Protein AF-0000000070044807 (afdb_homodimer)

Radius of gyration: 23.75 Å; Cα contacts (8 Å, |Δi|>4): 1308; chains: 2; bounding box: 55×73×62 Å

Nearest PDB structures (foldseek):
  7rk0-assembly1_C-2  TM=9.583E-01  e=2.849E-31  Thermovibrio ammonificans
  4y4n-assembly1_B  TM=9.569E-01  e=3.424E-31  Methanotorris igneus Kol 5
  7rk0-assembly1_B  TM=9.595E-01  e=1.902E-30  Thermovibrio ammonificans
  6hk1-assembly1_A  TM=9.369E-01  e=3.029E-31  Methanothermococcus thermolithotrophicus
  3jsk-assembly1_G  TM=9.499E-01  e=2.457E-27  Neurospora crassa

InterPro domains:
  IPR002922 Thiazole biosynthetic enzyme Thi4 family [TIGR00292] (19-268)
  IPR022828 Thiazole biosynthetic enzyme, prokaryotic [MF_00304] (17-268)
  IPR036188 FAD/NAD(P)-binding domain superfamily [G3DSA:3.50.50.60] (13-271)
  IPR036188 FAD/NAD(P)-binding domain superfamily [SSF51905] (13-262)

Solvent-accessible surface area (backbone atoms only — not comparable to full-atom values): 26642 Å² total; per-residue (Å²): 129,82,74,71,54,76,84,71,49,64,95,70,73,60,50,77,69,58,70,66,56,55,53,47,50,34,52,49,51,46,50,50,50,50,62,62,49,37,58,22,50,31,37,31,36,21,41,19,52,15,25,37,36,17,42,23,53,34,16,68,73,68,45,47,36,36,34,34,19,49,44,73,63,76,26,65,67,44,32,38,15,49,95,83,31,39,39,26,31,24,33,29,66,40,57,54,59,32,59,75,56,70,39,76,68,44,79,76,47,82,44,31,34,38,30,54,6,57,41,52,35,18,35,48,50,25,49,17,39,72,40,60,38,42,74,41,54,34,27,24,83,73,47,76,36,72,53,97,83,23,38,40,30,34,26,33,36,54,30,70,52,73,73,41,68,73,88,74,46,81,71,80,63,50,73,34,35,20,66,31,36,34,31,19,46,27,82,65,20,58,63,59,48,54,34,34,76,70,67,70,38,80,70,68,38,71,40,73,73,37,43,67,60,15,32,43,46,27,36,70,61,29,37,73,72,42,60,34,34,28,28,15,23,45,14,24,24,34,40,64,25,33,30,37,40,69,62,46,48,29,31,27,40,48,4,5,46,46,32,24,53,52,51,53,52,51,50,54,56,68,75,101,128,81,76,71,53,77,86,69,49,65,95,69,72,59,48,77,69,59,71,67,56,54,53,49,50,35,51,48,50,46,48,50,51,49,63,62,50,38,59,22,49,31,36,30,37,21,40,20,51,14,25,37,35,18,43,22,53,35,17,66,74,68,46,46,37,36,34,34,19,51,44,74,64,77,27,65,68,43,32,40,17,46,96,83,32,41,38,24,32,25,33,31,66,40,56,53,58,32,59,76,56,71,39,76,67,43,80,79,48,82,46,32,34,36,31,55,7,57,40,51,35,18,36,47,50,25,49,18,39,72,38,61,40,43,74,40,52,33,25,25,84,74,48,74,34,72,53,96,83,22,36,40,30,34,27,32,37,54,31,70,52,72,72,42,67,74,88,75,42,81,68,79,63,49,73,33,34,20,65,31,36,36,30,19,46,26,84,64,21,58,63,60,47,54,34,34,77,70,68,70,40,78,70,66,38,72,41,73,74,38,42,67,59,15,32,44,46,29,36,69,61,28,36,72,71,43,59,34,33,27,26,14,24,45,14,22,24,35,41,64,25,33,31,37,39,70,61,47,48,29,33,26,41,47,3,5,46,46,32,24,52,51,51,53,53,51,52,54,58,68,74,100

Organism: NCBI:txid859350

Secondary structure (DSSP, 8-state):
-----GGGS-S--S----HHHHHHHHHHHHHHHHHHHSEEEEEEE--SHHHHHHHHHHHHTT--EEEE-SSSSS-GGGG--BTTB-EEEEETTTHHHHHHHT---EEEETTEEEEEHHHHHHHHHHHHHHTT-EEE-SEEEEEEEEETTEEEEEEEEEHHHHTS-TTT-----EEEEEEEEEE--GGG-HHHHHHHHTTSS-----BPP-HHHHHHHHHHH-EEEETTEEE-THHHHHHHTPBP--SB-HHHHHHHHHHHHHHHHHHHHHH-/-----GGGS-S--S----HHHHHHHHHHHHHHHHHHHSEEEEEEE--SHHHHHHHHHHHHTT--EEEE-SSSSS-GGGG--BTTB-EEEEETTTHHHHHHHT---EEEETTEEEEEHHHHHHHHHHHHHHTT-EEE-SEEEEEEEEETTEEEEEEEEEHHHHHS-TTT-----EEEEEEEEEE--GGG-HHHHHHHHTTSS-----BPP-HHHHHHHHHHH-EEEETTEEE-THHHHHHHTPBP--SB-HHHHHHHHHHHHHHHHHHHHHH-

Structure (mmCIF, N/CA/C/O backbone):
data_AF-0000000070044807-model_v1
#
loop_
_entity.id
_entity.type
_entity.pdbx_description
1 polymer 'Thiamine thiazole synthase'
#
loop_
_atom_site.group_PDB
_atom_site.id
_atom_site.type_symbol
_atom_site.label_atom_id
_atom_site.label_alt_id
_atom_site.label_comp_id
_atom_site.label_asym_id
_atom_site.label_entity_id
_atom_site.label_seq_id
_atom_site.pdbx_PDB_ins_code
_atom_site.Cartn_x
_atom_site.Cartn_y
_atom_site.Cartn_z
_atom_site.occupancy
_atom_site.B_iso_or_equiv
_atom_site.auth_seq_id
_atom_site.auth_comp_id
_atom_site.auth_asym_id
_atom_site.auth_atom_id
_atom_site.pdbx_PDB_model_num
ATOM 1 N N . MET A 1 1 ? -5.363 -32.562 14.766 1 25.75 1 MET A N 1
ATOM 2 C CA . MET A 1 1 ? -6.152 -32.938 13.594 1 25.75 1 MET A CA 1
ATOM 3 C C . MET A 1 1 ? -5.719 -32.125 12.383 1 25.75 1 MET A C 1
ATOM 5 O O . MET A 1 1 ? -5.629 -30.891 12.453 1 25.75 1 MET A O 1
ATOM 9 N N . GLN A 1 2 ? -4.988 -32.594 11.461 1 33.09 2 GLN A N 1
ATOM 10 C CA . GLN A 1 2 ? -4.379 -32 10.273 1 33.09 2 GLN A CA 1
ATOM 11 C C . GLN A 1 2 ? -5.387 -31.172 9.5 1 33.09 2 GLN A C 1
ATOM 13 O O . GLN A 1 2 ? -6.449 -31.656 9.117 1 33.09 2 GLN A O 1
ATOM 18 N N . GLU A 1 3 ? -5.555 -29.969 9.734 1 41.06 3 GLU A N 1
ATOM 19 C CA . GLU A 1 3 ? -6.551 -29.109 9.094 1 41.06 3 GLU A CA 1
ATOM 20 C C . GLU A 1 3 ? -6.672 -29.438 7.605 1 41.06 3 GLU A C 1
ATOM 22 O O . GLU A 1 3 ? -5.664 -29.562 6.91 1 41.06 3 GLU A O 1
ATOM 27 N N . ALA A 1 4 ? -7.73 -30.016 7.172 1 45.56 4 ALA A N 1
ATOM 28 C CA . ALA A 1 4 ? -8.055 -30.453 5.82 1 45.56 4 ALA A CA 1
ATOM 29 C C . ALA A 1 4 ? -7.648 -29.422 4.785 1 45.56 4 ALA A C 1
ATOM 31 O O . ALA A 1 4 ? -7.855 -28.219 4.988 1 45.56 4 ALA A O 1
ATOM 32 N N . THR A 1 5 ? -6.762 -29.781 3.961 1 55.56 5 THR A N 1
ATOM 33 C CA . THR A 1 5 ? -6.371 -28.922 2.846 1 55.56 5 THR A CA 1
ATOM 34 C C . THR A 1 5 ? -7.602 -28.359 2.137 1 55.56 5 THR A C 1
ATOM 36 O O . THR A 1 5 ? -8.695 -28.922 2.242 1 55.56 5 THR A O 1
ATOM 39 N N . ILE A 1 6 ? -7.707 -27.156 1.681 1 56.69 6 ILE A N 1
ATOM 40 C CA . ILE A 1 6 ? -8.828 -26.562 0.956 1 56.69 6 ILE A CA 1
ATOM 41 C C . ILE A 1 6 ? -9.398 -27.578 -0.027 1 56.69 6 ILE A C 1
ATOM 43 O O . ILE A 1 6 ? -10.609 -27.609 -0.265 1 56.69 6 ILE A O 1
ATOM 47 N N . ALA A 1 7 ? -8.555 -28.562 -0.608 1 53.47 7 ALA A N 1
ATOM 48 C CA . ALA A 1 7 ? -8.953 -29.578 -1.564 1 53.47 7 ALA A CA 1
ATOM 49 C C . ALA A 1 7 ? -9.977 -30.531 -0.948 1 53.47 7 ALA A C 1
ATOM 51 O O . ALA A 1 7 ? -10.867 -31.031 -1.644 1 53.47 7 ALA A O 1
ATOM 52 N N . GLU A 1 8 ? -9.742 -30.75 0.362 1 51.91 8 GLU A N 1
ATOM 53 C CA . GLU A 1 8 ? -10.578 -31.781 0.971 1 51.91 8 GLU A CA 1
ATOM 54 C C . GLU A 1 8 ? -11.922 -31.203 1.421 1 51.91 8 GLU A C 1
ATOM 56 O O . GLU A 1 8 ? -12.781 -31.938 1.909 1 51.91 8 GLU A O 1
ATOM 61 N N . GLN A 1 9 ? -11.891 -29.859 1.39 1 53.78 9 GLN A N 1
ATOM 62 C CA . GLN A 1 9 ? -13.133 -29.297 1.921 1 53.78 9 GLN A CA 1
ATOM 63 C C . GLN A 1 9 ? -14.273 -29.469 0.926 1 53.78 9 GLN A C 1
ATOM 65 O O . GLN A 1 9 ? -14.047 -29.531 -0.283 1 53.78 9 GLN A O 1
ATOM 70 N N . SER A 1 10 ? -15.484 -29.703 1.373 1 57.69 10 SER A N 1
ATOM 71 C CA . SER A 1 10 ? -16.797 -29.828 0.756 1 57.69 10 SER A CA 1
ATOM 72 C C . SER A 1 10 ? -16.984 -28.812 -0.365 1 57.69 10 SER A C 1
ATOM 74 O O . SER A 1 10 ? -16.234 -27.844 -0.463 1 57.69 10 SER A O 1
ATOM 76 N N . SER A 1 11 ? -17.891 -29.094 -1.397 1 69.19 11 SER A N 1
ATOM 77 C CA . SER A 1 11 ? -18.328 -28.359 -2.578 1 69.19 11 SER A CA 1
ATOM 78 C C . SER A 1 11 ? -18.594 -26.891 -2.248 1 69.19 11 SER A C 1
ATOM 80 O O . SER A 1 11 ? -18.328 -26 -3.062 1 69.19 11 SER A O 1
ATOM 82 N N . LYS A 1 12 ? -19 -26.672 -0.938 1 82 12 LYS A N 1
ATOM 83 C CA . LYS A 1 12 ? -19.344 -25.297 -0.574 1 82 12 LYS A CA 1
ATOM 84 C C . LYS A 1 12 ? -18.391 -24.766 0.49 1 82 12 LYS A C 1
ATOM 86 O O . LYS A 1 12 ? -18.297 -25.328 1.58 1 82 12 LYS A O 1
ATOM 91 N N . ILE A 1 13 ? -17.688 -23.75 0.212 1 85.62 13 ILE A N 1
ATOM 92 C CA . ILE A 1 13 ? -16.688 -23.172 1.104 1 85.62 13 ILE A CA 1
ATOM 93 C C . ILE A 1 13 ? -17.281 -21.984 1.855 1 85.62 13 ILE A C 1
ATOM 95 O O . ILE A 1 13 ? -17.172 -21.906 3.082 1 85.62 13 ILE A O 1
ATOM 99 N N . PHE A 1 14 ? -18.062 -21.156 1.152 1 87.75 14 PHE A N 1
ATOM 100 C CA . PHE A 1 14 ? -18.438 -19.875 1.727 1 87.75 14 PHE A CA 1
ATOM 101 C C . PHE A 1 14 ? -19.922 -19.859 2.057 1 87.75 14 PHE A C 1
ATOM 103 O O . PHE A 1 14 ? -20.734 -20.484 1.373 1 87.75 14 PHE A O 1
ATOM 110 N N . THR A 1 15 ? -20.312 -19.078 2.99 1 86.25 15 THR A N 1
ATOM 111 C CA . THR A 1 15 ? -21.719 -18.812 3.291 1 86.25 15 THR A CA 1
ATOM 112 C C . THR A 1 15 ? -22.359 -18.016 2.164 1 86.25 15 THR A C 1
ATOM 114 O O . THR A 1 15 ? -21.75 -17.109 1.592 1 86.25 15 THR A O 1
ATOM 117 N N . ASP A 1 16 ? -23.594 -18.359 1.82 1 85.38 16 ASP A N 1
ATOM 118 C CA . ASP A 1 16 ? -24.328 -17.641 0.783 1 85.38 16 ASP A CA 1
ATOM 119 C C . ASP A 1 16 ? -24.719 -16.234 1.261 1 85.38 16 ASP A C 1
ATOM 121 O O . ASP A 1 16 ? -25.125 -16.062 2.414 1 85.38 16 ASP A O 1
ATOM 125 N N . VAL A 1 17 ? -24.469 -15.297 0.463 1 83.62 17 VAL A N 1
ATOM 126 C CA . VAL A 1 17 ? -24.938 -13.93 0.697 1 83.62 17 VAL A CA 1
ATOM 127 C C . VAL A 1 17 ? -25.531 -13.359 -0.589 1 83.62 17 VAL A C 1
ATOM 129 O O . VAL A 1 17 ? -25.172 -13.781 -1.689 1 83.62 17 VAL A O 1
ATOM 132 N N . ARG A 1 18 ? -26.609 -12.516 -0.456 1 83.19 18 ARG A N 1
ATOM 133 C CA . ARG A 1 18 ? -27.141 -11.82 -1.619 1 83.19 18 ARG A CA 1
ATOM 134 C C . ARG A 1 18 ? -26.25 -10.656 -2.027 1 83.19 18 ARG A C 1
ATOM 136 O O . ARG A 1 18 ? -25.688 -9.969 -1.172 1 83.19 18 ARG A O 1
ATOM 143 N N . GLU A 1 19 ? -26.094 -10.422 -3.283 1 82.12 19 GLU A N 1
ATOM 144 C CA . GLU A 1 19 ? -25.25 -9.344 -3.807 1 82.12 19 GLU A CA 1
ATOM 145 C C . GLU A 1 19 ? -25.641 -8 -3.193 1 82.12 19 GLU A C 1
ATOM 147 O O . GLU A 1 19 ? -24.781 -7.168 -2.914 1 82.12 19 GLU A O 1
ATOM 152 N N . VAL A 1 20 ? -26.953 -7.793 -3.018 1 84.81 20 VAL A N 1
ATOM 153 C CA . VAL A 1 20 ? -27.438 -6.52 -2.504 1 84.81 20 VAL A CA 1
ATOM 154 C C . VAL A 1 20 ? -26.938 -6.301 -1.08 1 84.81 20 VAL A C 1
ATOM 156 O O . VAL A 1 20 ? -26.688 -5.168 -0.665 1 84.81 20 VAL A O 1
ATOM 159 N N . GLU A 1 21 ? -26.703 -7.438 -0.329 1 86.38 21 GLU A N 1
ATOM 160 C CA . GLU A 1 21 ? -26.188 -7.324 1.031 1 86.38 21 GLU A CA 1
ATOM 161 C C . GLU A 1 21 ? -24.75 -6.809 1.034 1 86.38 21 GLU A C 1
ATOM 163 O O . GLU A 1 21 ? -24.375 -6.027 1.907 1 86.38 21 GLU A O 1
ATOM 168 N N . ILE A 1 22 ? -24.047 -7.219 0.135 1 86.19 22 ILE A N 1
ATOM 169 C CA . ILE A 1 22 ? -22.656 -6.773 -0.006 1 86.19 22 ILE A CA 1
ATOM 170 C C . ILE A 1 22 ? -22.625 -5.285 -0.352 1 86.19 22 ILE A C 1
ATOM 172 O O . ILE A 1 22 ? -21.906 -4.512 0.27 1 86.19 22 ILE A O 1
ATOM 176 N N . THR A 1 23 ? -23.484 -4.887 -1.354 1 84.5 23 THR A N 1
ATOM 177 C CA . THR A 1 23 ? -23.562 -3.49 -1.769 1 84.5 23 THR A CA 1
ATOM 178 C C . THR A 1 23 ? -23.969 -2.602 -0.596 1 84.5 23 THR A C 1
ATOM 180 O O . THR A 1 23 ? -23.344 -1.569 -0.348 1 84.5 23 THR A O 1
ATOM 183 N N . ARG A 1 24 ? -24.922 -3.031 0.147 1 88.06 24 ARG A N 1
ATOM 184 C CA . ARG A 1 24 ? -25.406 -2.258 1.288 1 88.06 24 ARG A CA 1
ATOM 185 C C . ARG A 1 24 ? -24.328 -2.131 2.357 1 88.06 24 ARG A C 1
ATOM 187 O O . ARG A 1 24 ? -24.156 -1.065 2.951 1 88.06 24 ARG A O 1
ATOM 194 N N . ALA A 1 25 ? -23.625 -3.229 2.596 1 89.5 25 ALA A N 1
ATOM 195 C CA . ALA A 1 25 ? -22.578 -3.229 3.621 1 89.5 25 ALA A CA 1
ATOM 196 C C . ALA A 1 25 ? -21.484 -2.217 3.293 1 89.5 25 ALA A C 1
ATOM 198 O O . ALA A 1 25 ? -21.094 -1.417 4.148 1 89.5 25 ALA A O 1
ATOM 199 N N . ILE A 1 26 ? -21.047 -2.201 2.109 1 89.38 26 ILE A N 1
ATOM 200 C CA . ILE A 1 26 ? -19.969 -1.316 1.67 1 89.38 26 ILE A CA 1
ATOM 201 C C . ILE A 1 26 ? -20.453 0.132 1.697 1 89.38 26 ILE A C 1
ATOM 203 O O . ILE A 1 26 ? -19.781 1.008 2.244 1 89.38 26 ILE A O 1
ATOM 207 N N . ALA A 1 27 ? -21.625 0.343 1.153 1 88.12 27 ALA A N 1
ATOM 208 C CA . ALA A 1 27 ? -22.172 1.691 1.073 1 88.12 27 ALA A CA 1
ATOM 209 C C . ALA A 1 27 ? -22.422 2.27 2.465 1 88.12 27 ALA A C 1
ATOM 211 O O . ALA A 1 27 ? -22.062 3.418 2.736 1 88.12 27 ALA A O 1
ATOM 212 N N . ASN A 1 28 ? -22.953 1.415 3.307 1 91.19 28 ASN A N 1
ATOM 213 C CA . ASN A 1 28 ? -23.266 1.877 4.656 1 91.19 28 ASN A CA 1
ATOM 214 C C . ASN A 1 28 ? -22 2.207 5.438 1 91.19 28 ASN A C 1
ATOM 216 O O . ASN A 1 28 ? -21.938 3.23 6.121 1 91.19 28 ASN A O 1
ATOM 220 N N . GLU A 1 29 ? -21.062 1.351 5.324 1 91.75 29 GLU A N 1
ATOM 221 C CA . GLU A 1 29 ? -19.828 1.591 6.055 1 91.75 29 GLU A CA 1
ATOM 222 C C . GLU A 1 29 ? -19.125 2.848 5.551 1 91.75 29 GLU A C 1
ATOM 224 O O . GLU A 1 29 ? -18.609 3.639 6.348 1 91.75 29 GLU A O 1
ATOM 229 N N . PHE A 1 30 ? -19.094 2.992 4.258 1 91.5 30 PHE A N 1
ATOM 230 C CA . PHE A 1 30 ? -18.484 4.188 3.682 1 91.5 30 PHE A CA 1
ATOM 231 C C . PHE A 1 30 ? -19.203 5.441 4.168 1 91.5 30 PHE A C 1
ATOM 233 O O . PHE A 1 30 ? -18.562 6.414 4.57 1 91.5 30 PHE A O 1
ATOM 240 N N . HIS A 1 31 ? -20.5 5.375 4.137 1 89.94 31 HIS A N 1
ATOM 241 C CA . HIS A 1 31 ? -21.312 6.48 4.613 1 89.94 31 HIS A CA 1
ATOM 242 C C . HIS A 1 31 ? -21.047 6.773 6.086 1 89.94 31 HIS A C 1
ATOM 244 O O . HIS A 1 31 ? -20.906 7.934 6.477 1 89.94 31 HIS A O 1
ATOM 250 N N . ASP A 1 32 ? -20.938 5.754 6.867 1 92.94 32 ASP A N 1
ATOM 251 C CA . ASP A 1 32 ? -20.719 5.914 8.297 1 92.94 32 ASP A CA 1
ATOM 252 C C . ASP A 1 32 ? -19.391 6.602 8.578 1 92.94 32 ASP A C 1
ATOM 254 O O . ASP A 1 32 ? -19.297 7.473 9.445 1 92.94 32 ASP A O 1
ATOM 258 N N . VAL A 1 33 ? -18.391 6.297 7.844 1 92.25 33 VAL A N 1
ATOM 259 C CA . VAL A 1 33 ? -17.062 6.898 8.016 1 92.25 33 VAL A CA 1
ATOM 260 C C . VAL A 1 33 ? -17.109 8.367 7.609 1 92.25 33 VAL A C 1
ATOM 262 O O . VAL A 1 33 ? -16.578 9.227 8.312 1 92.25 33 VAL A O 1
ATOM 265 N N . LEU A 1 34 ? -17.781 8.578 6.516 1 91 34 LEU A N 1
ATOM 266 C CA . LEU A 1 34 ? -17.891 9.953 6.027 1 91 34 LEU A CA 1
ATOM 267 C C . LEU A 1 34 ? -18.625 10.836 7.027 1 91 34 LEU A C 1
ATOM 269 O O . LEU A 1 34 ? -18.188 11.945 7.324 1 91 34 LEU A O 1
ATOM 273 N N . ILE A 1 35 ? -19.688 10.336 7.59 1 92.38 35 ILE A N 1
ATOM 274 C CA . ILE A 1 35 ? -20.5 11.102 8.539 1 92.38 35 ILE A CA 1
ATOM 275 C C . ILE A 1 35 ? -19.703 11.312 9.828 1 92.38 35 ILE A C 1
ATOM 277 O O . ILE A 1 35 ? -19.672 12.422 10.359 1 92.38 35 ILE A O 1
ATOM 281 N N . ASP A 1 36 ? -19.109 10.273 10.266 1 93.88 36 ASP A N 1
ATOM 282 C CA . ASP A 1 36 ? -18.344 10.336 11.508 1 93.88 36 ASP A CA 1
ATOM 283 C C . ASP A 1 36 ? -17.172 11.312 11.391 1 93.88 36 ASP A C 1
ATOM 285 O O . ASP A 1 36 ? -16.875 12.039 12.344 1 93.88 36 ASP A O 1
ATOM 289 N N . ARG A 1 37 ? -16.578 11.383 10.164 1 93.94 37 ARG A N 1
ATOM 290 C CA . ARG A 1 37 ? -15.344 12.156 10.008 1 93.94 37 ARG A CA 1
ATOM 291 C C . ARG A 1 37 ? -15.602 13.453 9.258 1 93.94 37 ARG A C 1
ATOM 293 O O . ARG A 1 37 ? -14.664 14.172 8.906 1 93.94 37 ARG A O 1
ATOM 300 N N . ALA A 1 38 ? -16.859 13.758 9.039 1 92.81 38 ALA A N 1
ATOM 301 C CA . ALA A 1 38 ? -17.203 15.062 8.477 1 92.81 38 ALA A CA 1
ATOM 302 C C . ALA A 1 38 ? -16.75 16.203 9.391 1 92.81 38 ALA A C 1
ATOM 304 O O . ALA A 1 38 ? -16.562 17.328 8.945 1 92.81 38 ALA A O 1
ATOM 305 N N . ASP A 1 39 ? -16.594 15.859 10.625 1 94.06 39 ASP A N 1
ATOM 306 C CA . ASP A 1 39 ? -16.047 16.719 11.672 1 94.06 39 ASP A CA 1
ATOM 307 C C . ASP A 1 39 ? -14.977 15.984 12.477 1 94.06 39 ASP A C 1
ATOM 309 O O . ASP A 1 39 ? -15.297 15.141 13.32 1 94.06 39 ASP A O 1
ATOM 313 N N . SER A 1 40 ? -13.758 16.266 12.227 1 97.31 40 SER A N 1
ATOM 314 C CA . SER A 1 40 ? -12.617 15.625 12.859 1 97.31 40 SER A CA 1
ATOM 315 C C . SER A 1 40 ? -11.805 16.625 13.688 1 97.31 40 SER A C 1
ATOM 317 O O . SER A 1 40 ? -11.969 17.828 13.547 1 97.31 40 SER A O 1
ATOM 319 N N . ASP A 1 41 ? -11.047 16.078 14.656 1 98 41 ASP A N 1
ATOM 320 C CA . ASP A 1 41 ? -10.078 16.953 15.305 1 98 41 ASP A CA 1
ATOM 321 C C . ASP A 1 41 ? -9.016 17.422 14.312 1 98 41 ASP A C 1
ATOM 323 O O . ASP A 1 41 ? -8.641 18.594 14.305 1 98 41 ASP A O 1
ATOM 327 N N . VAL A 1 42 ? -8.547 16.469 13.516 1 98.69 42 VAL A N 1
ATOM 328 C CA . VAL A 1 42 ? -7.484 16.766 12.57 1 98.69 42 VAL A CA 1
ATOM 329 C C . VAL A 1 42 ? -7.785 16.125 11.227 1 98.69 42 VAL A C 1
ATOM 331 O O . VAL A 1 42 ? -8.172 14.945 11.164 1 98.69 42 VAL A O 1
ATOM 334 N N . ILE A 1 43 ? -7.652 16.828 10.156 1 98.62 43 ILE A N 1
ATOM 335 C CA . ILE A 1 43 ? -7.645 16.281 8.797 1 98.62 43 ILE A CA 1
ATOM 336 C C . ILE A 1 43 ? -6.242 16.391 8.203 1 98.62 43 ILE A C 1
ATOM 338 O O . ILE A 1 43 ? -5.609 17.453 8.289 1 98.62 43 ILE A O 1
ATOM 342 N N . ILE A 1 44 ? -5.754 15.359 7.707 1 98.81 44 ILE A N 1
ATOM 343 C CA . ILE A 1 44 ? -4.441 15.32 7.078 1 98.81 44 ILE A CA 1
ATOM 344 C C . ILE A 1 44 ? -4.598 15.086 5.578 1 98.81 44 ILE A C 1
ATOM 346 O O . ILE A 1 44 ? -5.297 14.156 5.16 1 98.81 44 ILE A O 1
ATOM 350 N N . ILE A 1 45 ? -3.973 15.938 4.785 1 98.38 45 ILE A N 1
ATOM 351 C CA . ILE A 1 45 ? -4 15.82 3.332 1 98.38 45 ILE A CA 1
ATOM 352 C C . ILE A 1 45 ? -2.752 15.078 2.852 1 98.38 45 ILE A C 1
ATOM 354 O O . ILE A 1 45 ? -1.648 15.633 2.877 1 98.38 45 ILE A O 1
ATOM 358 N N . GLY A 1 46 ? -2.939 13.844 2.391 1 97.94 46 GLY A N 1
ATOM 359 C CA . GLY A 1 46 ? -1.826 13.039 1.919 1 97.94 46 GLY A CA 1
ATOM 360 C C . GLY A 1 46 ? -1.444 11.93 2.881 1 97.94 46 GLY A C 1
ATOM 361 O O . GLY A 1 46 ? -1.208 12.18 4.062 1 97.94 46 GLY A O 1
ATOM 362 N N . ALA A 1 47 ? -1.306 10.719 2.318 1 98.06 47 ALA A N 1
ATOM 363 C CA . ALA A 1 47 ? -0.988 9.539 3.119 1 98.06 47 ALA A CA 1
ATOM 364 C C . ALA A 1 47 ? 0.392 9 2.768 1 98.06 47 ALA A C 1
ATOM 366 O O . ALA A 1 47 ? 0.563 7.785 2.596 1 98.06 47 ALA A O 1
ATOM 367 N N . GLY A 1 48 ? 1.363 9.914 2.619 1 97.31 48 GLY A N 1
ATOM 368 C CA . GLY A 1 48 ? 2.762 9.523 2.555 1 97.31 48 GLY A CA 1
ATOM 369 C C . GLY A 1 48 ? 3.371 9.258 3.918 1 97.31 48 GLY A C 1
ATOM 370 O O . GLY A 1 48 ? 2.656 9.195 4.922 1 97.31 48 GLY A O 1
ATOM 371 N N . PRO A 1 49 ? 4.668 9.086 3.971 1 97.5 49 PRO A N 1
ATOM 372 C CA . PRO A 1 49 ? 5.273 8.75 5.258 1 97.5 49 PRO A CA 1
ATOM 373 C C . PRO A 1 49 ? 5.07 9.836 6.312 1 97.5 49 PRO A C 1
ATOM 375 O O . PRO A 1 49 ? 4.828 9.523 7.484 1 97.5 49 PRO A O 1
ATOM 378 N N . ALA A 1 50 ? 5.172 11.062 5.934 1 97.62 50 ALA A N 1
ATOM 379 C CA . ALA A 1 50 ? 4.953 12.141 6.891 1 97.62 50 ALA A CA 1
ATOM 380 C C . ALA A 1 50 ? 3.508 12.156 7.383 1 97.62 50 ALA A C 1
ATOM 382 O O . ALA A 1 50 ? 3.256 12.227 8.594 1 97.62 50 ALA A O 1
AT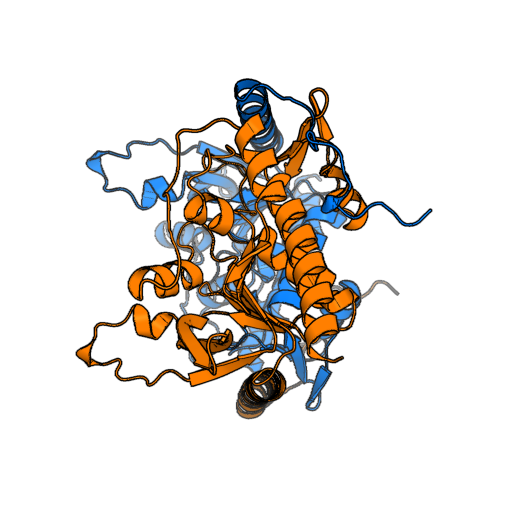OM 383 N N . GLY A 1 51 ? 2.568 12.078 6.441 1 98.62 51 GLY A N 1
ATOM 384 C CA . GLY A 1 51 ? 1.158 12.07 6.793 1 98.62 51 GLY A CA 1
ATOM 385 C C . GLY A 1 51 ? 0.76 10.867 7.633 1 98.62 51 GLY A C 1
ATOM 386 O O . GLY A 1 51 ? 0.009 11 8.602 1 98.62 51 GLY A O 1
ATOM 387 N N . LEU A 1 52 ? 1.264 9.727 7.27 1 98.75 52 LEU A N 1
ATOM 388 C CA . LEU A 1 52 ? 0.958 8.5 8 1 98.75 52 LEU A CA 1
ATOM 389 C C . LEU A 1 52 ? 1.521 8.562 9.422 1 98.75 52 LEU A C 1
ATOM 391 O O . LEU A 1 52 ? 0.856 8.156 10.375 1 98.75 52 LEU A O 1
ATOM 395 N N . THR A 1 53 ? 2.74 9.039 9.539 1 98.69 53 THR A N 1
ATOM 396 C CA . THR A 1 53 ? 3.346 9.164 10.859 1 98.69 53 THR A CA 1
ATOM 397 C C . THR A 1 53 ? 2.564 10.148 11.727 1 98.69 53 THR A C 1
ATOM 399 O O . THR A 1 53 ? 2.242 9.852 12.875 1 98.69 53 THR A O 1
ATOM 402 N N . ALA A 1 54 ? 2.223 11.281 11.164 1 98.75 54 ALA A N 1
ATOM 403 C CA . ALA A 1 54 ? 1.456 12.281 11.898 1 98.75 54 ALA A CA 1
ATOM 404 C C . ALA A 1 54 ? 0.107 11.727 12.344 1 98.75 54 ALA A C 1
ATOM 406 O O . ALA A 1 54 ? -0.312 11.93 13.484 1 98.75 54 ALA A O 1
ATOM 407 N N . SER A 1 55 ? -0.568 11.031 11.438 1 98.81 55 SER A N 1
ATOM 408 C CA . SER A 1 55 ? -1.895 10.5 11.734 1 98.81 55 SER A CA 1
ATOM 409 C C . SER A 1 55 ? -1.837 9.461 12.844 1 98.81 55 SER A C 1
ATOM 411 O O . SER A 1 55 ? -2.68 9.453 13.742 1 98.81 55 SER A O 1
ATOM 413 N N . ARG A 1 56 ? -0.87 8.617 12.789 1 98.69 56 ARG A N 1
ATOM 414 C CA . ARG A 1 56 ? -0.697 7.598 13.812 1 98.69 56 ARG A CA 1
ATOM 415 C C . ARG A 1 56 ? -0.46 8.234 15.18 1 98.69 56 ARG A C 1
ATOM 417 O O . ARG A 1 56 ? -1.106 7.859 16.172 1 98.69 56 ARG A O 1
ATOM 424 N N . GLU A 1 57 ? 0.488 9.195 15.219 1 98.62 57 GLU A N 1
ATOM 425 C CA . GLU A 1 57 ? 0.833 9.852 16.469 1 98.62 57 GLU A CA 1
ATOM 426 C C . GLU A 1 57 ? -0.378 10.562 17.078 1 98.62 57 GLU A C 1
ATOM 428 O O . GLU A 1 57 ? -0.666 10.406 18.266 1 98.62 57 GLU A O 1
ATOM 433 N N . LEU A 1 58 ? -1.091 11.289 16.297 1 98.69 58 LEU A N 1
ATOM 434 C CA . LEU A 1 58 ? -2.246 12.047 16.766 1 98.69 58 LEU A CA 1
ATOM 435 C C . LEU A 1 58 ? -3.354 11.109 17.25 1 98.69 58 LEU A C 1
ATOM 437 O O . LEU A 1 58 ? -3.979 11.359 18.281 1 98.69 58 LEU A O 1
ATOM 441 N N . SER A 1 59 ? -3.588 10.047 16.453 1 98.56 59 SER A N 1
ATOM 442 C CA . SER A 1 59 ? -4.613 9.086 16.859 1 98.56 59 SER A CA 1
ATOM 443 C C . SER A 1 59 ? -4.25 8.406 18.172 1 98.56 59 SER A C 1
ATOM 445 O O . SER A 1 59 ? -5.113 8.195 19.031 1 98.56 59 SER A O 1
ATOM 447 N N . ASN A 1 60 ? -3.006 8.125 18.359 1 98.25 60 ASN A N 1
ATOM 448 C CA . ASN A 1 60 ? -2.541 7.527 19.594 1 98.25 60 ASN A CA 1
ATOM 449 C C . ASN A 1 60 ? -2.738 8.469 20.781 1 98.25 60 ASN A C 1
ATOM 451 O O . ASN A 1 60 ? -2.852 8.023 21.922 1 98.25 60 ASN A O 1
ATOM 455 N N . MET A 1 61 ? -2.736 9.719 20.469 1 97.94 61 MET A N 1
ATOM 456 C CA . MET A 1 61 ? -2.965 10.719 21.516 1 97.94 61 MET A CA 1
ATOM 457 C C . MET A 1 61 ? -4.453 10.867 21.812 1 97.94 61 MET A C 1
ATOM 459 O O . MET A 1 61 ? -4.844 11.617 22.703 1 97.94 61 MET A O 1
ATOM 463 N N . GLY A 1 62 ? -5.32 10.211 20.969 1 97.69 62 GLY A N 1
ATOM 464 C CA . GLY A 1 62 ? -6.75 10.195 21.25 1 97.69 62 GLY A CA 1
ATOM 465 C C . GLY A 1 62 ? -7.543 11.117 20.344 1 97.69 62 GLY A C 1
ATOM 466 O O . GLY A 1 62 ? -8.758 11.258 20.5 1 97.69 62 GLY A O 1
ATOM 467 N N . PHE A 1 63 ? -6.883 11.727 19.375 1 98.25 63 PHE A N 1
ATOM 468 C CA . PHE A 1 63 ? -7.574 12.656 18.5 1 98.25 63 PHE A CA 1
ATOM 469 C C . PHE A 1 63 ? -8.328 11.906 17.406 1 98.25 63 PHE A C 1
ATOM 471 O O . PHE A 1 63 ? -7.879 10.852 16.953 1 98.25 63 PHE A O 1
ATOM 478 N N . LYS A 1 64 ? -9.43 12.414 16.969 1 98.06 64 LYS A N 1
ATOM 479 C CA . LYS A 1 64 ? -10.156 11.953 15.797 1 98.06 64 LYS A CA 1
ATOM 480 C C . LYS A 1 64 ? -9.484 12.414 14.508 1 98.06 64 LYS A C 1
ATOM 482 O O . LYS A 1 64 ? -9.555 13.594 14.156 1 98.06 64 LYS A O 1
ATOM 487 N N . VAL A 1 65 ? -8.906 11.477 13.781 1 98.69 65 VAL A N 1
ATOM 488 C CA . VAL A 1 65 ? -8.062 11.852 12.656 1 98.69 65 VAL A CA 1
ATOM 489 C C . VAL A 1 65 ? -8.633 11.273 11.359 1 98.69 65 VAL A C 1
ATOM 491 O O . VAL A 1 65 ? -8.984 10.094 11.305 1 98.69 65 VAL A O 1
ATOM 494 N N . LEU A 1 66 ? -8.758 12.055 10.32 1 98.5 66 LEU A N 1
ATOM 495 C CA . LEU A 1 66 ? -9.086 11.641 8.961 1 98.5 66 LEU A CA 1
ATOM 496 C C . LEU A 1 66 ? -7.949 11.969 8.008 1 98.5 66 LEU A C 1
ATOM 498 O O . LEU A 1 66 ? -7.43 13.086 8.008 1 98.5 66 LEU A O 1
ATOM 502 N N . VAL A 1 67 ? -7.512 11.016 7.262 1 98.56 67 VAL A N 1
ATOM 503 C CA . VAL A 1 67 ? -6.543 11.242 6.191 1 98.56 67 VAL A CA 1
ATOM 504 C C . VAL A 1 67 ? -7.234 11.141 4.836 1 98.56 67 VAL A C 1
ATOM 506 O O . VAL A 1 67 ? -7.945 10.164 4.566 1 98.56 67 VAL A O 1
ATOM 509 N N . ILE A 1 68 ? -7.098 12.117 4.016 1 97 68 ILE A N 1
ATOM 510 C CA . ILE A 1 68 ? -7.574 12.023 2.639 1 97 68 ILE A CA 1
ATOM 511 C C . ILE A 1 68 ? -6.395 11.766 1.701 1 97 68 ILE A C 1
ATOM 513 O O . ILE A 1 68 ? -5.301 12.297 1.912 1 97 68 ILE A O 1
ATOM 517 N N . GLU A 1 69 ? -6.562 10.922 0.789 1 96.88 69 GLU A N 1
ATOM 518 C CA . GLU A 1 69 ? -5.547 10.523 -0.18 1 96.88 69 GLU A CA 1
ATOM 519 C C . GLU A 1 69 ? -6.133 10.422 -1.585 1 96.88 69 GLU A C 1
ATOM 521 O O . GLU A 1 69 ? -7.18 9.797 -1.783 1 96.88 69 GLU A O 1
ATOM 526 N N . GLN A 1 70 ? -5.414 11.031 -2.545 1 94.31 70 GLN A N 1
ATOM 527 C CA . GLN A 1 70 ? -5.953 11.078 -3.9 1 94.31 70 GLN A CA 1
ATOM 528 C C . GLN A 1 70 ? -5.762 9.742 -4.613 1 94.31 70 GLN A C 1
ATOM 530 O O . GLN A 1 70 ? -6.543 9.391 -5.5 1 94.31 70 GLN A O 1
ATOM 535 N N . ASN A 1 71 ? -4.789 8.992 -4.254 1 93.94 71 ASN A N 1
ATOM 536 C CA . ASN A 1 71 ? -4.539 7.691 -4.871 1 93.94 71 ASN A CA 1
ATOM 537 C C . ASN A 1 71 ? -5.457 6.613 -4.297 1 93.94 71 ASN A C 1
ATOM 539 O O . ASN A 1 71 ? -6.074 6.812 -3.25 1 93.94 71 ASN A O 1
ATOM 543 N N . ASN A 1 72 ? -5.508 5.469 -4.98 1 93.69 72 ASN A N 1
ATOM 544 C CA . ASN A 1 72 ? -6.27 4.328 -4.484 1 93.69 72 ASN A CA 1
ATOM 545 C C . ASN A 1 72 ? -5.488 3.543 -3.438 1 93.69 72 ASN A C 1
ATOM 547 O O . ASN A 1 72 ? -6.016 2.609 -2.832 1 93.69 72 ASN A O 1
ATOM 551 N N . TYR A 1 73 ? -4.223 3.926 -3.281 1 95.44 73 TYR A N 1
ATOM 552 C CA . TYR A 1 73 ? -3.354 3.283 -2.301 1 95.44 73 TYR A CA 1
ATOM 553 C C . TYR A 1 73 ? -2.742 4.312 -1.356 1 95.44 73 TYR A C 1
ATOM 555 O O . TYR A 1 73 ? -2.852 5.52 -1.588 1 95.44 73 TYR A O 1
ATOM 563 N N . LEU A 1 74 ? -2.188 3.826 -0.254 1 97.38 74 LEU A N 1
ATOM 564 C CA . LEU A 1 74 ? -1.492 4.676 0.707 1 97.38 74 LEU A CA 1
ATOM 565 C C . LEU A 1 74 ? 0.012 4.438 0.656 1 97.38 74 LEU A C 1
ATOM 567 O O . LEU A 1 74 ? 0.468 3.453 0.065 1 97.38 74 LEU A O 1
ATOM 571 N N . GLY A 1 75 ? 0.767 5.418 1.196 1 96.69 75 GLY A N 1
ATOM 572 C CA . GLY A 1 75 ? 2.193 5.211 1.376 1 96.69 75 GLY A CA 1
ATOM 573 C C . GLY A 1 75 ? 3.045 6.176 0.574 1 96.69 75 GLY A C 1
ATOM 574 O O . GLY A 1 75 ? 4.219 6.387 0.887 1 96.69 75 GLY A O 1
ATOM 575 N N . GLY A 1 76 ? 2.484 6.734 -0.511 1 93.25 76 GLY A N 1
ATOM 576 C CA . GLY A 1 76 ? 3.207 7.691 -1.332 1 93.25 76 GLY A CA 1
ATOM 577 C C . GLY A 1 76 ? 4.531 7.156 -1.846 1 93.25 76 GLY A C 1
ATOM 578 O O . GLY A 1 76 ? 4.59 6.055 -2.396 1 93.25 76 GLY A O 1
ATOM 579 N N . GLY A 1 77 ? 5.594 7.902 -1.675 1 90.56 77 GLY A N 1
ATOM 580 C CA . GLY A 1 77 ? 6.898 7.52 -2.189 1 90.56 77 GLY A CA 1
ATOM 581 C C . GLY A 1 77 ? 7.629 6.531 -1.296 1 90.56 77 GLY A C 1
ATOM 582 O O . GLY A 1 77 ? 8.711 6.055 -1.643 1 90.56 77 GLY A O 1
ATOM 583 N N . TYR A 1 78 ? 7.02 6.156 -0.185 1 94.12 78 TYR A N 1
ATOM 584 C CA . TYR A 1 78 ? 7.688 5.332 0.816 1 94.12 78 TYR A CA 1
ATOM 585 C C . TYR A 1 78 ? 7.809 3.887 0.343 1 94.12 78 TYR A C 1
ATOM 587 O O . TYR A 1 78 ? 8.5 3.078 0.965 1 94.12 78 TYR A O 1
ATOM 595 N N . TRP A 1 79 ? 7.215 3.547 -0.794 1 94.25 79 TRP A N 1
ATOM 596 C CA . TRP A 1 79 ? 7.262 2.207 -1.371 1 94.25 79 TRP A CA 1
ATOM 597 C C . TRP A 1 79 ? 8.625 1.931 -1.992 1 94.25 79 TRP A C 1
ATOM 599 O O . TRP A 1 79 ? 9.055 0.778 -2.07 1 94.25 79 TRP A O 1
ATOM 609 N N . LEU A 1 80 ? 9.242 3.059 -2.408 1 90.5 80 LEU A N 1
ATOM 610 C CA . LEU A 1 80 ? 10.508 2.928 -3.123 1 90.5 80 LEU A CA 1
ATOM 611 C C . LEU A 1 80 ? 11.578 3.822 -2.504 1 90.5 80 LEU A C 1
ATOM 613 O O . LEU A 1 80 ? 11.273 4.902 -1.99 1 90.5 80 LEU A O 1
ATOM 617 N N . GLY A 1 81 ? 12.82 3.436 -2.539 1 80.19 81 GLY A N 1
ATOM 618 C CA . GLY A 1 81 ? 13.922 4.211 -2.002 1 80.19 81 GLY A CA 1
ATOM 619 C C . GLY A 1 81 ? 14.445 5.258 -2.967 1 80.19 81 GLY A C 1
ATOM 620 O O . GLY A 1 81 ? 15.039 6.254 -2.549 1 80.19 81 GLY A O 1
ATOM 621 N N . GLY A 1 82 ? 14.312 4.992 -4.219 1 80.38 82 GLY A N 1
ATOM 622 C CA . GLY A 1 82 ? 14.836 5.879 -5.246 1 80.38 82 GLY A CA 1
ATOM 623 C C . GLY A 1 82 ? 15.203 5.156 -6.527 1 80.38 82 GLY A C 1
ATOM 624 O O . GLY A 1 82 ? 15.438 3.949 -6.52 1 80.38 82 GLY A O 1
ATOM 625 N N . TYR A 1 83 ? 15.172 5.887 -7.477 1 80.12 83 TYR A N 1
ATOM 626 C CA . TYR A 1 83 ? 15.586 5.391 -8.781 1 80.12 83 TYR A CA 1
ATOM 627 C C . TYR A 1 83 ? 14.898 4.07 -9.109 1 80.12 83 TYR A C 1
ATOM 629 O O . TYR A 1 83 ? 15.531 3.141 -9.609 1 80.12 83 TYR A O 1
ATOM 637 N N . MET A 1 84 ? 13.742 3.861 -8.703 1 83.38 84 MET A N 1
ATOM 638 C CA . MET A 1 84 ? 12.867 2.73 -9.008 1 83.38 84 MET A CA 1
ATOM 639 C C . MET A 1 84 ? 13.297 1.488 -8.234 1 83.38 84 MET A C 1
ATOM 641 O O . MET A 1 84 ? 12.977 0.365 -8.625 1 83.38 84 MET A O 1
ATOM 645 N N . MET A 1 85 ? 14.125 1.737 -7.211 1 88.25 85 MET A N 1
ATOM 646 C CA . MET A 1 85 ? 14.578 0.619 -6.383 1 88.25 85 MET A CA 1
ATOM 647 C C . MET A 1 85 ? 13.891 0.637 -5.023 1 88.25 85 MET A C 1
ATOM 649 O O . MET A 1 85 ? 13.695 1.703 -4.438 1 88.25 85 MET A O 1
ATOM 653 N N . ASN A 1 86 ? 13.562 -0.458 -4.488 1 89 86 ASN A N 1
ATOM 654 C CA . ASN A 1 86 ? 12.625 -0.603 -3.377 1 89 86 ASN A CA 1
ATOM 655 C C . ASN A 1 86 ? 13.305 -0.366 -2.033 1 89 86 ASN A C 1
ATOM 657 O O . ASN A 1 86 ? 12.641 -0.076 -1.037 1 89 86 ASN A O 1
ATOM 661 N N . PRO A 1 87 ? 14.688 -0.519 -1.94 1 93.31 87 PRO 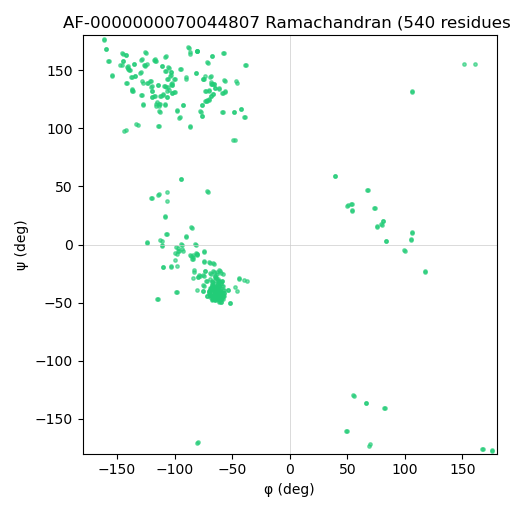A N 1
ATOM 662 C CA . PRO A 1 87 ? 15.258 -0.313 -0.609 1 93.31 87 PRO A CA 1
ATOM 663 C C . PRO A 1 87 ? 15.18 1.142 -0.151 1 93.31 87 PRO A C 1
ATOM 665 O O . PRO A 1 87 ? 15.602 2.045 -0.875 1 93.31 87 PRO A O 1
ATOM 668 N N . VAL A 1 88 ? 14.648 1.303 0.978 1 94.75 88 VAL A N 1
ATOM 669 C CA . VAL A 1 88 ? 14.555 2.645 1.543 1 94.75 88 VAL A CA 1
ATOM 670 C C . VAL A 1 88 ? 15.594 2.812 2.648 1 94.75 88 VAL A C 1
ATOM 672 O O . VAL A 1 88 ? 15.953 1.844 3.322 1 94.75 88 VAL A O 1
ATOM 675 N N . THR A 1 89 ? 16.031 4.059 2.846 1 94.69 89 THR A N 1
ATOM 676 C CA . THR A 1 89 ? 17.078 4.32 3.824 1 94.69 89 THR A CA 1
ATOM 677 C C . THR A 1 89 ? 16.625 5.375 4.828 1 94.69 89 THR A C 1
ATOM 679 O O . THR A 1 89 ? 15.734 6.18 4.535 1 94.69 89 THR A O 1
ATOM 682 N N . VAL A 1 90 ? 17.219 5.277 5.984 1 95.06 90 VAL A N 1
ATOM 683 C CA . VAL A 1 90 ? 17.109 6.336 6.984 1 95.06 90 VAL A CA 1
ATOM 684 C C . VAL A 1 90 ? 18.453 6.543 7.68 1 95.06 90 VAL A C 1
ATOM 686 O O . VAL A 1 90 ? 19.25 5.617 7.773 1 95.06 90 VAL A O 1
ATOM 689 N N . ARG A 1 91 ? 18.578 7.707 8.062 1 93.94 91 ARG A N 1
ATOM 690 C CA . ARG A 1 91 ? 19.75 8.016 8.883 1 93.94 91 ARG A CA 1
ATOM 691 C C . ARG A 1 91 ? 19.422 7.938 10.367 1 93.94 91 ARG A C 1
ATOM 693 O O . ARG A 1 91 ? 18.281 8.203 10.773 1 93.94 91 ARG A O 1
ATOM 700 N N . GLU A 1 92 ? 20.359 7.625 11.172 1 94.38 92 GLU A N 1
ATOM 701 C CA . GLU A 1 92 ? 20.203 7.625 12.625 1 94.38 92 GLU A CA 1
ATOM 702 C C . GLU A 1 92 ? 19.734 8.984 13.133 1 94.38 92 GLU A C 1
ATOM 704 O O . GLU A 1 92 ? 20.25 10.023 12.711 1 94.38 92 GLU A O 1
ATOM 709 N N . PRO A 1 93 ? 18.797 8.93 13.898 1 96.25 93 PRO A N 1
ATOM 710 C CA . PRO A 1 93 ? 18.203 7.852 14.695 1 96.25 93 PRO A CA 1
ATOM 711 C C . PRO A 1 93 ? 16.844 7.395 14.148 1 96.25 93 PRO A C 1
ATOM 713 O O . PRO A 1 93 ? 16.016 6.863 14.898 1 96.25 93 PRO A O 1
ATOM 716 N N . ALA A 1 94 ? 16.625 7.609 12.93 1 95.5 94 ALA A N 1
ATOM 717 C CA . ALA A 1 94 ? 15.297 7.41 12.359 1 95.5 94 ALA A CA 1
ATOM 718 C C . ALA A 1 94 ? 14.938 5.926 12.312 1 95.5 94 ALA A C 1
ATOM 720 O O . ALA A 1 94 ? 13.766 5.566 12.172 1 95.5 94 ALA A O 1
ATOM 721 N N . GLN A 1 95 ? 15.922 5.035 12.453 1 96.38 95 GLN A N 1
ATOM 722 C CA . GLN A 1 95 ? 15.648 3.602 12.469 1 96.38 95 GLN A CA 1
ATOM 723 C C . GLN A 1 95 ? 14.828 3.213 13.695 1 96.38 95 GLN A C 1
ATOM 725 O O . GLN A 1 95 ? 14.242 2.129 13.742 1 96.38 95 GLN A O 1
ATOM 730 N N . LYS A 1 96 ? 14.789 4.074 14.68 1 96.75 96 LYS A N 1
ATOM 731 C CA . LYS A 1 96 ? 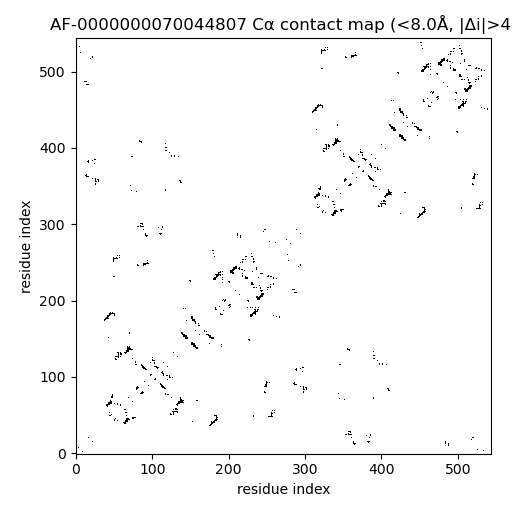14 3.809 15.883 1 96.75 96 LYS A CA 1
ATOM 732 C C . LYS A 1 96 ? 12.516 3.676 15.547 1 96.75 96 LYS A C 1
ATOM 734 O O . LYS A 1 96 ? 11.789 2.947 16.219 1 96.75 96 LYS A O 1
ATOM 739 N N . PHE A 1 97 ? 12.078 4.422 14.508 1 96.69 97 PHE A N 1
ATOM 740 C CA . PHE A 1 97 ? 10.703 4.246 14.047 1 96.69 97 PHE A CA 1
ATOM 741 C C . PHE A 1 97 ? 10.461 2.807 13.602 1 96.69 97 PHE A C 1
ATOM 743 O O . PHE A 1 97 ? 9.398 2.238 13.867 1 96.69 97 PHE A O 1
ATOM 750 N N . TRP A 1 98 ? 11.461 2.225 12.906 1 97.88 98 TRP A N 1
ATOM 751 C CA . TRP A 1 98 ? 11.352 0.851 12.43 1 97.88 98 TRP A CA 1
ATOM 752 C C . TRP A 1 98 ? 11.344 -0.13 13.594 1 97.88 98 TRP A C 1
ATOM 754 O O . TRP A 1 98 ? 10.625 -1.135 13.57 1 97.88 98 TRP A O 1
ATOM 764 N N . ASP A 1 99 ? 12.094 0.207 14.641 1 97.88 99 ASP A N 1
ATOM 765 C CA . ASP A 1 99 ? 12.047 -0.588 15.859 1 97.88 99 ASP A CA 1
ATOM 766 C C . ASP A 1 99 ? 10.641 -0.609 16.453 1 97.88 99 ASP A C 1
ATOM 768 O O . ASP A 1 99 ? 10.125 -1.672 16.812 1 97.88 99 ASP A O 1
ATOM 772 N N . GLU A 1 100 ? 10.086 0.544 16.516 1 97.12 100 GLU A N 1
ATOM 773 C CA . GLU A 1 100 ? 8.75 0.69 17.078 1 97.12 100 GLU A CA 1
ATOM 774 C C . GLU A 1 100 ? 7.715 -0.097 16.281 1 97.12 100 GLU A C 1
ATOM 776 O O . GLU A 1 100 ? 6.766 -0.635 16.859 1 97.12 100 GLU A O 1
ATOM 781 N N . LEU A 1 101 ? 7.93 -0.229 15 1 97.5 101 LEU A N 1
ATOM 782 C CA . LEU A 1 101 ? 6.938 -0.82 14.109 1 97.5 101 LEU A CA 1
ATOM 783 C C . LEU A 1 101 ? 7.234 -2.297 13.867 1 97.5 101 LEU A C 1
ATOM 785 O O . LEU A 1 101 ? 6.488 -2.979 13.156 1 97.5 101 LEU A O 1
ATOM 789 N N . GLY A 1 102 ? 8.336 -2.77 14.359 1 97.19 102 GLY A N 1
ATOM 790 C CA . GLY A 1 102 ? 8.734 -4.152 14.148 1 97.19 102 GLY A CA 1
ATOM 791 C C . GLY A 1 102 ? 9.234 -4.414 12.734 1 97.19 102 GLY A C 1
ATOM 792 O O . GLY A 1 102 ? 8.992 -5.488 12.18 1 97.19 102 GLY A O 1
ATOM 793 N N . VAL A 1 103 ? 9.836 -3.438 12.117 1 97.31 103 VAL A N 1
ATOM 794 C CA . VAL A 1 103 ? 10.422 -3.574 10.789 1 97.31 103 VAL A CA 1
ATOM 795 C C . VAL A 1 103 ? 11.898 -3.955 10.906 1 97.31 103 VAL A C 1
ATOM 797 O O . VAL A 1 103 ? 12.688 -3.217 11.5 1 97.31 103 VAL A O 1
ATOM 800 N N . PRO A 1 104 ? 12.258 -5.074 10.359 1 97.44 104 PRO A N 1
ATOM 801 C CA . PRO A 1 104 ? 13.695 -5.375 10.344 1 97.44 104 PRO A CA 1
ATOM 802 C C . PRO A 1 104 ? 14.484 -4.457 9.422 1 97.44 104 PRO A C 1
ATOM 804 O O . PRO A 1 104 ? 13.961 -4 8.398 1 97.44 104 PRO A O 1
ATOM 807 N N . TYR A 1 105 ? 15.68 -4.129 9.812 1 96.94 105 TYR A N 1
ATOM 808 C CA . TYR A 1 105 ? 16.547 -3.297 8.992 1 96.94 105 TYR A CA 1
ATOM 809 C C . TYR A 1 105 ? 18 -3.705 9.148 1 96.94 105 TYR A C 1
ATOM 811 O O . TYR A 1 105 ? 18.344 -4.461 10.062 1 96.94 105 TYR A O 1
ATOM 819 N N . LYS A 1 106 ? 18.828 -3.252 8.242 1 96.5 106 LYS A N 1
ATOM 820 C CA . LYS A 1 106 ? 20.25 -3.529 8.289 1 96.5 106 LYS A CA 1
ATOM 821 C C . LYS A 1 106 ? 21.062 -2.236 8.336 1 96.5 106 LYS A C 1
ATOM 823 O O . LYS A 1 106 ? 20.688 -1.237 7.723 1 96.5 106 LYS A O 1
ATOM 828 N N . LYS A 1 107 ? 22.125 -2.268 9.141 1 96.31 107 LYS A N 1
ATOM 829 C CA . LYS A 1 107 ? 23.109 -1.191 9.086 1 96.31 107 LYS A CA 1
ATOM 830 C C . LYS A 1 107 ? 24 -1.329 7.852 1 96.31 107 LYS A C 1
ATOM 832 O O . LYS A 1 107 ? 24.703 -2.334 7.695 1 96.31 107 LYS A O 1
ATOM 837 N N . VAL A 1 108 ? 23.969 -0.333 7.012 1 94.44 108 VAL A N 1
ATOM 838 C CA . VAL A 1 108 ? 24.688 -0.46 5.754 1 94.44 108 VAL A CA 1
ATOM 839 C C . VAL A 1 108 ? 25.906 0.465 5.762 1 94.44 108 VAL A C 1
ATOM 841 O O . VAL A 1 108 ? 26.828 0.305 4.953 1 94.44 108 VAL A O 1
ATOM 844 N N . ALA A 1 109 ? 25.938 1.482 6.621 1 92.94 109 ALA A N 1
ATOM 845 C CA . ALA A 1 109 ? 27.047 2.393 6.914 1 92.94 109 ALA A CA 1
ATOM 846 C C . ALA A 1 109 ? 26.859 3.061 8.273 1 92.94 109 ALA A C 1
ATOM 848 O O . ALA A 1 109 ? 25.828 2.879 8.922 1 92.94 109 ALA A O 1
ATOM 849 N N . ASP A 1 110 ? 27.828 3.664 8.719 1 92.19 110 ASP A N 1
ATOM 850 C CA . ASP A 1 110 ? 27.688 4.359 9.992 1 92.19 110 ASP A CA 1
ATOM 851 C C . ASP A 1 110 ? 26.562 5.398 9.93 1 92.19 110 ASP A C 1
ATOM 853 O O . ASP A 1 110 ? 26.625 6.332 9.125 1 92.19 110 ASP A O 1
ATOM 857 N N . GLY A 1 111 ? 25.562 5.105 10.703 1 94.12 111 GLY A N 1
ATOM 858 C CA . GLY A 1 111 ? 24.453 6.039 10.797 1 94.12 111 GLY A CA 1
ATOM 859 C C . GLY A 1 111 ? 23.438 5.879 9.68 1 94.12 111 GLY A C 1
ATOM 860 O O . GLY A 1 111 ? 22.516 6.68 9.555 1 94.12 111 GLY A O 1
ATOM 861 N N . LEU A 1 112 ? 23.672 4.863 8.797 1 94.75 112 LEU A N 1
ATOM 862 C CA . LEU A 1 112 ? 22.781 4.637 7.668 1 94.75 112 LEU A CA 1
ATOM 863 C C . LEU A 1 112 ? 22.156 3.248 7.738 1 94.75 112 LEU A C 1
ATOM 865 O O . LEU A 1 112 ? 22.875 2.25 7.875 1 94.75 112 LEU A O 1
ATOM 869 N N . TYR A 1 113 ? 20.891 3.254 7.66 1 96.88 113 TYR A N 1
ATOM 870 C CA . TYR A 1 113 ? 20.141 2.01 7.773 1 96.88 113 TYR A CA 1
ATOM 871 C C . TYR A 1 113 ? 19.219 1.812 6.566 1 96.88 113 TYR A C 1
ATOM 873 O O . TYR A 1 113 ? 18.859 2.779 5.895 1 96.88 113 TYR A O 1
ATOM 881 N N . LEU A 1 114 ? 18.922 0.535 6.316 1 96.69 114 LEU A N 1
ATOM 882 C CA . LEU A 1 114 ? 18.203 0.206 5.098 1 96.69 114 LEU A CA 1
ATOM 883 C C . LEU A 1 114 ? 17.188 -0.906 5.355 1 96.69 114 LEU A C 1
ATOM 885 O O . LEU A 1 114 ? 17.469 -1.848 6.102 1 96.69 114 LEU A O 1
ATOM 889 N N . THR A 1 115 ? 16.016 -0.812 4.801 1 97.06 115 THR A N 1
ATOM 890 C CA . THR A 1 115 ? 15 -1.857 4.828 1 97.06 115 THR A CA 1
ATOM 891 C C . THR A 1 115 ? 14.211 -1.877 3.521 1 97.06 115 THR A C 1
ATOM 893 O O . THR A 1 115 ? 14.25 -0.913 2.754 1 97.06 115 THR A O 1
ATOM 896 N N . PRO A 1 116 ? 13.57 -3.018 3.178 1 95.81 116 PRO A N 1
ATOM 897 C CA . PRO A 1 116 ? 12.695 -3.006 2.008 1 95.81 116 PRO A CA 1
ATOM 898 C C . PRO A 1 116 ? 11.531 -2.027 2.154 1 95.81 116 PRO A C 1
ATOM 900 O O . PRO A 1 116 ? 10.875 -1.995 3.197 1 95.81 116 PRO A O 1
ATOM 903 N N . GLY A 1 117 ? 11.258 -1.247 1.136 1 96.5 117 GLY A N 1
ATOM 904 C CA . GLY A 1 117 ? 10.18 -0.27 1.125 1 96.5 117 GLY A CA 1
ATOM 905 C C . GLY A 1 117 ? 8.844 -0.854 1.525 1 96.5 117 GLY A C 1
ATOM 906 O O . GLY A 1 117 ? 8.188 -0.358 2.449 1 96.5 117 GLY A O 1
ATOM 907 N N . PRO A 1 118 ? 8.445 -1.99 0.903 1 97.31 118 PRO A N 1
ATOM 908 C CA . PRO A 1 118 ? 7.152 -2.596 1.225 1 97.31 118 PRO A CA 1
ATOM 909 C C . PRO A 1 118 ? 7.023 -2.959 2.701 1 97.31 118 PRO A C 1
ATOM 911 O O . PRO A 1 118 ? 5.934 -2.863 3.271 1 97.31 118 PRO A O 1
ATOM 914 N N . HIS A 1 119 ? 8.094 -3.371 3.279 1 98.12 119 HIS A N 1
ATOM 915 C CA . HIS A 1 119 ? 8.07 -3.73 4.691 1 98.12 119 HIS A CA 1
ATOM 916 C C . HIS A 1 119 ? 7.809 -2.51 5.566 1 98.12 119 HIS A C 1
ATOM 918 O O . HIS A 1 119 ? 6.938 -2.539 6.441 1 98.12 119 HIS A O 1
ATOM 924 N N . ALA A 1 120 ? 8.5 -1.456 5.312 1 97.5 120 ALA A N 1
ATOM 925 C CA . ALA A 1 120 ? 8.398 -0.236 6.105 1 97.5 120 ALA A CA 1
ATOM 926 C C . ALA A 1 120 ? 7.023 0.409 5.949 1 97.5 120 ALA A C 1
ATOM 928 O O . ALA A 1 120 ? 6.371 0.744 6.938 1 97.5 120 ALA A O 1
ATOM 929 N N . VAL A 1 121 ? 6.57 0.513 4.73 1 97.94 121 VAL A N 1
ATOM 930 C CA . VAL A 1 121 ? 5.355 1.281 4.473 1 97.94 121 VAL A CA 1
ATOM 931 C C . VAL A 1 121 ? 4.133 0.487 4.93 1 97.94 121 VAL A C 1
ATOM 933 O O . VAL A 1 121 ? 3.189 1.054 5.488 1 97.94 121 VAL A O 1
ATOM 936 N N . SER A 1 122 ? 4.098 -0.82 4.715 1 98.38 122 SER A N 1
ATOM 937 C CA . SER A 1 122 ? 2.951 -1.623 5.125 1 98.38 122 SER A CA 1
ATOM 938 C C . SER A 1 122 ? 2.783 -1.611 6.641 1 98.38 122 SER A C 1
ATOM 940 O O . SER A 1 122 ? 1.665 -1.487 7.145 1 98.38 122 SER A O 1
ATOM 942 N N . LYS A 1 123 ? 3.887 -1.723 7.367 1 98.62 123 LYS A N 1
ATOM 943 C CA . LYS A 1 123 ? 3.824 -1.675 8.828 1 98.62 123 LYS A CA 1
ATOM 944 C C . LYS A 1 123 ? 3.361 -0.304 9.312 1 98.62 123 LYS A C 1
ATOM 946 O O . LYS A 1 123 ? 2.623 -0.204 10.297 1 98.62 123 LYS A O 1
ATOM 951 N N . LEU A 1 124 ? 3.809 0.734 8.641 1 98.62 124 LEU A N 1
ATOM 952 C CA . LEU A 1 124 ? 3.4 2.08 9.031 1 98.62 124 LEU A CA 1
ATOM 953 C C . LEU A 1 124 ? 1.907 2.285 8.797 1 98.62 124 LEU A C 1
ATOM 955 O O . LEU A 1 124 ? 1.207 2.826 9.656 1 98.62 124 LEU A O 1
ATOM 959 N N . ILE A 1 125 ? 1.398 1.847 7.641 1 98.69 125 ILE A N 1
ATOM 960 C CA . ILE A 1 125 ? -0.023 1.948 7.328 1 98.69 125 ILE A CA 1
ATOM 961 C C . ILE A 1 125 ? -0.832 1.143 8.344 1 98.69 125 ILE A C 1
ATOM 963 O O . ILE A 1 125 ? -1.818 1.638 8.898 1 98.69 125 ILE A O 1
ATOM 967 N N . ALA A 1 126 ? -0.39 -0.058 8.586 1 98.56 126 ALA A N 1
ATOM 968 C CA . ALA A 1 126 ? -1.083 -0.924 9.539 1 98.56 126 ALA A CA 1
ATOM 969 C C . ALA A 1 126 ? -1.138 -0.286 10.922 1 98.56 126 ALA A C 1
ATOM 971 O O . ALA A 1 126 ? -2.17 -0.339 11.594 1 98.56 126 ALA A O 1
ATOM 972 N N . ALA A 1 127 ? -0.038 0.305 11.32 1 98.56 127 ALA A N 1
ATOM 973 C CA . ALA A 1 127 ? 0.029 0.939 12.633 1 98.56 127 ALA A CA 1
ATOM 974 C C . ALA A 1 127 ? -0.927 2.125 12.719 1 98.56 127 ALA A C 1
ATOM 976 O O . ALA A 1 127 ? -1.557 2.35 13.758 1 98.56 127 ALA A O 1
ATOM 977 N N . ALA A 1 128 ? -1.001 2.912 11.664 1 98.62 128 ALA A N 1
ATOM 978 C CA . ALA A 1 128 ? -1.948 4.023 11.633 1 98.62 128 ALA A CA 1
ATOM 979 C C . ALA A 1 128 ? -3.385 3.521 11.734 1 98.62 128 ALA A C 1
ATOM 981 O O . ALA A 1 128 ? -4.199 4.094 12.469 1 98.62 128 ALA A O 1
ATOM 982 N N . CYS A 1 129 ? -3.695 2.436 11.023 1 98.44 129 CYS A N 1
ATOM 983 C CA . CYS A 1 129 ? -5.02 1.83 11.102 1 98.44 129 CYS A CA 1
ATOM 984 C C . CYS A 1 129 ? -5.312 1.324 12.508 1 98.44 129 CYS A C 1
ATOM 986 O O . CYS A 1 129 ? -6.402 1.547 13.039 1 98.44 129 CYS A O 1
ATOM 988 N N . ASP A 1 130 ? -4.305 0.663 13.062 1 98.19 130 ASP A N 1
ATOM 989 C CA . ASP A 1 130 ? -4.457 0.132 14.414 1 98.19 130 ASP A CA 1
ATOM 990 C C . ASP A 1 130 ? -4.738 1.251 15.414 1 98.19 130 ASP A C 1
ATOM 992 O O . ASP A 1 130 ? -5.453 1.047 16.391 1 98.19 130 ASP A O 1
ATOM 996 N N . ALA A 1 131 ? -4.18 2.408 15.156 1 98.19 131 ALA A N 1
ATOM 997 C CA . ALA A 1 131 ? -4.34 3.547 16.047 1 98.19 131 ALA A CA 1
ATOM 998 C C . ALA A 1 131 ? -5.734 4.152 15.93 1 98.19 131 ALA A C 1
ATOM 1000 O O . ALA A 1 131 ? -6.137 4.98 16.75 1 98.19 131 ALA A O 1
ATOM 1001 N N . GLY A 1 132 ? -6.484 3.791 14.844 1 97.38 132 GLY A N 1
ATOM 1002 C CA . GLY A 1 132 ? -7.855 4.254 14.711 1 97.38 132 GLY A CA 1
ATOM 1003 C C . GLY A 1 132 ? -8.023 5.336 13.656 1 97.38 132 GLY A C 1
ATOM 1004 O O . GLY A 1 132 ? -9.086 5.949 13.555 1 97.38 132 GLY A O 1
ATOM 1005 N N . VAL A 1 133 ? -6.973 5.543 12.891 1 98.31 133 VAL A N 1
ATOM 1006 C CA . VAL A 1 133 ? -7.043 6.531 11.82 1 98.31 133 VAL A CA 1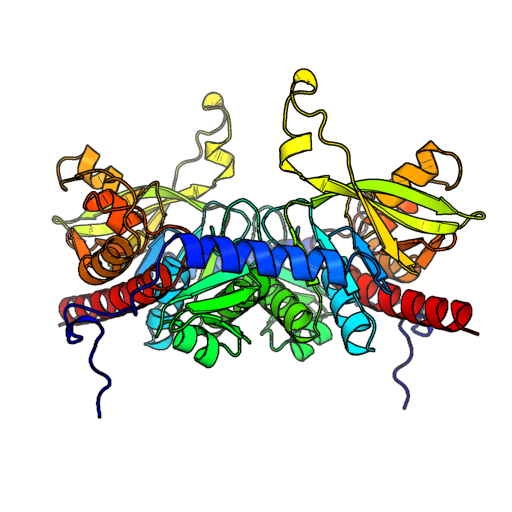
ATOM 1007 C C . VAL A 1 133 ? -8.047 6.078 10.758 1 98.31 133 VAL A C 1
ATOM 1009 O O . VAL A 1 133 ? -8.102 4.898 10.414 1 98.31 133 VAL A O 1
ATOM 1012 N N . LYS A 1 134 ? -8.852 6.953 10.258 1 97.88 134 LYS A N 1
ATOM 1013 C CA . LYS A 1 134 ? -9.711 6.68 9.109 1 97.88 134 LYS A CA 1
ATOM 1014 C C . LYS A 1 134 ? -9.156 7.312 7.84 1 97.88 134 LYS A C 1
ATOM 1016 O O . LYS A 1 134 ? -8.555 8.391 7.887 1 97.88 134 LYS A O 1
ATOM 1021 N N . PHE A 1 135 ? -9.367 6.629 6.766 1 97.5 135 PHE A N 1
ATOM 1022 C CA . PHE A 1 135 ? -8.844 7.078 5.48 1 97.5 135 PHE A CA 1
ATOM 1023 C C . PHE A 1 135 ? -9.969 7.219 4.461 1 97.5 135 PHE A C 1
ATOM 1025 O O . PHE A 1 135 ? -10.883 6.398 4.422 1 97.5 135 PHE A O 1
ATOM 1032 N N . LEU A 1 136 ? -9.953 8.227 3.668 1 95.31 136 LEU A N 1
ATOM 1033 C CA . LEU A 1 136 ? -10.719 8.336 2.434 1 95.31 136 LEU A CA 1
ATOM 1034 C C . LEU A 1 136 ? -9.797 8.367 1.219 1 95.31 136 LEU A C 1
ATOM 1036 O O . LEU A 1 136 ? -9.188 9.398 0.922 1 95.31 136 LEU A O 1
ATOM 1040 N N . GLN A 1 137 ? -9.727 7.262 0.585 1 94.81 137 GLN A N 1
ATOM 1041 C CA . GLN A 1 137 ? -8.938 7.172 -0.636 1 94.81 137 GLN A CA 1
ATOM 1042 C C . GLN A 1 137 ? -9.703 7.727 -1.833 1 94.81 137 GLN A C 1
ATOM 1044 O O . GLN A 1 137 ? -10.906 7.98 -1.742 1 94.81 137 GLN A O 1
ATOM 1049 N N . LEU A 1 138 ? -8.93 7.934 -2.912 1 93.19 138 LEU A N 1
ATOM 1050 C CA . LEU A 1 138 ? -9.516 8.484 -4.129 1 93.19 138 LEU A CA 1
ATOM 1051 C C . LEU A 1 138 ? -10.25 9.789 -3.842 1 93.19 138 LEU A C 1
ATOM 1053 O O . LEU A 1 138 ? -11.305 10.055 -4.422 1 93.19 138 LEU A O 1
ATOM 1057 N N . THR A 1 139 ? -9.828 10.492 -2.885 1 92.12 139 THR A N 1
ATOM 1058 C CA . THR A 1 139 ? -10.367 11.789 -2.477 1 92.12 139 THR A CA 1
ATOM 1059 C C . THR A 1 139 ? -9.328 12.891 -2.664 1 92.12 139 THR A C 1
ATOM 1061 O O . THR A 1 139 ? -8.242 12.828 -2.094 1 92.12 139 THR A O 1
ATOM 1064 N N . LYS A 1 140 ? -9.648 13.82 -3.418 1 93.12 140 LYS A N 1
ATOM 1065 C CA . LYS A 1 140 ? -8.711 14.875 -3.771 1 93.12 140 LYS A CA 1
ATOM 1066 C C . LYS A 1 140 ? -9.047 16.172 -3.045 1 93.12 140 LYS A C 1
ATOM 1068 O O . LYS A 1 140 ? -10.219 16.547 -2.941 1 93.12 140 LYS A O 1
ATOM 1073 N N . PHE A 1 141 ? -8.055 16.797 -2.527 1 94.81 141 PHE A N 1
ATOM 1074 C CA . PHE A 1 141 ? -8.188 18.141 -1.975 1 94.81 141 PHE A CA 1
ATOM 1075 C C . PHE A 1 141 ? -8.531 19.141 -3.068 1 94.81 141 PHE A C 1
ATOM 1077 O O . PHE A 1 141 ? -7.902 19.156 -4.129 1 94.81 141 PHE A O 1
ATOM 1084 N N . ASP A 1 142 ? -9.477 19.969 -2.771 1 89.62 142 ASP A N 1
ATOM 1085 C CA . ASP A 1 142 ? -9.867 20.969 -3.752 1 89.62 142 ASP A CA 1
ATOM 1086 C C . ASP A 1 142 ? -9.555 22.375 -3.242 1 89.62 142 ASP A C 1
ATOM 1088 O O . ASP A 1 142 ? -8.984 23.203 -3.973 1 89.62 142 ASP A O 1
ATOM 1092 N N . ASP A 1 143 ? -9.977 22.578 -1.937 1 92.12 143 ASP A N 1
ATOM 1093 C CA . ASP A 1 143 ? -9.797 23.938 -1.414 1 92.12 143 ASP A CA 1
ATOM 1094 C C . ASP A 1 143 ? -9.844 23.938 0.112 1 92.12 143 ASP A C 1
ATOM 1096 O O . ASP A 1 143 ? -10.039 22.891 0.739 1 92.12 143 ASP A O 1
ATOM 1100 N N . LEU A 1 144 ? -9.602 25.172 0.689 1 93.69 144 LEU A N 1
ATOM 1101 C CA . LEU A 1 144 ? -9.648 25.359 2.135 1 93.69 144 LEU A CA 1
ATOM 1102 C C . LEU A 1 144 ? -10.945 26.047 2.547 1 93.69 144 LEU A C 1
ATOM 1104 O O . LEU A 1 144 ? -11.555 26.766 1.748 1 93.69 144 LEU A O 1
ATOM 1108 N N . VAL A 1 145 ? -11.367 25.719 3.652 1 90.19 145 VAL A N 1
ATOM 1109 C CA . VAL A 1 145 ? -12.406 26.5 4.305 1 90.19 145 VAL A CA 1
ATOM 1110 C C . VAL A 1 145 ? -11.781 27.469 5.305 1 90.19 145 VAL A C 1
ATOM 1112 O O . VAL A 1 145 ? -11.18 27.047 6.293 1 90.19 145 VAL A O 1
ATOM 1115 N N . LEU A 1 146 ? -11.891 28.766 5.082 1 90.44 146 LEU A N 1
ATOM 1116 C CA . LEU A 1 146 ? -11.344 29.812 5.926 1 90.44 146 LEU A CA 1
ATOM 1117 C C . LEU A 1 146 ? -12.461 30.547 6.676 1 90.44 146 LEU A C 1
ATOM 1119 O O . LEU A 1 146 ? -13.438 30.984 6.07 1 90.44 146 LEU A O 1
ATOM 1123 N N . LYS A 1 147 ? -12.375 30.5 7.957 1 87.81 147 LYS A N 1
ATOM 1124 C CA . LYS A 1 147 ? -13.289 31.266 8.805 1 87.81 147 LYS A CA 1
ATOM 1125 C C . LYS A 1 147 ? -12.523 32.094 9.836 1 87.81 147 LYS A C 1
ATOM 1127 O O . LYS A 1 147 ? -11.664 31.562 10.555 1 87.81 147 LYS A O 1
ATOM 1132 N N . ASN A 1 148 ? -12.82 33.406 9.922 1 87.75 148 ASN A N 1
ATOM 1133 C CA . ASN A 1 148 ? -12.234 34.312 10.922 1 87.75 148 ASN A CA 1
ATOM 1134 C C . ASN A 1 148 ? -10.711 34.25 10.898 1 87.75 148 ASN A C 1
ATOM 1136 O O . ASN A 1 148 ? -10.078 34.094 11.953 1 87.75 148 ASN A O 1
ATOM 1140 N N . GLY A 1 149 ? -10.125 34.062 9.672 1 89.31 149 GLY A N 1
ATOM 1141 C CA . GLY A 1 149 ? -8.68 34.125 9.5 1 89.31 149 GLY A CA 1
ATOM 1142 C C . GLY A 1 149 ? -7.98 32.844 9.883 1 89.31 149 GLY A C 1
ATOM 1143 O O . GLY A 1 149 ? -6.785 32.844 10.18 1 89.31 149 GLY A O 1
ATOM 1144 N N . ARG A 1 150 ? -8.812 31.828 9.875 1 93 150 ARG A N 1
ATOM 1145 C CA . ARG A 1 150 ? -8.258 30.531 10.242 1 93 150 ARG A CA 1
ATOM 1146 C C . ARG A 1 150 ? -8.773 29.422 9.312 1 93 150 ARG A C 1
ATOM 1148 O O . ARG A 1 150 ? -9.93 29.453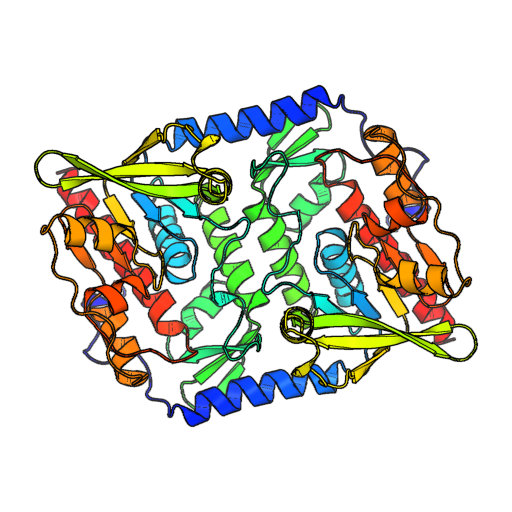 8.906 1 93 150 ARG A O 1
ATOM 1155 N N . VAL A 1 151 ? -7.898 28.469 9.031 1 94.5 151 VAL A N 1
ATOM 1156 C CA . VAL A 1 151 ? -8.344 27.281 8.305 1 94.5 151 VAL A CA 1
ATOM 1157 C C . VAL A 1 151 ? -9.172 26.391 9.227 1 94.5 151 VAL A C 1
ATOM 1159 O O . VAL A 1 151 ? -8.695 25.969 10.281 1 94.5 151 VAL A O 1
ATOM 1162 N N . THR A 1 152 ? -10.398 26.094 8.805 1 93.75 152 THR A N 1
ATOM 1163 C CA . THR A 1 152 ? -11.289 25.344 9.68 1 93.75 152 THR A CA 1
ATOM 1164 C C . THR A 1 152 ? -11.781 24.078 8.992 1 93.75 152 THR A C 1
ATOM 1166 O O . THR A 1 152 ? -12.609 23.344 9.539 1 93.75 152 THR A O 1
ATOM 1169 N N . GLY A 1 153 ? -11.312 23.891 7.805 1 94.06 153 GLY A N 1
ATOM 1170 C CA . GLY A 1 153 ? -11.734 22.719 7.059 1 94.06 153 GLY A CA 1
ATOM 1171 C C . GLY A 1 153 ? -11.18 22.688 5.645 1 94.06 153 GLY A C 1
ATOM 1172 O O . GLY A 1 153 ? -10.336 23.5 5.285 1 94.06 153 GLY A O 1
ATOM 1173 N N . ILE A 1 154 ? -11.625 21.641 4.938 1 95.25 154 ILE A N 1
ATOM 1174 C CA . ILE A 1 154 ? -11.188 21.484 3.555 1 95.25 154 ILE A CA 1
ATOM 1175 C C . ILE A 1 154 ? -12.375 21.125 2.674 1 95.25 154 ILE A C 1
ATOM 1177 O O . ILE A 1 154 ? -13.391 20.625 3.166 1 95.25 154 ILE A O 1
ATOM 1181 N N . VAL A 1 155 ? -12.227 21.453 1.426 1 90.94 155 VAL A N 1
ATOM 1182 C CA . VAL A 1 155 ? -13.148 21.031 0.384 1 90.94 155 VAL A CA 1
ATOM 1183 C C . VAL A 1 155 ? -12.539 19.875 -0.416 1 90.94 155 VAL A C 1
ATOM 1185 O O . VAL A 1 155 ? -11.359 19.922 -0.783 1 90.94 155 VAL A O 1
ATOM 1188 N N . VAL A 1 156 ? -13.328 18.812 -0.586 1 92.69 156 VAL A N 1
ATOM 1189 C CA . VAL A 1 156 ? -12.781 17.656 -1.273 1 92.69 156 VAL A CA 1
ATOM 1190 C C . VAL A 1 156 ? -13.727 17.219 -2.395 1 92.69 156 VAL A C 1
ATOM 1192 O O . VAL A 1 156 ? -14.906 17.594 -2.396 1 92.69 156 VAL A O 1
ATOM 1195 N N . ASN A 1 157 ? -13.102 16.5 -3.293 1 88.94 157 ASN A N 1
ATOM 1196 C CA . ASN A 1 157 ? -13.828 15.844 -4.371 1 88.94 157 ASN A CA 1
ATOM 1197 C C . ASN A 1 157 ? -13.242 14.469 -4.688 1 88.94 157 ASN A C 1
ATOM 1199 O O . ASN A 1 157 ? -12.125 14.156 -4.266 1 88.94 157 ASN A O 1
ATOM 1203 N N . TRP A 1 158 ? -14.055 13.672 -5.395 1 87.25 158 TRP A N 1
ATOM 1204 C CA . TRP A 1 158 ? -13.523 12.383 -5.836 1 87.25 158 TRP A CA 1
ATOM 1205 C C . TRP A 1 158 ? -12.43 12.578 -6.887 1 87.25 158 TRP A C 1
ATOM 1207 O O . TRP A 1 158 ? -12.602 13.352 -7.832 1 87.25 158 TRP A O 1
ATOM 1217 N N . MET A 1 159 ? -11.367 11.82 -6.773 1 85.5 159 MET A N 1
ATOM 1218 C CA . MET A 1 159 ? -10.203 11.984 -7.641 1 85.5 159 MET A CA 1
ATOM 1219 C C . MET A 1 159 ? -10.555 11.703 -9.094 1 85.5 159 MET A C 1
ATOM 1221 O O . MET A 1 159 ? -10.133 12.422 -9.992 1 85.5 159 MET A O 1
ATOM 1225 N N . PRO A 1 160 ? -11.359 10.672 -9.328 1 77.62 160 PRO A N 1
ATOM 1226 C CA . PRO A 1 160 ? -11.641 10.383 -10.742 1 77.62 160 PRO A CA 1
ATOM 1227 C C . PRO A 1 160 ? -12.391 11.523 -11.43 1 77.62 160 PRO A C 1
ATOM 1229 O O . PRO A 1 160 ? -12.352 11.633 -12.656 1 77.62 160 PRO A O 1
ATOM 1232 N N . VAL A 1 161 ? -13.156 12.359 -10.609 1 72.81 161 VAL A N 1
ATOM 1233 C CA . VAL A 1 161 ? -13.859 13.5 -11.18 1 72.81 161 VAL A CA 1
ATOM 1234 C C . VAL A 1 161 ? -12.859 14.477 -11.797 1 72.81 161 VAL A C 1
ATOM 1236 O O . VAL A 1 161 ? -13.141 15.086 -12.828 1 72.81 161 VAL A O 1
ATOM 1239 N N . SER A 1 162 ? -11.719 14.586 -11.156 1 72.44 162 SER A N 1
ATOM 1240 C CA . SER A 1 162 ? -10.703 15.523 -11.617 1 72.44 162 SER A CA 1
ATOM 1241 C C . SER A 1 162 ? -10.023 15.016 -12.891 1 72.44 162 SER A C 1
ATOM 1243 O O . SER A 1 162 ? -9.422 15.797 -13.625 1 72.44 162 SER A O 1
ATOM 1245 N N . ALA A 1 163 ? -10.102 13.719 -13.047 1 70.25 163 ALA A N 1
ATOM 1246 C CA . ALA A 1 163 ? -9.477 13.133 -14.234 1 70.25 163 ALA A CA 1
ATOM 1247 C C . ALA A 1 163 ? -10.406 13.203 -15.438 1 70.25 163 ALA A C 1
ATOM 1249 O O . ALA A 1 163 ? -9.992 12.938 -16.562 1 70.25 163 ALA A O 1
ATOM 1250 N N . LEU A 1 164 ? -11.672 13.594 -15.141 1 66.5 164 LEU A N 1
ATOM 1251 C CA . LEU A 1 164 ? -12.672 13.641 -16.203 1 66.5 164 LEU A CA 1
ATOM 1252 C C . LEU A 1 164 ? -12.688 15.008 -16.875 1 66.5 164 LEU A C 1
ATOM 1254 O O . LEU A 1 164 ? -12.367 16.016 -16.25 1 66.5 164 LEU A O 1
ATOM 1258 N N . PRO A 1 165 ? -12.906 14.914 -18.266 1 59.59 165 PRO A N 1
ATOM 1259 C CA . PRO A 1 165 ? -13.055 16.203 -18.953 1 59.59 165 PRO A CA 1
ATOM 1260 C C . PRO A 1 165 ? -14.18 17.062 -18.359 1 59.59 165 PRO A C 1
ATOM 1262 O O . PRO A 1 165 ? -15.133 16.516 -17.797 1 59.59 165 PRO A O 1
ATOM 1265 N N . ARG A 1 166 ? -14.07 18.391 -18.203 1 54.5 166 ARG A N 1
ATOM 1266 C CA . ARG A 1 166 ? -14.891 19.422 -17.547 1 54.5 166 ARG A CA 1
ATOM 1267 C C . ARG A 1 166 ? -16.359 19.25 -17.906 1 54.5 166 ARG A C 1
ATOM 1269 O O . ARG A 1 166 ? -17.234 19.562 -17.109 1 54.5 166 ARG A O 1
ATOM 1276 N N . ASN A 1 167 ? -16.625 18.953 -19.016 1 47.75 167 ASN A N 1
ATOM 1277 C CA . ASN A 1 167 ? -18.016 19 -19.469 1 47.75 167 ASN A CA 1
ATOM 1278 C C . ASN A 1 167 ? -18.891 18.031 -18.688 1 47.75 167 ASN A C 1
ATOM 1280 O O . ASN A 1 167 ? -20.125 18.141 -18.703 1 47.75 167 ASN A O 1
ATOM 1284 N N . ILE A 1 168 ? -18.406 17.016 -18.25 1 47.84 168 ILE A N 1
ATOM 1285 C CA . ILE A 1 168 ? -19.266 16 -17.656 1 47.84 168 ILE A CA 1
ATOM 1286 C C . ILE A 1 168 ? -19.266 16.156 -16.125 1 47.84 168 ILE A C 1
ATOM 1288 O O . ILE A 1 168 ? -20.172 15.68 -15.445 1 47.84 168 ILE A O 1
ATOM 1292 N N . THR A 1 169 ? -18.266 16.859 -15.523 1 51.59 169 THR A N 1
ATOM 1293 C CA . THR A 1 169 ? -17.969 16.562 -14.125 1 51.59 169 THR A CA 1
ATOM 1294 C C . THR A 1 169 ? -18.469 17.688 -13.219 1 51.59 169 THR A C 1
ATOM 1296 O O . THR A 1 169 ? -17.672 18.406 -12.625 1 51.59 169 THR A O 1
ATOM 1299 N N . CYS A 1 170 ? -19.719 18.141 -13.484 1 50.53 170 CYS A N 1
ATOM 1300 C CA . CYS A 1 170 ? -20.125 19.141 -12.5 1 50.53 170 CYS A CA 1
ATOM 1301 C C . CYS A 1 170 ? -20.391 18.5 -11.148 1 50.53 170 CYS A C 1
ATOM 1303 O O . CYS A 1 170 ? -21.5 18.547 -10.633 1 50.53 170 CYS A O 1
ATOM 1305 N N . VAL A 1 171 ? -19.516 17.625 -10.719 1 64.69 171 VAL A N 1
ATOM 1306 C CA . VAL A 1 171 ? -19.719 17.094 -9.375 1 64.69 171 VAL A CA 1
ATOM 1307 C C . VAL A 1 171 ? -19.266 18.125 -8.344 1 64.69 171 VAL A C 1
ATOM 1309 O O . VAL A 1 171 ? -18.109 18.547 -8.352 1 64.69 171 VAL A O 1
ATOM 1312 N N . ASP A 1 172 ? -20.281 18.656 -7.543 1 75.06 172 ASP A N 1
ATOM 1313 C CA . ASP A 1 172 ? -20 19.641 -6.508 1 75.06 172 ASP A CA 1
ATOM 1314 C C . ASP A 1 172 ? -19.156 19.031 -5.387 1 75.06 172 ASP A C 1
ATOM 1316 O O . ASP A 1 172 ? -19.422 17.906 -4.953 1 75.06 172 ASP A O 1
ATOM 1320 N N . PRO A 1 173 ? -18.156 19.625 -5.035 1 81 173 PRO A N 1
ATOM 1321 C CA . PRO A 1 173 ? -17.344 19.188 -3.896 1 81 173 PRO A CA 1
ATOM 1322 C C . PRO A 1 173 ? -18.078 19.344 -2.562 1 81 173 PRO A C 1
ATOM 1324 O O . PRO A 1 173 ? -19.141 19.969 -2.504 1 81 173 PRO A O 1
ATOM 1327 N N . VAL A 1 174 ? -17.594 18.656 -1.515 1 85.88 174 VAL A N 1
ATOM 1328 C CA . VAL A 1 174 ? -18.141 18.781 -0.167 1 85.88 174 VAL A CA 1
ATOM 1329 C C . VAL A 1 174 ? -17.062 19.312 0.776 1 85.88 174 VAL A C 1
ATOM 1331 O O . VAL A 1 174 ? -15.867 19.219 0.483 1 85.88 174 VAL A O 1
ATOM 1334 N N . ALA A 1 175 ? -17.531 19.859 1.857 1 90.88 175 ALA A N 1
ATOM 1335 C CA . ALA A 1 175 ? -16.609 20.375 2.863 1 90.88 175 ALA A CA 1
ATOM 1336 C C . ALA A 1 175 ? -16.484 19.422 4.047 1 90.88 175 ALA A C 1
ATOM 1338 O O . ALA A 1 175 ? -17.469 18.812 4.465 1 90.88 175 ALA A O 1
ATOM 1339 N N . LEU A 1 176 ? -15.344 19.234 4.535 1 94.75 176 LEU A N 1
ATOM 1340 C CA . LEU A 1 176 ? -15.039 18.562 5.793 1 94.75 176 LEU A CA 1
ATOM 1341 C C . LEU A 1 176 ? -14.422 19.531 6.793 1 94.75 176 LEU A C 1
ATOM 1343 O O . LEU A 1 176 ? -13.602 20.375 6.422 1 94.75 176 LEU A O 1
ATOM 1347 N N . GLU A 1 177 ? -14.797 19.5 7.996 1 95.38 177 GLU A N 1
ATOM 1348 C CA . GLU A 1 177 ? -14.328 20.438 9.008 1 95.38 177 GLU A CA 1
ATOM 1349 C C . GLU A 1 177 ? -13.375 19.766 9.992 1 95.38 177 GLU A C 1
ATOM 1351 O O . GLU A 1 177 ? -13.484 18.562 10.25 1 95.38 177 GLU A O 1
ATOM 1356 N N . ALA A 1 178 ? -12.453 20.516 10.516 1 97.12 178 ALA A N 1
ATOM 1357 C CA . ALA A 1 178 ? -11.516 20.031 11.531 1 97.12 178 ALA A CA 1
ATOM 1358 C C . ALA A 1 178 ? -10.945 21.203 12.328 1 97.12 178 ALA A C 1
ATOM 1360 O O . ALA A 1 178 ? -10.992 22.359 11.891 1 97.12 178 ALA A O 1
ATOM 1361 N N . LYS A 1 179 ? -10.484 20.906 13.5 1 96.94 179 LYS A N 1
ATOM 1362 C CA . LYS A 1 179 ? -9.82 21.922 14.312 1 96.94 179 LYS A CA 1
ATOM 1363 C C . LYS A 1 179 ? -8.484 22.328 13.703 1 96.94 179 LYS A C 1
ATOM 1365 O O . LYS A 1 179 ? -8.102 23.5 13.758 1 96.94 179 LYS A O 1
ATOM 1370 N N . MET A 1 180 ? -7.809 21.359 13.156 1 98.12 180 MET A N 1
ATOM 1371 C CA . MET A 1 180 ? -6.52 21.594 12.508 1 98.12 180 MET A CA 1
ATOM 1372 C C . MET A 1 180 ? -6.41 20.781 11.219 1 98.12 180 MET A C 1
ATOM 1374 O O . MET A 1 180 ? -6.988 19.703 11.109 1 98.12 180 MET A O 1
ATOM 1378 N N . ILE A 1 181 ? -5.66 21.328 10.281 1 98.19 181 ILE A N 1
ATOM 1379 C CA . ILE A 1 181 ? -5.352 20.656 9.023 1 98.19 181 ILE A CA 1
ATOM 1380 C C . ILE A 1 181 ? -3.842 20.484 8.891 1 98.19 181 ILE A C 1
ATOM 1382 O O . ILE A 1 181 ? -3.074 21.391 9.219 1 98.19 181 ILE A O 1
ATOM 1386 N N . ILE A 1 182 ? -3.416 19.359 8.469 1 98.56 182 ILE A N 1
ATOM 1387 C CA . ILE A 1 182 ? -2.01 19.125 8.156 1 98.56 182 ILE A CA 1
ATOM 1388 C C . ILE A 1 182 ? -1.847 18.891 6.652 1 98.56 182 ILE A C 1
ATOM 1390 O O . ILE A 1 182 ? -2.471 17.984 6.09 1 98.56 182 ILE A O 1
ATOM 1394 N N . ASP A 1 183 ? -1.065 19.703 6.031 1 97.88 183 ASP A N 1
ATOM 1395 C CA . ASP A 1 183 ? -0.7 19.5 4.633 1 97.88 183 ASP A CA 1
ATOM 1396 C C . ASP A 1 183 ? 0.515 18.594 4.512 1 97.88 183 ASP A C 1
ATOM 1398 O O . ASP A 1 183 ? 1.652 19.031 4.684 1 97.88 183 ASP A O 1
ATOM 1402 N N . ALA A 1 184 ? 0.306 17.375 4.188 1 97.75 184 ALA A N 1
ATOM 1403 C CA . ALA A 1 184 ? 1.333 16.375 3.908 1 97.75 184 ALA A CA 1
ATOM 1404 C C . ALA A 1 184 ? 1.199 15.836 2.488 1 97.75 184 ALA A C 1
ATOM 1406 O O . ALA A 1 184 ? 1.354 14.633 2.262 1 97.75 184 ALA A O 1
ATOM 1407 N N . SER A 1 185 ? 0.912 16.703 1.584 1 94.88 185 SER A N 1
ATOM 1408 C CA . SER A 1 185 ? 0.564 16.312 0.221 1 94.88 185 SER A CA 1
ATOM 1409 C C . SER A 1 185 ? 1.803 16.234 -0.666 1 94.88 185 SER A C 1
ATOM 1411 O O . SER A 1 185 ? 1.692 16.094 -1.884 1 94.88 185 SER A O 1
ATOM 1413 N N . GLY A 1 186 ? 2.957 16.375 -0.08 1 90.56 186 GLY A N 1
ATOM 1414 C CA . GLY A 1 186 ? 4.191 16.188 -0.824 1 90.56 186 GLY A CA 1
ATOM 1415 C C . GLY A 1 186 ? 4.602 17.406 -1.623 1 90.56 186 GLY A C 1
ATOM 1416 O O . GLY A 1 186 ? 4.484 18.531 -1.143 1 90.56 186 GLY A O 1
ATOM 1417 N N . HIS A 1 187 ? 5.098 17.156 -2.818 1 82.06 187 HIS A N 1
ATOM 1418 C CA . HIS A 1 187 ? 5.684 18.203 -3.648 1 82.06 187 HIS A CA 1
ATOM 1419 C C . HIS A 1 187 ? 4.629 19.219 -4.082 1 82.06 187 HIS A C 1
ATOM 1421 O O . HIS A 1 187 ? 4.941 20.391 -4.297 1 82.06 187 HIS A O 1
ATOM 1427 N N . ASP A 1 188 ? 3.449 18.797 -4.078 1 83.62 188 ASP A N 1
ATOM 1428 C CA . ASP A 1 188 ? 2.389 19.672 -4.559 1 83.62 188 ASP A CA 1
ATOM 1429 C C . ASP A 1 188 ? 1.986 20.688 -3.49 1 83.62 188 ASP A C 1
ATOM 1431 O O . ASP A 1 188 ? 1.539 21.797 -3.811 1 83.62 188 ASP A O 1
ATOM 1435 N N . SER A 1 189 ? 2.184 20.266 -2.229 1 87.94 189 SER A N 1
ATOM 1436 C CA . SER A 1 189 ? 1.803 21.141 -1.116 1 87.94 189 SER A CA 1
ATOM 1437 C C . SER A 1 189 ? 0.49 21.859 -1.401 1 87.94 189 SER A C 1
ATOM 1439 O O . SER A 1 189 ? 0.423 23.094 -1.33 1 87.94 189 SER A O 1
ATOM 1441 N N . VAL A 1 190 ? -0.535 21.156 -1.624 1 86.5 190 VAL A N 1
ATOM 1442 C CA . VAL A 1 190 ? -1.743 21.641 -2.283 1 86.5 190 VAL A CA 1
ATOM 1443 C C . VAL A 1 190 ? -2.453 22.641 -1.379 1 86.5 190 VAL A C 1
ATOM 1445 O O . VAL A 1 190 ? -3.002 23.641 -1.859 1 86.5 190 VAL A O 1
ATOM 1448 N N . ALA A 1 191 ? -2.488 22.391 -0.097 1 90.12 191 ALA A N 1
ATOM 1449 C CA . ALA A 1 191 ? -3.197 23.281 0.816 1 90.12 191 ALA A CA 1
ATOM 1450 C C . ALA A 1 191 ? -2.445 24.609 0.991 1 90.12 191 ALA A C 1
ATOM 1452 O O . ALA A 1 191 ? -3.047 25.672 0.951 1 90.12 191 ALA A O 1
ATOM 1453 N N . VAL A 1 192 ? -1.169 24.547 1.159 1 90.75 192 VAL A N 1
ATOM 1454 C CA . VAL A 1 192 ? -0.349 25.734 1.315 1 90.75 192 VAL A CA 1
ATOM 1455 C C . VAL A 1 192 ? -0.416 26.578 0.042 1 90.75 192 VAL A C 1
ATOM 1457 O O . VAL A 1 192 ? -0.529 27.812 0.106 1 90.75 192 VAL A O 1
ATOM 1460 N N . LYS A 1 193 ? -0.327 25.938 -1.057 1 88.88 193 LYS A N 1
ATOM 1461 C CA . LYS A 1 193 ? -0.388 26.625 -2.34 1 88.88 193 LYS A CA 1
ATOM 1462 C C . LYS A 1 193 ? -1.68 27.422 -2.473 1 88.88 193 LYS A C 1
ATOM 1464 O O . LYS A 1 193 ? -1.681 28.516 -3.033 1 88.88 193 LYS A O 1
ATOM 1469 N N . ARG A 1 194 ? -2.773 26.891 -2.004 1 88.12 194 ARG A N 1
ATOM 1470 C CA . ARG A 1 194 ? -4.051 27.594 -2.049 1 88.12 194 ARG A CA 1
ATOM 1471 C C . ARG A 1 194 ? -3.98 28.906 -1.261 1 88.12 194 ARG A C 1
ATOM 1473 O O . ARG A 1 194 ? -4.551 29.906 -1.675 1 88.12 194 ARG A O 1
ATOM 1480 N N . LEU A 1 195 ? -3.303 28.891 -0.137 1 88.38 195 LEU A N 1
ATOM 1481 C CA . LEU A 1 195 ? -3.125 30.094 0.661 1 88.38 195 LEU A CA 1
ATOM 1482 C C . LEU A 1 195 ? -2.234 31.109 -0.062 1 88.38 195 LEU A C 1
ATOM 1484 O O . LEU A 1 195 ? -2.5 32.312 -0.037 1 88.38 195 LEU A O 1
ATOM 1488 N N . VAL A 1 196 ? -1.231 30.594 -0.731 1 84.94 196 VAL A N 1
ATOM 1489 C CA . VAL A 1 196 ? -0.311 31.453 -1.477 1 84.94 196 VAL A CA 1
ATOM 1490 C C . VAL A 1 196 ? -1.054 32.156 -2.619 1 84.94 196 VAL A C 1
ATOM 1492 O O . VAL A 1 196 ? -0.894 33.344 -2.836 1 84.94 196 VAL A O 1
ATOM 1495 N N . ASP A 1 197 ? -1.825 31.359 -3.262 1 83.25 197 ASP A N 1
ATOM 1496 C CA . ASP A 1 197 ? -2.609 31.891 -4.371 1 83.25 197 ASP A CA 1
ATOM 1497 C C . ASP A 1 197 ? -3.52 33.031 -3.902 1 83.25 197 ASP A C 1
ATOM 1499 O O . ASP A 1 197 ? -3.836 33.938 -4.676 1 83.25 197 ASP A O 1
ATOM 1503 N N . ARG A 1 198 ? -3.877 33.031 -2.637 1 84.88 198 ARG A N 1
ATOM 1504 C CA . ARG A 1 198 ? -4.777 34.031 -2.072 1 84.88 198 ARG A CA 1
ATOM 1505 C C . ARG A 1 198 ? -3.994 35.156 -1.384 1 84.88 198 ARG A C 1
ATOM 1507 O O . ARG A 1 198 ? -4.586 36.062 -0.788 1 84.88 198 ARG A O 1
ATOM 1514 N N . GLY A 1 199 ? -2.619 35 -1.361 1 83.25 199 GLY A N 1
ATOM 1515 C CA . GLY A 1 199 ? -1.766 36 -0.755 1 83.25 199 GLY A CA 1
ATOM 1516 C C . GLY A 1 199 ? -1.707 35.906 0.758 1 83.25 199 GLY A C 1
ATOM 1517 O O . GLY A 1 199 ? -1.345 36.875 1.435 1 83.25 199 GLY A O 1
ATOM 1518 N N . LEU A 1 200 ? -2.111 34.75 1.279 1 83.44 200 LEU A N 1
ATOM 1519 C CA . LEU A 1 200 ? -2.229 34.625 2.727 1 83.44 200 LEU A CA 1
ATOM 1520 C C . LEU A 1 200 ? -1.005 33.906 3.309 1 83.44 200 LEU A C 1
ATOM 1522 O O . LEU A 1 200 ? -0.854 33.844 4.527 1 83.44 200 LEU A O 1
ATOM 1526 N N . ALA A 1 201 ? -0.163 33.406 2.41 1 80.44 201 ALA A N 1
ATOM 1527 C CA . ALA A 1 201 ? 1.086 32.781 2.822 1 80.44 201 ALA A CA 1
ATOM 1528 C C . ALA A 1 201 ? 2.191 33.031 1.802 1 80.44 201 ALA A C 1
ATOM 1530 O O . ALA A 1 201 ? 1.923 33.469 0.678 1 80.44 201 ALA A O 1
ATOM 1531 N N . LYS A 1 202 ? 3.457 33 2.209 1 75.19 202 LYS A N 1
ATOM 1532 C CA . LYS A 1 202 ? 4.598 33.125 1.309 1 75.19 202 LYS A CA 1
ATOM 1533 C C . LYS A 1 202 ? 5.195 31.75 0.981 1 75.19 202 LYS A C 1
ATOM 1535 O O . LYS A 1 202 ? 5.203 30.859 1.825 1 75.19 202 LYS A O 1
ATOM 1540 N N . TRP A 1 203 ? 5.414 31.5 -0.374 1 67.25 203 TRP A N 1
ATOM 1541 C CA . TRP A 1 203 ? 5.984 30.25 -0.865 1 67.25 203 TRP A CA 1
ATOM 1542 C C . TRP A 1 203 ? 7.367 30.484 -1.468 1 67.25 203 TRP A C 1
ATOM 1544 O O . TRP A 1 203 ? 7.531 31.328 -2.35 1 67.25 203 TRP A O 1
ATOM 1554 N N . LYS A 1 204 ? 8.539 29.984 -0.947 1 66 204 LYS A N 1
ATOM 1555 C CA . LYS A 1 204 ? 9.891 30.297 -1.42 1 66 204 LYS A CA 1
ATOM 1556 C C . LYS A 1 204 ? 10.367 29.266 -2.438 1 66 204 LYS A C 1
ATOM 1558 O O . LYS A 1 204 ? 11.359 29.484 -3.137 1 66 204 LYS A O 1
ATOM 1563 N N . GLY A 1 205 ? 9.617 28.203 -2.818 1 59.31 205 GLY A N 1
ATOM 1564 C CA . GLY A 1 205 ? 10.016 27.172 -3.766 1 59.31 205 GLY A CA 1
ATOM 1565 C C . GLY A 1 205 ? 11.109 26.266 -3.23 1 59.31 205 GLY A C 1
ATOM 1566 O O . GLY A 1 205 ? 11.352 26.219 -2.023 1 59.31 205 GLY A O 1
ATOM 1567 N N . MET A 1 206 ? 11.758 25.281 -4.164 1 57.16 206 MET A N 1
ATOM 1568 C CA . MET A 1 206 ? 12.734 24.297 -3.725 1 57.16 206 MET A CA 1
ATOM 1569 C C . MET A 1 206 ? 14.141 24.672 -4.176 1 57.16 206 MET A C 1
ATOM 1571 O O . MET A 1 206 ? 14.328 25.156 -5.293 1 57.16 206 MET A O 1
ATOM 1575 N N . GLU A 1 207 ? 15.156 24.609 -3.219 1 59 207 GLU A N 1
ATOM 1576 C CA . GLU A 1 207 ? 16.578 24.812 -3.504 1 59 207 GLU A CA 1
ATOM 1577 C C . GLU A 1 207 ? 17.25 23.516 -3.949 1 59 207 GLU A C 1
ATOM 1579 O O . GLU A 1 207 ? 16.672 22.438 -3.795 1 59 207 GLU A O 1
ATOM 1584 N N . PRO A 1 208 ? 18.469 23.469 -4.566 1 54.19 208 PRO A N 1
ATOM 1585 C CA . PRO A 1 208 ? 19.172 22.25 -5.004 1 54.19 208 PRO A CA 1
ATOM 1586 C C . PRO A 1 208 ? 19.406 21.266 -3.869 1 54.19 208 PRO A C 1
ATOM 1588 O O . PRO A 1 208 ? 19.375 21.641 -2.697 1 54.19 208 PRO A O 1
ATOM 1591 N N . MET A 1 209 ? 19.719 20.109 -4.199 1 62.06 209 MET A N 1
ATOM 1592 C CA . MET A 1 209 ? 19.797 18.984 -3.289 1 62.06 209 MET A CA 1
ATOM 1593 C C . MET A 1 209 ? 20.984 19.125 -2.334 1 62.06 209 MET A C 1
ATOM 1595 O O . MET A 1 209 ? 22.094 19.469 -2.754 1 62.06 209 MET A O 1
ATOM 1599 N N . HIS A 1 210 ? 20.859 19.078 -1.077 1 67.44 210 HIS A N 1
ATOM 1600 C CA . HIS A 1 210 ? 21.766 18.906 0.043 1 67.44 210 HIS A CA 1
ATOM 1601 C C . HIS A 1 210 ? 21.125 18.094 1.157 1 67.44 210 HIS A C 1
ATOM 1603 O O . HIS A 1 210 ? 20.469 18.641 2.045 1 67.44 210 HIS A O 1
ATOM 1609 N N . VAL A 1 211 ? 21.422 16.797 1.198 1 68.56 211 VAL A N 1
ATOM 1610 C CA . VAL A 1 211 ? 20.688 15.828 2.01 1 68.56 211 VAL A CA 1
ATOM 1611 C C . VAL A 1 211 ? 20.766 16.219 3.482 1 68.56 211 VAL A C 1
ATOM 1613 O O . VAL A 1 211 ? 19.75 16.25 4.18 1 68.56 211 VAL A O 1
ATOM 1616 N N . ASN A 1 212 ? 21.984 16.5 3.961 1 73.56 212 ASN A N 1
ATOM 1617 C CA . ASN A 1 212 ? 22.141 16.75 5.391 1 73.56 212 ASN A CA 1
ATOM 1618 C C . ASN A 1 212 ? 21.375 17.984 5.836 1 73.56 212 ASN A C 1
ATOM 1620 O O . ASN A 1 212 ? 20.641 17.938 6.824 1 73.56 212 ASN A O 1
ATOM 1624 N N . ASP A 1 213 ? 21.5 18.922 5.039 1 75.44 213 ASP A N 1
ATOM 1625 C CA . ASP A 1 213 ? 20.797 20.156 5.395 1 75.44 213 ASP A CA 1
ATOM 1626 C C . ASP A 1 213 ? 19.297 20.016 5.152 1 75.44 213 ASP A C 1
ATOM 1628 O O . ASP A 1 213 ? 18.5 20.484 5.965 1 75.44 213 ASP A O 1
ATOM 1632 N N . GLY A 1 214 ? 19.031 19.297 4.121 1 75.81 214 GLY A N 1
ATOM 1633 C CA . GLY A 1 214 ? 17.625 19.156 3.742 1 75.81 214 GLY A CA 1
ATOM 1634 C C . GLY A 1 214 ? 16.797 18.422 4.781 1 75.81 214 GLY A C 1
ATOM 1635 O O . GLY A 1 214 ? 15.703 18.875 5.137 1 75.81 214 GLY A O 1
ATOM 1636 N N . GLU A 1 215 ? 17.359 17.406 5.293 1 84.94 215 GLU A N 1
ATOM 1637 C CA . GLU A 1 215 ? 16.609 16.609 6.266 1 84.94 215 GLU A CA 1
ATOM 1638 C C . GLU A 1 215 ? 16.422 17.359 7.574 1 84.94 215 GLU A C 1
ATOM 1640 O O . GLU A 1 215 ? 15.336 17.344 8.156 1 84.94 215 GLU A O 1
ATOM 1645 N N . GLU A 1 216 ? 17.484 18.047 7.98 1 85.56 216 GLU A N 1
ATOM 1646 C CA . GLU A 1 216 ? 17.375 18.812 9.219 1 85.56 216 GLU A CA 1
ATOM 1647 C C . GLU A 1 216 ? 16.328 19.922 9.086 1 85.56 216 GLU A C 1
ATOM 1649 O O . GLU A 1 216 ? 15.477 20.094 9.961 1 85.56 216 GLU A O 1
ATOM 1654 N N . HIS A 1 217 ? 16.438 20.562 7.992 1 86.12 217 HIS A N 1
ATOM 1655 C CA . HIS A 1 217 ? 15.617 21.75 7.785 1 86.12 217 HIS A CA 1
ATOM 1656 C C . HIS A 1 217 ? 14.141 21.375 7.695 1 86.12 217 HIS A C 1
ATOM 1658 O O . HIS A 1 217 ? 13.281 22.094 8.203 1 86.12 217 HIS A O 1
ATOM 1664 N N . VAL A 1 218 ? 13.859 20.266 7.102 1 89.44 218 VAL A N 1
ATOM 1665 C CA . VAL A 1 218 ? 12.469 19.844 6.961 1 89.44 218 VAL A CA 1
ATOM 1666 C C . VAL A 1 218 ? 11.859 19.625 8.336 1 89.44 218 VAL A C 1
ATOM 1668 O O . VAL A 1 218 ? 10.734 20.062 8.602 1 89.44 218 VAL A O 1
ATOM 1671 N N . VAL A 1 219 ? 12.57 19.016 9.227 1 92.81 219 VAL A N 1
ATOM 1672 C CA . VAL A 1 219 ? 12.055 18.719 10.555 1 92.81 219 VAL A CA 1
ATOM 1673 C C . VAL A 1 219 ? 11.906 20.016 11.359 1 92.81 219 VAL A C 1
ATOM 1675 O O . VAL A 1 219 ? 10.859 20.266 11.953 1 92.81 219 VAL A O 1
ATOM 1678 N N . HIS A 1 220 ? 12.883 20.875 11.234 1 90.69 220 HIS A N 1
ATOM 1679 C CA . HIS A 1 220 ? 12.898 22.094 12.031 1 90.69 220 HIS A CA 1
ATOM 1680 C C . HIS A 1 220 ? 11.844 23.078 11.539 1 90.69 220 HIS A C 1
ATOM 1682 O O . HIS A 1 220 ? 11.258 23.812 12.336 1 90.69 220 HIS A O 1
ATOM 1688 N N . LYS A 1 221 ? 11.609 23.016 10.281 1 90.44 221 LYS A N 1
ATOM 1689 C CA . LYS A 1 221 ? 10.703 24 9.711 1 90.44 221 LYS A CA 1
ATOM 1690 C C . LYS A 1 221 ? 9.273 23.469 9.656 1 90.44 221 LYS A C 1
ATOM 1692 O O . LYS A 1 221 ? 8.352 24.172 9.258 1 90.44 221 LYS A O 1
ATOM 1697 N N . THR A 1 222 ? 9.141 22.25 10.031 1 94.19 222 THR A N 1
ATOM 1698 C CA . THR A 1 222 ? 7.781 21.734 10.195 1 94.19 222 THR A CA 1
ATOM 1699 C C . THR A 1 222 ? 7.004 22.562 11.211 1 94.19 222 THR A C 1
ATOM 1701 O O . THR A 1 222 ? 7.504 22.828 12.305 1 94.19 222 THR A O 1
ATOM 1704 N N . GLY A 1 223 ? 5.801 22.969 10.836 1 93.62 223 GLY A N 1
ATOM 1705 C CA . GLY A 1 223 ? 5.02 23.781 11.758 1 93.62 223 GLY A CA 1
ATOM 1706 C C . GLY A 1 223 ? 3.818 24.438 11.102 1 93.62 223 GLY A C 1
ATOM 1707 O O . GLY A 1 223 ? 3.477 24.125 9.961 1 93.62 223 GLY A O 1
ATOM 1708 N N . GLU A 1 224 ? 3.193 25.219 11.906 1 94.75 224 GLU A N 1
ATOM 1709 C CA . GLU A 1 224 ? 2.014 25.938 11.438 1 94.75 224 GLU A CA 1
ATOM 1710 C C . GLU A 1 224 ? 2.396 27.047 10.477 1 94.75 224 GLU A C 1
ATOM 1712 O O . GLU A 1 224 ? 3.203 27.922 10.812 1 94.75 224 GLU A O 1
ATOM 1717 N N . VAL A 1 225 ? 1.829 27.047 9.281 1 92.56 225 VAL A N 1
ATOM 1718 C CA . VAL A 1 225 ? 2.189 28.016 8.258 1 92.56 225 VAL A CA 1
ATOM 1719 C C . VAL A 1 225 ? 1.102 29.078 8.164 1 92.56 225 VAL A C 1
ATOM 1721 O O . VAL A 1 225 ? 1.324 30.156 7.59 1 92.56 225 VAL A O 1
ATOM 1724 N N . TYR A 1 226 ? -0.011 28.812 8.625 1 92.5 226 TYR A N 1
ATOM 1725 C CA . TYR A 1 226 ? -1.191 29.656 8.75 1 92.5 226 TYR A CA 1
ATOM 1726 C C . TYR A 1 226 ? -2.088 29.172 9.883 1 92.5 226 TYR A C 1
ATOM 1728 O O . TYR A 1 226 ? -2.146 27.984 10.18 1 92.5 226 TYR A O 1
ATOM 1736 N N . PRO A 1 227 ? -2.732 30.078 10.578 1 94.19 227 PRO A N 1
ATOM 1737 C CA . PRO A 1 227 ? -3.584 29.594 11.672 1 94.19 227 PRO A CA 1
ATOM 1738 C C . PRO A 1 227 ? -4.496 28.453 11.25 1 94.19 227 PRO A C 1
ATOM 1740 O O . PRO A 1 227 ? -5.336 28.625 10.359 1 94.19 227 PRO A O 1
ATOM 1743 N N . GLY A 1 228 ? -4.277 27.281 11.797 1 96.06 228 GLY A N 1
ATOM 1744 C CA . GLY A 1 228 ? -5.117 26.125 11.523 1 96.06 228 GLY A CA 1
ATOM 1745 C C . GLY A 1 228 ? -4.512 25.172 10.5 1 96.06 228 GLY A C 1
ATOM 1746 O O . GLY A 1 228 ? -5.059 24.094 10.242 1 96.06 228 GLY A O 1
ATOM 1747 N N . LEU A 1 229 ? -3.375 25.578 9.914 1 96.69 229 LEU A N 1
ATOM 1748 C CA . LEU A 1 229 ? -2.754 24.75 8.875 1 96.69 229 LEU A CA 1
ATOM 1749 C C . LEU A 1 229 ? -1.29 24.484 9.211 1 96.69 229 LEU A C 1
ATOM 1751 O O . LEU A 1 229 ? -0.49 25.406 9.32 1 96.69 229 LEU A O 1
ATOM 1755 N N . VAL A 1 230 ? -0.981 23.234 9.336 1 97.25 230 VAL A N 1
ATOM 1756 C CA . VAL A 1 230 ? 0.383 22.781 9.594 1 97.25 230 VAL A CA 1
ATOM 1757 C C . VAL A 1 230 ? 0.94 22.094 8.344 1 97.25 230 VAL A C 1
ATOM 1759 O O . VAL A 1 230 ? 0.226 21.359 7.66 1 97.25 230 VAL A O 1
ATOM 1762 N N . ALA A 1 231 ? 2.188 22.391 7.996 1 95.94 231 ALA A N 1
ATOM 1763 C CA . ALA A 1 231 ? 2.859 21.688 6.902 1 95.94 231 ALA A CA 1
ATOM 1764 C C . ALA A 1 231 ? 3.799 20.609 7.438 1 95.94 231 ALA A C 1
ATOM 1766 O O . ALA A 1 231 ? 4.477 20.812 8.445 1 95.94 231 ALA A O 1
ATOM 1767 N N . ALA A 1 232 ? 3.854 19.531 6.762 1 96.38 232 ALA A N 1
ATOM 1768 C CA . ALA A 1 232 ? 4.738 18.422 7.129 1 96.38 232 ALA A CA 1
ATOM 1769 C C . ALA A 1 232 ? 5.352 17.781 5.887 1 96.38 232 ALA A C 1
ATOM 1771 O O . ALA A 1 232 ? 4.762 17.812 4.805 1 96.38 232 ALA A O 1
ATOM 1772 N N . GLY A 1 233 ? 6.539 17.188 6.066 1 93.81 233 GLY A N 1
ATOM 1773 C CA . GLY A 1 233 ? 7.211 16.469 4.992 1 93.81 233 GLY A CA 1
ATOM 1774 C C . GLY A 1 233 ? 7.648 17.375 3.855 1 93.81 233 GLY A C 1
ATOM 1775 O O . GLY A 1 233 ? 8.18 18.469 4.094 1 93.81 233 GLY A O 1
ATOM 1776 N N . MET A 1 234 ? 7.422 16.922 2.648 1 89.62 234 MET A N 1
ATOM 1777 C CA . MET A 1 234 ? 7.895 17.656 1.478 1 89.62 234 MET A CA 1
ATOM 1778 C C . MET A 1 234 ? 7.133 18.969 1.312 1 89.62 234 MET A C 1
ATOM 1780 O O . MET A 1 234 ? 7.621 19.906 0.669 1 89.62 234 MET A O 1
ATOM 1784 N N . SER A 1 235 ? 5.93 19 1.845 1 90.12 235 SER A N 1
ATOM 1785 C CA . SER A 1 235 ? 5.188 20.25 1.821 1 90.12 235 SER A CA 1
ATOM 1786 C C . SER A 1 235 ? 5.953 21.359 2.531 1 90.12 235 SER A C 1
ATOM 1788 O O . SER A 1 235 ? 5.863 22.531 2.15 1 90.12 235 SER A O 1
ATOM 1790 N N . VAL A 1 236 ? 6.73 20.969 3.545 1 90 236 VAL A N 1
ATOM 1791 C CA . VAL A 1 236 ? 7.574 21.938 4.25 1 90 236 VAL A CA 1
ATOM 1792 C C . VAL A 1 236 ? 8.672 22.438 3.314 1 90 236 VAL A C 1
ATOM 1794 O O . VAL A 1 236 ? 8.938 23.641 3.252 1 90 236 VAL A O 1
ATOM 1797 N N . THR A 1 237 ? 9.25 21.484 2.598 1 83.75 237 THR A N 1
ATOM 1798 C CA . THR A 1 237 ? 10.328 21.828 1.673 1 83.75 237 THR A CA 1
ATOM 1799 C C . THR A 1 237 ? 9.852 22.828 0.63 1 83.75 237 THR A C 1
ATOM 1801 O O . THR A 1 237 ? 10.531 23.828 0.367 1 83.75 237 THR A O 1
ATOM 1804 N N . GLU A 1 238 ? 8.75 22.578 0.115 1 81 238 GLU A N 1
ATOM 1805 C CA . GLU A 1 238 ? 8.195 23.453 -0.915 1 81 238 GLU A CA 1
ATOM 1806 C C . GLU A 1 238 ? 7.793 24.797 -0.334 1 81 238 GLU A C 1
ATOM 1808 O O . GLU A 1 238 ? 7.969 25.844 -0.978 1 81 238 GLU A O 1
ATOM 1813 N N . THR A 1 239 ? 7.258 24.797 0.798 1 82.5 239 THR A N 1
ATOM 1814 C CA . THR A 1 239 ? 6.77 26 1.455 1 82.5 239 THR A CA 1
ATOM 1815 C C . THR A 1 239 ? 7.926 26.938 1.785 1 82.5 239 THR A C 1
ATOM 1817 O O . THR A 1 239 ? 7.824 28.156 1.579 1 82.5 239 THR A O 1
ATOM 1820 N N . HIS A 1 240 ? 9.047 26.328 2.154 1 83.62 240 HIS A N 1
ATOM 1821 C CA . HIS A 1 240 ? 10.133 27.156 2.672 1 83.62 240 HIS A CA 1
ATOM 1822 C C . HIS A 1 240 ? 11.305 27.188 1.701 1 83.62 240 HIS A C 1
ATOM 1824 O O . HIS A 1 240 ? 12.32 27.844 1.968 1 83.62 240 HIS A O 1
ATOM 1830 N N . GLY A 1 241 ? 11.164 26.422 0.53 1 78.62 241 GLY A N 1
ATOM 1831 C CA . GLY A 1 241 ? 12.234 26.422 -0.458 1 78.62 241 GLY A CA 1
ATOM 1832 C C . GLY A 1 241 ? 13.492 25.734 0.035 1 78.62 241 GLY A C 1
ATOM 1833 O O . GLY A 1 241 ? 14.586 26.281 -0.082 1 78.62 241 GLY A O 1
ATOM 1834 N N . LEU A 1 242 ? 13.297 24.594 0.6 1 77.56 242 LEU A N 1
ATOM 1835 C CA . LEU A 1 242 ? 14.43 23.875 1.179 1 77.56 242 LEU A CA 1
ATOM 1836 C C . LEU A 1 242 ? 15.094 22.984 0.137 1 77.56 242 LEU A C 1
ATOM 1838 O O . LEU A 1 242 ? 14.547 22.766 -0.945 1 77.56 242 LEU A O 1
ATOM 1842 N N . ALA A 1 243 ? 16.266 22.453 0.534 1 71.56 243 ALA A N 1
ATOM 1843 C CA . ALA A 1 243 ? 17 21.562 -0.357 1 71.56 243 ALA A CA 1
ATOM 1844 C C . ALA A 1 243 ? 16.297 20.219 -0.481 1 71.56 243 ALA A C 1
ATOM 1846 O O . ALA A 1 243 ? 15.617 19.766 0.45 1 71.56 243 ALA A O 1
ATOM 1847 N N . ARG A 1 244 ? 16.594 19.594 -1.55 1 68.62 244 ARG A N 1
ATOM 1848 C CA . ARG A 1 244 ? 16.047 18.25 -1.753 1 68.62 244 ARG A CA 1
ATOM 1849 C C . ARG A 1 244 ? 16.75 17.234 -0.851 1 68.62 244 ARG A C 1
ATOM 1851 O O . ARG A 1 244 ? 17.969 17.297 -0.67 1 68.62 244 ARG A O 1
ATOM 1858 N N . MET A 1 245 ? 16.094 16.375 -0.137 1 67.12 245 MET A N 1
ATOM 1859 C CA . MET A 1 245 ? 16.625 15.453 0.859 1 67.12 245 MET A CA 1
ATOM 1860 C C . MET A 1 245 ? 17.125 14.172 0.202 1 67.12 245 MET A C 1
ATOM 1862 O O . MET A 1 245 ? 17.703 13.312 0.867 1 67.12 245 MET A O 1
ATOM 1866 N N . GLY A 1 246 ? 17.328 14.031 -1.026 1 68.94 246 GLY A N 1
ATOM 1867 C CA . GLY A 1 246 ? 17.672 12.758 -1.631 1 68.94 246 GLY A CA 1
ATOM 1868 C C . GLY A 1 246 ? 16.766 11.625 -1.208 1 68.94 246 GLY A C 1
ATOM 1869 O O . GLY A 1 246 ? 15.68 11.859 -0.662 1 68.94 246 GLY A O 1
ATOM 1870 N N . PRO A 1 247 ? 17.234 10.297 -1.384 1 78.25 247 PRO A N 1
ATOM 1871 C CA . PRO A 1 247 ? 16.359 9.156 -1.139 1 78.25 247 PRO A CA 1
ATOM 1872 C C . PRO A 1 247 ? 16.5 8.594 0.275 1 78.25 247 PRO A C 1
ATOM 1874 O O . PRO A 1 247 ? 16.891 7.438 0.45 1 78.25 247 PRO A O 1
ATOM 1877 N N . THR A 1 248 ? 16.312 9.383 1.298 1 88.5 248 THR A N 1
ATOM 1878 C CA . THR A 1 248 ? 16.266 9 2.705 1 88.5 248 THR A CA 1
ATOM 1879 C C . THR A 1 248 ? 15 9.523 3.367 1 88.5 248 THR A C 1
ATOM 1881 O O . THR A 1 248 ? 14.609 10.68 3.158 1 88.5 248 THR A O 1
ATOM 1884 N N . PHE A 1 249 ? 14.438 8.703 4.184 1 92.75 249 PHE A N 1
ATOM 1885 C CA . PHE A 1 249 ? 13.062 8.992 4.574 1 92.75 249 PHE A CA 1
ATOM 1886 C C . PHE A 1 249 ? 12.984 9.398 6.039 1 92.75 249 PHE A C 1
ATOM 1888 O O . PHE A 1 249 ? 11.898 9.648 6.57 1 92.75 249 PHE A O 1
ATOM 1895 N N . GLY A 1 250 ? 14.117 9.492 6.719 1 94.25 250 GLY A N 1
ATOM 1896 C CA . GLY A 1 250 ? 14.117 9.844 8.133 1 94.25 250 GLY A CA 1
ATOM 1897 C C . GLY A 1 250 ? 13.438 11.164 8.422 1 94.25 250 GLY A C 1
ATOM 1898 O O . GLY A 1 250 ? 12.656 11.281 9.367 1 94.25 250 GLY A O 1
ATOM 1899 N N . SER A 1 251 ? 13.734 12.133 7.629 1 93.06 251 SER A N 1
ATOM 1900 C CA . SER A 1 251 ? 13.188 13.469 7.844 1 93.06 251 SER A CA 1
ATOM 1901 C C . SER A 1 251 ? 11.68 13.492 7.629 1 93.06 251 SER A C 1
ATOM 1903 O O . SER A 1 251 ? 10.961 14.258 8.281 1 93.06 251 SER A O 1
ATOM 1905 N N . MET A 1 252 ? 11.141 12.656 6.723 1 94.75 252 MET A N 1
ATOM 1906 C CA . MET A 1 252 ? 9.703 12.562 6.512 1 94.75 252 MET A CA 1
ATOM 1907 C C . MET A 1 252 ? 9 12.031 7.762 1 94.75 252 MET A C 1
ATOM 1909 O O . MET A 1 252 ? 7.984 12.578 8.188 1 94.75 252 MET A O 1
ATOM 1913 N N . LEU A 1 253 ? 9.594 11.031 8.359 1 97.12 253 LEU A N 1
ATOM 1914 C CA . LEU A 1 253 ? 9.031 10.422 9.555 1 97.12 253 LEU A CA 1
ATOM 1915 C C . LEU A 1 253 ? 9.07 11.391 10.734 1 97.12 253 LEU A C 1
ATOM 1917 O O . LEU A 1 253 ? 8.062 11.586 11.414 1 97.12 253 LEU A O 1
ATOM 1921 N N . TYR A 1 254 ? 10.172 12.055 10.898 1 96.5 254 TYR A N 1
ATOM 1922 C CA . TYR A 1 254 ? 10.336 12.992 12 1 96.5 254 TYR A CA 1
ATOM 1923 C C . TYR A 1 254 ? 9.469 14.227 11.805 1 96.5 254 TYR A C 1
ATOM 1925 O O . TYR A 1 254 ? 8.938 14.781 12.773 1 96.5 254 TYR A O 1
ATOM 1933 N N . SER A 1 255 ? 9.438 14.648 10.586 1 96.12 255 SER A N 1
ATOM 1934 C CA . SER A 1 255 ? 8.562 15.773 10.289 1 96.12 255 SER A CA 1
ATOM 1935 C C . SER A 1 255 ? 7.109 15.453 10.648 1 96.12 255 SER A C 1
ATOM 1937 O O . SER A 1 255 ? 6.398 16.297 11.195 1 96.12 255 SER A O 1
ATOM 1939 N N . GLY A 1 256 ? 6.648 14.234 10.32 1 98.06 256 GLY A N 1
ATOM 1940 C CA . GLY A 1 256 ? 5.32 13.797 10.711 1 98.06 256 GLY A CA 1
ATOM 1941 C C . GLY A 1 256 ? 5.105 13.812 12.219 1 98.06 256 GLY A C 1
ATOM 1942 O O . GLY A 1 256 ? 4.07 14.273 12.695 1 98.06 256 GLY A O 1
ATOM 1943 N N . LYS A 1 257 ? 6.07 13.32 12.906 1 97.69 257 LYS A N 1
ATOM 1944 C CA . LYS A 1 257 ? 5.996 13.312 14.367 1 97.69 257 LYS A CA 1
ATOM 1945 C C . LYS A 1 257 ? 5.918 14.734 14.922 1 97.69 257 LYS A C 1
ATOM 1947 O O . LYS A 1 257 ? 5.105 15.023 15.797 1 97.69 257 LYS A O 1
ATOM 1952 N N . ARG A 1 258 ? 6.758 15.594 14.422 1 97.12 258 ARG A N 1
ATOM 1953 C CA . ARG A 1 258 ? 6.766 16.984 14.852 1 97.12 258 ARG A CA 1
ATOM 1954 C C . ARG A 1 258 ? 5.438 17.672 14.531 1 97.12 258 ARG A C 1
ATOM 1956 O O . ARG A 1 258 ? 4.898 18.406 15.359 1 97.12 258 ARG A O 1
ATOM 1963 N N . ALA A 1 259 ? 4.961 17.422 13.352 1 98.19 259 ALA A N 1
ATOM 1964 C CA . ALA A 1 259 ? 3.67 17.969 12.969 1 98.19 259 ALA A CA 1
ATOM 1965 C C . ALA A 1 259 ? 2.572 17.547 13.938 1 98.19 259 ALA A C 1
ATOM 1967 O O . ALA A 1 259 ? 1.706 18.344 14.305 1 98.19 259 ALA A O 1
ATOM 1968 N N . ALA A 1 260 ? 2.594 16.312 14.352 1 98.56 260 ALA A N 1
ATOM 1969 C CA . ALA A 1 260 ? 1.618 15.789 15.305 1 98.56 260 ALA A CA 1
ATOM 1970 C C . ALA A 1 260 ? 1.711 16.516 16.641 1 98.56 260 ALA A C 1
ATOM 1972 O O . ALA A 1 260 ? 0.69 16.906 17.219 1 98.56 260 ALA A O 1
ATOM 1973 N N . GLU A 1 261 ? 2.91 16.703 17.094 1 97.38 261 GLU A N 1
ATOM 1974 C CA . GLU A 1 261 ? 3.127 17.375 18.359 1 97.38 261 GLU A CA 1
ATOM 1975 C C . GLU A 1 261 ? 2.607 18.812 18.328 1 97.38 261 GLU A C 1
ATOM 1977 O O . GLU A 1 261 ? 1.924 19.25 19.266 1 97.38 261 GLU A O 1
ATOM 1982 N N . ILE A 1 262 ? 2.936 19.469 17.281 1 97.56 262 ILE A N 1
ATOM 1983 C CA . ILE A 1 262 ? 2.52 20.859 17.125 1 97.56 262 ILE A CA 1
ATOM 1984 C C . ILE A 1 262 ? 0.996 20.938 17.047 1 97.56 262 ILE A C 1
ATOM 1986 O O . ILE A 1 262 ? 0.377 21.766 17.719 1 97.56 262 ILE A O 1
ATOM 1990 N N . THR A 1 263 ? 0.431 20.062 16.25 1 98.25 263 THR A N 1
ATOM 1991 C CA . THR A 1 263 ? -1.014 20.031 16.047 1 98.25 263 THR A CA 1
ATOM 1992 C C . THR A 1 263 ? -1.735 19.734 17.359 1 98.25 263 THR A C 1
ATOM 1994 O O . THR A 1 263 ? -2.717 20.406 17.703 1 98.25 263 THR A O 1
ATOM 1997 N N . ALA A 1 264 ? -1.25 18.781 18.094 1 97.88 264 ALA A N 1
ATOM 1998 C CA . ALA A 1 264 ? -1.839 18.422 19.391 1 97.88 264 ALA A CA 1
ATOM 1999 C C . ALA A 1 264 ? -1.815 19.625 20.344 1 97.88 264 ALA A C 1
ATOM 2001 O O . ALA A 1 264 ? -2.807 19.906 21.016 1 97.88 264 ALA A O 1
ATOM 2002 N N . SER A 1 265 ? -0.672 20.297 20.391 1 96.81 265 SER A N 1
ATOM 2003 C CA . SER A 1 265 ? -0.525 21.453 21.25 1 96.81 265 SER A CA 1
ATOM 2004 C C . SER A 1 265 ? -1.493 22.562 20.859 1 96.81 265 SER A C 1
ATOM 2006 O O . SER A 1 265 ? -2.113 23.188 21.719 1 96.81 265 SER A O 1
ATOM 2008 N N . LYS A 1 266 ? -1.63 22.781 19.609 1 96.12 266 LYS A N 1
ATOM 2009 C CA . LYS A 1 266 ? -2.496 23.844 19.094 1 96.12 266 LYS A CA 1
ATOM 2010 C C . LYS A 1 266 ? -3.961 23.562 19.406 1 96.12 266 LYS A C 1
ATOM 2012 O O . LYS A 1 266 ? -4.723 24.469 19.734 1 96.12 266 LYS A O 1
ATOM 2017 N N . ILE A 1 267 ? -4.375 22.297 19.281 1 96.75 267 ILE A N 1
ATOM 2018 C CA . ILE A 1 267 ? -5.754 21.938 19.578 1 96.75 267 ILE A CA 1
ATOM 2019 C C . ILE A 1 267 ? -6.043 22.172 21.047 1 96.75 267 ILE A C 1
ATOM 2021 O O . ILE A 1 267 ? -7.117 22.656 21.422 1 96.75 267 ILE A O 1
ATOM 2025 N N . LYS A 1 268 ? -5.074 21.859 21.875 1 94.12 268 LYS A N 1
ATOM 2026 C CA . LYS A 1 268 ? -5.242 22.094 23.312 1 94.12 268 LYS A CA 1
ATOM 2027 C C . LYS A 1 268 ? -5.398 23.578 23.625 1 94.12 268 LYS A C 1
ATOM 2029 O O . LYS A 1 268 ? -6.172 23.953 24.5 1 94.12 268 LYS A O 1
ATOM 2034 N N . GL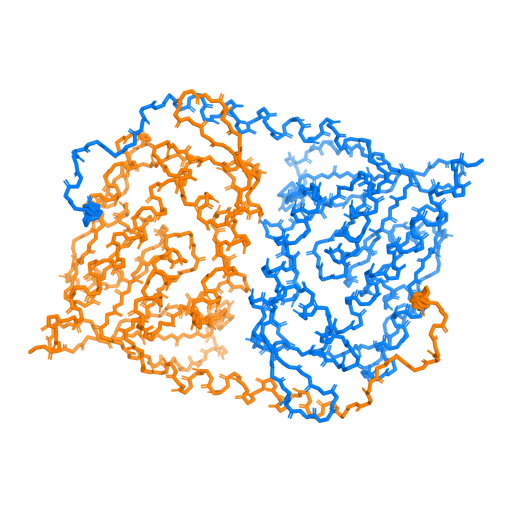U A 1 269 ? -4.68 24.359 22.891 1 93.25 269 GLU A N 1
ATOM 2035 C CA . GLU A 1 269 ? -4.781 25.797 23.062 1 93.25 269 GLU A CA 1
ATOM 2036 C C . GLU A 1 269 ? -6.148 26.312 22.625 1 93.25 269 GLU A C 1
ATOM 2038 O O . GLU A 1 269 ? -6.691 27.234 23.234 1 93.25 269 GLU A O 1
ATOM 2043 N N . LEU A 1 270 ? -6.68 25.734 21.562 1 90.56 270 LEU A N 1
ATOM 2044 C CA . LEU A 1 270 ? -7.98 26.125 21.031 1 90.56 270 LEU A CA 1
ATOM 2045 C C . LEU A 1 270 ? -9.102 25.766 22 1 90.56 270 LEU A C 1
ATOM 2047 O O . LEU A 1 270 ? -10.133 26.422 22.047 1 90.56 270 LEU A O 1
ATOM 2051 N N . GLU A 1 271 ? -8.953 24.688 22.766 1 87.81 271 GLU A N 1
ATOM 2052 C CA . GLU A 1 271 ? -9.984 24.188 23.672 1 87.81 271 GLU A CA 1
ATOM 2053 C C . GLU A 1 271 ? -9.922 24.875 25.031 1 87.81 271 GLU A C 1
ATOM 2055 O O . GLU A 1 271 ? -10.828 24.719 25.844 1 87.81 271 GLU A O 1
ATOM 2060 N N . ARG A 1 272 ? -8.945 25.656 25.391 1 78.69 272 ARG A N 1
ATOM 2061 C CA . ARG A 1 272 ? -8.867 26.484 26.594 1 78.69 272 ARG A CA 1
ATOM 2062 C C . ARG A 1 272 ? -9.547 27.828 26.375 1 78.69 272 ARG A C 1
ATOM 2064 O O . ARG A 1 272 ? -9.578 28.344 25.25 1 78.69 272 ARG A O 1
ATOM 2071 N N . MET B 1 1 ? 12.047 10.234 32.531 1 26.03 1 MET B N 1
ATOM 2072 C CA . MET B 1 1 ? 12.578 11.438 31.875 1 26.03 1 MET B CA 1
ATOM 2073 C C . MET B 1 1 ? 11.805 11.758 30.609 1 26.03 1 MET B C 1
ATOM 2075 O O . MET B 1 1 ? 11.617 10.891 29.75 1 26.03 1 MET B O 1
ATOM 2079 N N . GLN B 1 2 ? 10.953 12.695 30.562 1 33.31 2 GLN B N 1
ATOM 2080 C CA . GLN B 1 2 ? 10.023 13.109 29.516 1 33.31 2 GLN B CA 1
ATOM 2081 C C . GLN B 1 2 ? 10.734 13.25 28.172 1 33.31 2 GLN B C 1
ATOM 2083 O O . GLN B 1 2 ? 11.727 13.977 28.062 1 33.31 2 GLN B O 1
ATOM 2088 N N . GLU B 1 3 ? 10.836 12.281 27.359 1 41.41 3 GLU B N 1
ATOM 2089 C CA . GLU B 1 3 ? 11.562 12.312 26.094 1 41.41 3 GLU B CA 1
ATOM 2090 C C . GLU B 1 3 ? 11.383 13.648 25.391 1 41.41 3 GLU B C 1
ATOM 2092 O O . GLU B 1 3 ? 10.266 14.156 25.281 1 41.41 3 GLU B O 1
ATOM 2097 N N . ALA B 1 4 ? 12.375 14.461 25.312 1 45.5 4 ALA B N 1
ATOM 2098 C CA . ALA B 1 4 ? 12.453 15.805 24.734 1 45.5 4 ALA B CA 1
ATOM 2099 C C . ALA B 1 4 ? 11.711 15.867 23.406 1 45.5 4 ALA B C 1
ATOM 2101 O O . ALA B 1 4 ? 11.82 14.961 22.578 1 45.5 4 ALA B O 1
ATOM 2102 N N . THR B 1 5 ? 10.711 16.625 23.344 1 55.53 5 THR B N 1
ATOM 2103 C CA . THR B 1 5 ? 10 16.891 22.109 1 55.53 5 THR B CA 1
ATOM 2104 C C . THR B 1 5 ? 10.984 17.188 20.969 1 55.53 5 THR B C 1
ATOM 2106 O O . THR B 1 5 ? 12.125 17.578 21.219 1 55.53 5 THR B O 1
ATOM 2109 N N . ILE B 1 6 ? 10.875 16.75 19.75 1 56.69 6 ILE B N 1
ATOM 2110 C CA . ILE B 1 6 ? 11.742 17.047 18.609 1 56.69 6 ILE B CA 1
ATOM 2111 C C . ILE B 1 6 ? 12.195 18.5 18.672 1 56.69 6 ILE B C 1
ATOM 2113 O O . ILE B 1 6 ? 13.32 18.812 18.281 1 56.69 6 ILE B O 1
ATOM 2117 N N . ALA B 1 7 ? 11.344 19.484 19.234 1 53.41 7 ALA B N 1
ATOM 2118 C CA . ALA B 1 7 ? 11.641 20.922 19.344 1 53.41 7 ALA B CA 1
ATOM 2119 C C . ALA B 1 7 ? 12.867 21.156 20.219 1 53.41 7 ALA B C 1
ATOM 2121 O O . ALA B 1 7 ? 13.625 22.109 19.984 1 53.41 7 ALA B O 1
ATOM 2122 N N . GLU B 1 8 ? 12.953 20.281 21.234 1 52.19 8 GLU B N 1
ATOM 2123 C CA . GLU B 1 8 ? 14.016 20.547 22.203 1 52.19 8 GLU B CA 1
ATOM 2124 C C . GLU B 1 8 ? 15.344 19.969 21.734 1 52.19 8 GLU B C 1
ATOM 2126 O O . GLU B 1 8 ? 16.375 20.141 22.406 1 52.19 8 GLU B O 1
ATOM 2131 N N . GLN B 1 9 ? 15.156 19.141 20.703 1 53.84 9 GLN B N 1
ATOM 2132 C CA . GLN B 1 9 ? 16.406 18.5 20.328 1 53.84 9 GLN B CA 1
ATOM 2133 C C . GLN B 1 9 ? 17.328 19.484 19.594 1 53.84 9 GLN B C 1
ATOM 2135 O O . GLN B 1 9 ? 16.844 20.422 18.953 1 53.84 9 GLN B O 1
ATOM 2140 N N . SER B 1 10 ? 18.625 19.438 19.812 1 57.94 10 SER B N 1
ATOM 2141 C CA . SER B 1 10 ? 19.766 20.125 19.234 1 57.94 10 SER B CA 1
ATOM 2142 C C . SER B 1 10 ? 19.609 20.312 17.734 1 57.94 10 SER B C 1
ATOM 2144 O O . SER B 1 10 ? 18.766 19.672 17.109 1 57.94 10 SER B O 1
ATOM 2146 N N . SER B 1 11 ? 20.297 21.375 17.109 1 69.31 11 SER B N 1
ATOM 2147 C CA . SER B 1 11 ? 20.375 21.812 15.711 1 69.31 11 SER B CA 1
ATOM 2148 C C . SER B 1 11 ? 20.562 20.625 14.773 1 69.31 11 SER B C 1
ATOM 2150 O O . SER B 1 11 ? 20.062 20.625 13.648 1 69.31 11 SER B O 1
ATOM 2152 N N . LYS B 1 12 ? 21.25 19.547 15.359 1 81.94 12 LYS B N 1
ATOM 2153 C CA . LYS B 1 12 ? 21.531 18.406 14.492 1 81.94 12 LYS B CA 1
ATOM 2154 C C . LYS B 1 12 ? 20.766 17.172 14.945 1 81.94 12 LYS B C 1
ATOM 2156 O O . LYS B 1 12 ? 20.938 16.719 16.078 1 81.94 12 LYS B O 1
ATOM 2161 N N . ILE B 1 13 ? 19.922 16.641 14.148 1 85.88 13 ILE B N 1
ATOM 2162 C CA . ILE B 1 13 ? 19.078 15.5 14.484 1 85.88 13 ILE B CA 1
ATOM 2163 C C . ILE B 1 13 ? 19.688 14.211 13.922 1 85.88 13 ILE B C 1
ATOM 2165 O O . ILE B 1 13 ? 19.844 13.227 14.641 1 85.88 13 ILE B O 1
ATOM 2169 N N . PHE B 1 14 ? 20.219 14.289 12.703 1 87.88 14 PHE B N 1
ATOM 2170 C CA . PHE B 1 14 ? 20.578 13.062 12.008 1 87.88 14 PHE B CA 1
ATOM 2171 C C . PHE B 1 14 ? 22.094 12.945 11.883 1 87.88 14 PHE B C 1
ATOM 2173 O O . PHE B 1 14 ? 22.797 13.945 11.766 1 87.88 14 PHE B O 1
ATOM 2180 N N . THR B 1 15 ? 22.594 11.773 11.789 1 86.44 15 THR B N 1
ATOM 2181 C CA . THR B 1 15 ? 23.984 11.508 11.477 1 86.44 15 THR B CA 1
ATOM 2182 C C . THR B 1 15 ? 24.312 11.906 10.039 1 86.44 15 THR B C 1
ATOM 2184 O O . THR B 1 15 ? 23.5 11.688 9.133 1 86.44 15 THR B O 1
ATOM 2187 N N . ASP B 1 16 ? 25.453 12.523 9.836 1 85.38 16 ASP B N 1
ATOM 2188 C CA . ASP B 1 16 ? 25.875 12.914 8.5 1 85.38 16 ASP B CA 1
ATOM 2189 C C . ASP B 1 16 ? 26.234 11.695 7.66 1 85.38 16 ASP B C 1
ATOM 2191 O O . ASP B 1 16 ? 26.859 10.75 8.156 1 85.38 16 ASP B O 1
ATOM 2195 N N . VAL B 1 17 ? 25.75 11.648 6.496 1 84.06 17 VAL B N 1
ATOM 2196 C CA . VAL B 1 17 ? 26.125 10.633 5.516 1 84.06 17 VAL B CA 1
ATOM 2197 C C . VAL B 1 17 ? 26.375 11.297 4.16 1 84.06 17 VAL B C 1
ATOM 2199 O O . VAL B 1 17 ? 25.828 12.359 3.869 1 84.06 17 VAL B O 1
ATOM 2202 N N . ARG B 1 18 ? 27.375 10.75 3.391 1 83.56 18 ARG B N 1
ATOM 2203 C CA . ARG B 1 18 ? 27.578 11.234 2.027 1 83.56 18 ARG B CA 1
ATOM 2204 C C . ARG B 1 18 ? 26.516 10.703 1.085 1 83.56 18 ARG B C 1
ATOM 2206 O O . ARG B 1 18 ? 26.078 9.555 1.21 1 83.56 18 ARG B O 1
ATOM 2213 N N . GLU B 1 19 ? 26.078 11.484 0.166 1 82.5 19 GLU B N 1
ATOM 2214 C CA . GLU B 1 19 ? 25.047 11.102 -0.798 1 82.5 19 GLU B CA 1
ATOM 2215 C C . GLU B 1 19 ? 25.422 9.812 -1.52 1 82.5 19 GLU B C 1
ATOM 2217 O O . GLU B 1 19 ? 24.562 8.977 -1.794 1 82.5 19 GLU B O 1
ATOM 2222 N N . VAL B 1 20 ? 26.703 9.68 -1.846 1 85.19 20 VAL B N 1
ATOM 2223 C CA . VAL B 1 20 ? 27.156 8.516 -2.598 1 85.19 20 VAL B CA 1
ATOM 2224 C C . VAL B 1 20 ? 26.953 7.25 -1.775 1 85.19 20 VAL B C 1
ATOM 2226 O O . VAL B 1 20 ? 26.688 6.18 -2.33 1 85.19 20 VAL B O 1
ATOM 2229 N N . GLU B 1 21 ? 27 7.379 -0.403 1 86.56 21 GLU B N 1
ATOM 2230 C CA . GLU B 1 21 ? 26.766 6.227 0.46 1 86.56 21 GLU B CA 1
ATOM 2231 C C . GLU B 1 21 ? 25.312 5.75 0.376 1 86.56 21 GLU B C 1
ATOM 2233 O O . GLU B 1 21 ? 25.047 4.547 0.404 1 86.56 21 GLU B O 1
ATOM 2238 N N . ILE B 1 22 ? 24.484 6.629 0.281 1 86.31 22 ILE B N 1
ATOM 2239 C CA . ILE B 1 22 ? 23.062 6.312 0.148 1 86.31 22 ILE B CA 1
ATOM 2240 C C . ILE B 1 22 ? 22.812 5.609 -1.185 1 86.31 22 ILE B C 1
ATOM 2242 O O . ILE B 1 22 ? 22.156 4.566 -1.229 1 86.31 22 ILE B O 1
ATOM 2246 N N . THR B 1 23 ? 23.391 6.191 -2.283 1 84.94 23 THR B N 1
ATOM 2247 C CA . THR B 1 23 ? 23.234 5.609 -3.613 1 84.94 23 THR B CA 1
ATOM 2248 C C . THR B 1 23 ? 23.797 4.188 -3.646 1 84.94 23 THR B C 1
ATOM 2250 O O . THR B 1 23 ? 23.141 3.271 -4.145 1 84.94 23 THR B O 1
ATOM 2253 N N . ARG B 1 24 ? 24.922 4.004 -3.064 1 88.5 24 ARG B N 1
ATOM 2254 C CA . ARG B 1 24 ? 25.547 2.686 -3.047 1 88.5 24 ARG B CA 1
ATOM 2255 C C . ARG B 1 24 ? 24.719 1.688 -2.256 1 88.5 24 ARG B C 1
ATOM 2257 O O . ARG B 1 24 ? 24.562 0.533 -2.664 1 88.5 24 ARG B O 1
ATOM 2264 N N . ALA B 1 25 ? 24.188 2.143 -1.131 1 89.94 25 ALA B N 1
ATOM 2265 C CA . ALA B 1 25 ? 23.391 1.263 -0.279 1 89.94 25 ALA B CA 1
ATOM 2266 C C . ALA B 1 25 ? 22.156 0.752 -1.018 1 89.94 25 ALA B C 1
ATOM 2268 O O . ALA B 1 25 ? 21.875 -0.448 -1.014 1 89.94 25 ALA B O 1
ATOM 2269 N N . ILE B 1 26 ? 21.484 1.598 -1.668 1 89.75 26 ILE B N 1
ATOM 2270 C CA . ILE B 1 26 ? 20.266 1.256 -2.385 1 89.75 26 ILE B CA 1
ATOM 2271 C C . ILE B 1 26 ? 20.594 0.344 -3.564 1 89.75 26 ILE B C 1
ATOM 2273 O O . ILE B 1 26 ? 19.953 -0.7 -3.746 1 89.75 26 ILE B O 1
ATOM 2277 N N . ALA B 1 27 ? 21.594 0.738 -4.305 1 88.56 27 ALA B N 1
ATOM 2278 C CA . ALA B 1 27 ? 21.984 -0.021 -5.488 1 88.56 27 ALA B CA 1
ATOM 2279 C C . ALA B 1 27 ? 22.453 -1.424 -5.113 1 88.56 27 ALA B C 1
ATOM 2281 O O . ALA B 1 27 ? 22.047 -2.408 -5.738 1 88.56 27 ALA B O 1
ATOM 2282 N N . ASN B 1 28 ? 23.234 -1.452 -4.062 1 91.44 28 ASN B N 1
ATOM 2283 C CA . ASN B 1 28 ? 23.766 -2.742 -3.637 1 91.44 28 ASN B CA 1
ATOM 2284 C C . ASN B 1 28 ? 22.656 -3.668 -3.137 1 91.44 28 ASN B C 1
ATOM 2286 O O . ASN B 1 28 ? 22.625 -4.855 -3.475 1 91.44 28 ASN B O 1
ATOM 2290 N N . GLU B 1 29 ? 21.812 -3.127 -2.367 1 91.88 29 GLU B N 1
ATOM 2291 C CA . GLU B 1 29 ? 20.734 -3.957 -1.836 1 91.88 29 GLU B CA 1
ATOM 2292 C C . GLU B 1 29 ? 19.828 -4.457 -2.951 1 91.88 29 GLU B C 1
ATOM 2294 O O . GLU B 1 29 ? 19.422 -5.621 -2.951 1 91.88 29 GLU B O 1
ATOM 2299 N N . PHE B 1 30 ? 19.5 -3.578 -3.854 1 91.62 30 PHE B N 1
ATOM 2300 C CA . PHE B 1 30 ? 18.688 -3.975 -4.992 1 91.62 30 PHE B CA 1
ATOM 2301 C C . PHE B 1 30 ? 19.359 -5.082 -5.785 1 91.62 30 PHE B C 1
ATOM 2303 O O . PHE B 1 30 ? 18.734 -6.082 -6.137 1 91.62 30 PHE B O 1
ATOM 2310 N N . HIS B 1 31 ? 20.609 -4.883 -6.023 1 90.12 31 HIS B N 1
ATOM 2311 C CA . HIS B 1 31 ? 21.406 -5.879 -6.734 1 90.12 31 HIS B CA 1
ATOM 2312 C C . HIS B 1 31 ? 21.422 -7.207 -5.984 1 90.12 31 HIS B C 1
ATOM 2314 O O . HIS B 1 31 ? 21.266 -8.266 -6.594 1 90.12 31 HIS B O 1
ATOM 2320 N N . ASP B 1 32 ? 21.594 -7.148 -4.711 1 93 32 ASP B N 1
ATOM 2321 C CA . ASP B 1 32 ? 21.656 -8.359 -3.893 1 93 32 ASP B CA 1
ATOM 2322 C C . ASP B 1 32 ? 20.344 -9.141 -3.967 1 93 32 ASP B C 1
ATOM 2324 O O . ASP B 1 32 ? 20.359 -10.375 -4.066 1 93 32 ASP B O 1
ATOM 2328 N N . VAL B 1 33 ? 19.25 -8.5 -3.988 1 92.25 33 VAL B N 1
ATOM 2329 C CA . VAL B 1 33 ? 17.953 -9.148 -4.062 1 92.25 33 VAL B CA 1
ATOM 2330 C C . VAL B 1 33 ? 17.766 -9.789 -5.434 1 92.25 33 VAL B C 1
ATOM 2332 O O . VAL B 1 33 ? 17.312 -10.93 -5.539 1 92.25 33 VAL B O 1
ATOM 2335 N N . LEU B 1 34 ? 18.156 -9.031 -6.406 1 91.06 34 LEU B N 1
ATOM 2336 C CA . LEU B 1 34 ? 18.031 -9.531 -7.77 1 91.06 34 LEU B CA 1
ATOM 2337 C C . LEU B 1 34 ? 18.875 -10.789 -7.969 1 91.06 34 LEU B C 1
ATOM 2339 O O . LEU B 1 34 ? 18.406 -11.773 -8.539 1 91.06 34 LEU B O 1
ATOM 2343 N N . ILE B 1 35 ? 20.078 -10.789 -7.469 1 92.31 35 ILE B N 1
ATOM 2344 C CA . ILE B 1 35 ? 20.984 -11.914 -7.629 1 92.31 35 ILE B CA 1
ATOM 2345 C C . ILE B 1 35 ? 20.469 -13.109 -6.824 1 92.31 35 ILE B C 1
ATOM 2347 O O . ILE B 1 35 ? 20.438 -14.234 -7.324 1 92.31 35 ILE B O 1
ATOM 2351 N N . ASP B 1 36 ? 20.062 -12.828 -5.645 1 93.81 36 ASP B N 1
ATOM 2352 C CA . ASP B 1 36 ? 19.594 -13.891 -4.758 1 93.81 36 ASP B CA 1
ATOM 2353 C C . ASP B 1 36 ? 18.328 -14.547 -5.32 1 93.81 36 ASP B C 1
ATOM 2355 O O . ASP B 1 36 ? 18.156 -15.758 -5.207 1 93.81 36 ASP B O 1
ATOM 2359 N N . ARG B 1 37 ? 17.484 -13.727 -6.012 1 93.94 37 ARG B N 1
ATOM 2360 C CA . ARG B 1 37 ? 16.172 -14.234 -6.43 1 93.94 37 ARG B CA 1
ATOM 2361 C C . ARG B 1 37 ? 16.141 -14.484 -7.934 1 93.94 37 ARG B C 1
ATOM 2363 O O . ARG B 1 37 ? 15.086 -14.766 -8.5 1 93.94 37 ARG B O 1
ATOM 2370 N N . ALA B 1 38 ? 17.297 -14.391 -8.562 1 92.69 38 ALA B N 1
ATOM 2371 C CA . ALA B 1 38 ? 17.375 -14.773 -9.969 1 92.69 38 ALA B CA 1
ATOM 2372 C C . ALA B 1 38 ? 17.016 -16.234 -10.164 1 92.69 38 ALA B C 1
ATOM 2374 O O . ALA B 1 38 ? 16.625 -16.656 -11.258 1 92.69 38 ALA B O 1
ATOM 2375 N N . ASP B 1 39 ? 17.141 -16.969 -9.102 1 94 39 ASP B N 1
ATOM 2376 C CA . ASP B 1 39 ? 16.75 -18.375 -8.992 1 94 39 ASP B CA 1
ATOM 2377 C C . ASP B 1 39 ? 15.961 -18.609 -7.711 1 94 39 ASP B C 1
ATOM 2379 O O . ASP B 1 39 ? 16.531 -18.672 -6.617 1 94 39 ASP B O 1
ATOM 2383 N N . SER B 1 40 ? 14.695 -18.734 -7.828 1 97.31 40 SER B N 1
ATOM 2384 C CA . SER B 1 40 ? 13.781 -18.906 -6.699 1 97.31 40 SER B CA 1
ATOM 2385 C C . SER B 1 40 ? 13.07 -20.25 -6.766 1 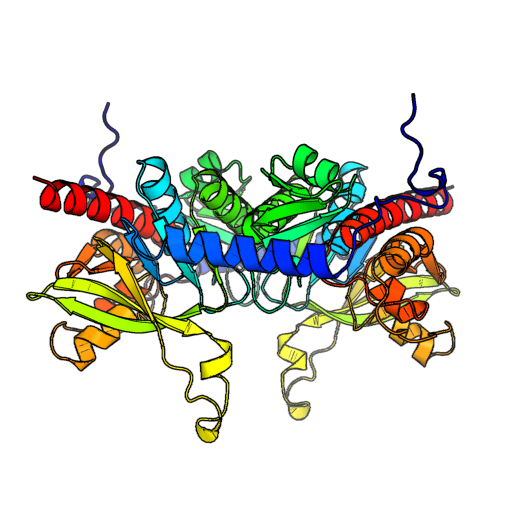97.31 40 SER B C 1
ATOM 2387 O O . SER B 1 40 ? 13.086 -20.922 -7.801 1 97.31 40 SER B O 1
ATOM 2389 N N . ASP B 1 41 ? 12.594 -20.703 -5.594 1 98 41 ASP B N 1
ATOM 2390 C CA . ASP B 1 41 ? 11.695 -21.859 -5.652 1 98 41 ASP B CA 1
ATOM 2391 C C . ASP B 1 41 ? 10.406 -21.516 -6.395 1 98 41 ASP B C 1
ATOM 2393 O O . ASP B 1 41 ? 9.93 -22.312 -7.211 1 98 41 ASP B O 1
ATOM 2397 N N . VAL B 1 42 ? 9.883 -20.344 -6.066 1 98.69 42 VAL B N 1
ATOM 2398 C CA . VAL B 1 42 ? 8.617 -19.922 -6.664 1 98.69 42 VAL B CA 1
ATOM 2399 C C . VAL B 1 42 ? 8.695 -18.453 -7.07 1 98.69 42 VAL B C 1
ATOM 2401 O O . VAL B 1 42 ? 9.172 -17.625 -6.301 1 98.69 42 VAL B O 1
ATOM 2404 N N . ILE B 1 43 ? 8.266 -18.125 -8.242 1 98.69 43 ILE B N 1
ATOM 2405 C CA . ILE B 1 43 ? 8.023 -16.75 -8.672 1 98.69 43 ILE B CA 1
ATOM 2406 C C . ILE B 1 43 ? 6.523 -16.516 -8.82 1 98.69 43 ILE B C 1
ATOM 2408 O O . ILE B 1 43 ? 5.82 -17.328 -9.43 1 98.69 43 ILE B O 1
ATOM 2412 N N . ILE B 1 44 ? 6.051 -15.508 -8.242 1 98.81 44 ILE B N 1
ATOM 2413 C CA . ILE B 1 44 ? 4.641 -15.141 -8.328 1 98.81 44 ILE B CA 1
ATOM 2414 C C . ILE B 1 44 ? 4.5 -13.836 -9.109 1 98.81 44 ILE B C 1
ATOM 2416 O O . ILE B 1 44 ? 5.18 -12.852 -8.82 1 98.81 44 ILE B O 1
ATOM 2420 N N . ILE B 1 45 ? 3.646 -13.852 -10.117 1 98.38 45 ILE B N 1
ATOM 2421 C CA . ILE B 1 45 ? 3.377 -12.672 -10.93 1 98.38 45 ILE B CA 1
ATOM 2422 C C . ILE B 1 45 ? 2.135 -11.953 -10.406 1 98.38 45 ILE B C 1
ATOM 2424 O O . ILE B 1 45 ? 1.014 -12.445 -10.57 1 98.38 45 ILE B O 1
ATOM 2428 N N . GLY B 1 46 ? 2.334 -10.789 -9.805 1 97.88 46 GLY B N 1
ATOM 2429 C CA . GLY B 1 46 ? 1.233 -10.016 -9.242 1 97.88 46 GLY B CA 1
ATOM 2430 C C . GLY B 1 46 ? 1.179 -10.062 -7.73 1 97.88 46 GLY B C 1
ATOM 2431 O O . GLY B 1 46 ? 1.183 -11.141 -7.137 1 97.88 46 GLY B O 1
ATOM 2432 N N . ALA B 1 47 ? 1.04 -8.875 -7.129 1 98.12 47 ALA B N 1
ATOM 2433 C CA . ALA B 1 47 ? 1.019 -8.75 -5.676 1 98.12 47 ALA B CA 1
ATOM 2434 C C . ALA B 1 47 ? -0.346 -8.273 -5.188 1 98.12 47 ALA B C 1
ATOM 2436 O O . ALA B 1 47 ? -0.431 -7.379 -4.34 1 98.12 47 ALA B O 1
ATOM 2437 N N . GLY B 1 48 ? -1.411 -8.844 -5.773 1 97.31 48 GLY B N 1
ATOM 2438 C CA . GLY B 1 48 ? -2.746 -8.68 -5.219 1 97.31 48 GLY B CA 1
ATOM 2439 C C . GLY B 1 48 ? -3.023 -9.602 -4.047 1 97.31 48 GLY B C 1
ATOM 2440 O O . GLY B 1 48 ? -2.111 -10.25 -3.529 1 97.31 48 GLY B O 1
ATOM 2441 N N . PRO B 1 49 ? -4.262 -9.656 -3.619 1 97.5 49 PRO B N 1
ATOM 2442 C CA . PRO B 1 49 ? -4.543 -10.469 -2.434 1 97.5 49 PRO B CA 1
ATOM 2443 C C . PRO B 1 49 ? -4.234 -11.945 -2.645 1 97.5 49 PRO B C 1
ATOM 2445 O O . PRO B 1 49 ? -3.719 -12.609 -1.74 1 97.5 49 PRO B O 1
ATOM 2448 N N . ALA B 1 50 ? -4.527 -12.469 -3.795 1 97.62 50 ALA B N 1
ATOM 2449 C CA . ALA B 1 50 ? -4.219 -13.867 -4.062 1 97.62 50 ALA B CA 1
ATOM 2450 C C . ALA B 1 50 ? -2.713 -14.109 -4.066 1 97.62 50 ALA B C 1
ATOM 2452 O O . ALA B 1 50 ? -2.223 -15.039 -3.43 1 97.62 50 ALA B O 1
ATOM 2453 N N . GLY B 1 51 ? -1.992 -13.25 -4.785 1 98.62 51 GLY B N 1
ATOM 2454 C CA . GLY B 1 51 ? -0.545 -13.375 -4.859 1 98.62 51 GLY B CA 1
ATOM 2455 C C . GLY B 1 51 ? 0.136 -13.195 -3.514 1 98.62 51 GLY B C 1
ATOM 2456 O O . GLY B 1 51 ? 1.059 -13.938 -3.176 1 98.62 51 GLY B O 1
ATOM 2457 N N . LEU B 1 52 ? -0.317 -12.219 -2.771 1 98.75 52 LEU B N 1
ATOM 2458 C CA . LEU B 1 52 ? 0.255 -11.953 -1.457 1 98.75 52 LEU B CA 1
ATOM 2459 C C . LEU B 1 52 ? -0 -13.117 -0.507 1 98.75 52 LEU B C 1
ATOM 2461 O O . LEU B 1 52 ? 0.888 -13.516 0.252 1 98.75 52 LEU B O 1
ATOM 2465 N N . THR B 1 53 ? -1.202 -13.648 -0.538 1 98.69 53 THR B N 1
ATOM 2466 C CA . THR B 1 53 ? -1.522 -14.781 0.318 1 98.69 53 THR B CA 1
ATOM 2467 C C . THR B 1 53 ? -0.678 -16 -0.057 1 98.69 53 THR B C 1
ATOM 2469 O O . THR B 1 53 ? -0.092 -16.641 0.812 1 98.69 53 THR B O 1
ATOM 2472 N N . ALA B 1 54 ? -0.583 -16.266 -1.34 1 98.75 54 ALA B N 1
ATOM 2473 C CA . ALA B 1 54 ? 0.22 -17.391 -1.803 1 98.75 54 ALA B CA 1
ATOM 2474 C C . ALA B 1 54 ? 1.681 -17.234 -1.391 1 98.75 54 ALA B C 1
ATOM 2476 O O . ALA B 1 54 ? 2.311 -18.188 -0.926 1 98.75 54 ALA B O 1
ATOM 2477 N N . SER B 1 55 ? 2.211 -16.031 -1.562 1 98.81 55 SER B N 1
ATOM 2478 C CA . SER B 1 55 ? 3.615 -15.781 -1.258 1 98.81 55 SER B CA 1
ATOM 2479 C C . SER B 1 55 ? 3.898 -15.953 0.231 1 98.81 55 SER B C 1
ATOM 2481 O O . SER B 1 55 ? 4.906 -16.547 0.612 1 98.81 55 SER B O 1
ATOM 2483 N N . ARG B 1 56 ? 3.031 -15.469 1.03 1 98.75 56 ARG B N 1
ATOM 2484 C CA . ARG B 1 56 ? 3.182 -15.602 2.477 1 98.75 56 ARG B CA 1
ATOM 2485 C C . ARG B 1 56 ? 3.18 -17.062 2.895 1 98.75 56 ARG B C 1
ATOM 2487 O O . ARG B 1 56 ? 4.051 -17.5 3.646 1 98.75 56 ARG B O 1
ATOM 2494 N N . GLU B 1 57 ? 2.176 -17.812 2.385 1 98.62 57 GLU B N 1
ATOM 2495 C CA . GLU B 1 57 ? 2.043 -19.219 2.734 1 98.62 57 GLU B CA 1
ATOM 2496 C C . GLU B 1 57 ? 3.279 -20.016 2.318 1 98.62 57 GLU B C 1
ATOM 2498 O O . GLU B 1 57 ? 3.828 -20.781 3.111 1 98.62 57 GLU B O 1
ATOM 2503 N N . LEU B 1 58 ? 3.729 -19.828 1.145 1 98.69 58 LEU B N 1
ATOM 2504 C CA . LEU B 1 58 ? 4.875 -20.547 0.615 1 98.69 58 LEU B CA 1
ATOM 2505 C C . LEU B 1 58 ? 6.148 -20.203 1.379 1 98.69 58 LEU B C 1
ATOM 2507 O O . LEU B 1 58 ? 6.953 -21.078 1.697 1 98.69 58 LEU B O 1
ATOM 2511 N N . SER B 1 59 ? 6.316 -18.891 1.646 1 98.56 59 SER B N 1
ATOM 2512 C CA . SER B 1 59 ? 7.492 -18.469 2.398 1 98.56 59 SER B CA 1
ATOM 2513 C C . SER B 1 59 ? 7.488 -19.062 3.807 1 98.56 59 SER B C 1
ATOM 2515 O O . SER B 1 59 ? 8.531 -19.484 4.316 1 98.56 59 SER B O 1
ATOM 2517 N N . ASN B 1 60 ? 6.34 -19.141 4.398 1 98.25 60 ASN B N 1
ATOM 2518 C CA . ASN B 1 60 ? 6.211 -19.734 5.723 1 98.25 60 ASN B CA 1
ATOM 2519 C C . ASN B 1 60 ? 6.562 -21.219 5.703 1 98.25 60 ASN B C 1
ATOM 2521 O O . ASN B 1 60 ? 6.961 -21.781 6.727 1 98.25 60 ASN B O 1
ATOM 2525 N N . MET B 1 61 ? 6.363 -21.797 4.57 1 97.94 61 MET B N 1
ATOM 2526 C CA . MET B 1 61 ? 6.703 -23.203 4.418 1 97.94 61 MET B CA 1
ATOM 2527 C C . MET B 1 61 ? 8.203 -23.375 4.172 1 97.94 61 MET B C 1
ATOM 2529 O O . MET B 1 61 ? 8.695 -24.5 4.082 1 97.94 61 MET B O 1
ATOM 2533 N N . GLY B 1 62 ? 8.938 -22.234 3.963 1 97.69 62 GLY B N 1
ATOM 2534 C CA . GLY B 1 62 ? 10.391 -22.297 3.846 1 97.69 62 GLY B CA 1
ATOM 2535 C C . GLY B 1 62 ? 10.875 -22.125 2.42 1 97.69 62 GLY B C 1
ATOM 2536 O O . GLY B 1 62 ? 12.078 -22.219 2.156 1 97.69 62 GLY B O 1
ATOM 2537 N N . PHE B 1 63 ? 9.969 -21.859 1.496 1 98.25 63 PHE B N 1
ATOM 2538 C CA . PHE B 1 63 ? 10.367 -21.734 0.098 1 98.25 63 PHE B CA 1
ATOM 2539 C C . PHE B 1 63 ? 10.938 -20.344 -0.172 1 98.25 63 PHE B C 1
ATOM 2541 O O . PHE B 1 63 ? 10.516 -19.359 0.439 1 98.25 63 PHE B O 1
ATOM 2548 N N . LYS B 1 64 ? 11.867 -20.25 -1.055 1 98.06 64 LYS B N 1
ATOM 2549 C CA . LYS B 1 64 ? 12.375 -18.984 -1.586 1 98.06 64 LYS B CA 1
ATOM 2550 C C . LYS B 1 64 ? 11.398 -18.375 -2.596 1 98.06 64 LYS B C 1
ATOM 2552 O O . LYS B 1 64 ? 11.273 -18.875 -3.715 1 98.06 64 LYS B O 1
ATOM 2557 N N . VAL B 1 65 ? 10.773 -17.266 -2.213 1 98.69 65 VAL B N 1
ATOM 2558 C CA . VAL B 1 65 ? 9.68 -16.75 -3.02 1 98.69 65 VAL B CA 1
ATOM 2559 C C . VAL B 1 65 ? 10.023 -15.336 -3.5 1 98.69 65 VAL B C 1
ATOM 2561 O O . VAL B 1 65 ? 10.461 -14.5 -2.715 1 98.69 65 VAL B O 1
ATOM 2564 N N . LEU B 1 66 ? 9.844 -15.055 -4.766 1 98.5 66 LEU B N 1
ATOM 2565 C CA . LEU B 1 66 ? 9.922 -13.727 -5.363 1 98.5 66 LEU B CA 1
ATOM 2566 C C . LEU B 1 66 ? 8.578 -13.32 -5.965 1 98.5 66 LEU B C 1
ATOM 2568 O O . LEU B 1 66 ? 7.965 -14.102 -6.703 1 98.5 66 LEU B O 1
ATOM 2572 N N . VAL B 1 67 ? 8.094 -12.188 -5.609 1 98.56 67 VAL B N 1
ATOM 2573 C CA . VAL B 1 67 ? 6.902 -11.625 -6.242 1 98.56 67 VAL B CA 1
ATOM 2574 C C . VAL B 1 67 ? 7.297 -10.461 -7.145 1 98.56 67 VAL B C 1
ATOM 2576 O O . VAL B 1 67 ? 8.023 -9.555 -6.723 1 98.56 67 VAL B O 1
ATOM 2579 N N . ILE B 1 68 ? 6.895 -10.484 -8.375 1 97.06 68 ILE B N 1
ATOM 2580 C CA . ILE B 1 68 ? 7.074 -9.336 -9.25 1 97.06 68 ILE B CA 1
ATOM 2581 C C . ILE B 1 68 ? 5.754 -8.578 -9.391 1 97.06 68 ILE B C 1
ATOM 2583 O O . ILE B 1 68 ? 4.684 -9.188 -9.438 1 97.06 68 ILE B O 1
ATOM 2587 N N . GLU B 1 69 ? 5.805 -7.324 -9.344 1 96.88 69 GLU B N 1
ATOM 2588 C CA . GLU B 1 69 ? 4.652 -6.434 -9.43 1 96.88 69 GLU B CA 1
ATOM 2589 C C . GLU B 1 69 ? 4.934 -5.25 -10.352 1 96.88 69 GLU B C 1
ATOM 2591 O O . GLU B 1 69 ? 5.977 -4.602 -10.234 1 96.88 69 GLU B O 1
ATOM 2596 N N . GLN B 1 70 ? 3.979 -4.988 -11.25 1 94.38 70 GLN B N 1
ATOM 2597 C CA . GLN B 1 70 ? 4.211 -3.939 -12.234 1 94.38 70 GLN B CA 1
ATOM 2598 C C . GLN B 1 70 ? 4 -2.555 -11.633 1 94.38 70 GLN B C 1
ATOM 2600 O O . GLN B 1 70 ? 4.602 -1.578 -12.078 1 94.38 70 GLN B O 1
ATOM 2605 N N . ASN B 1 71 ? 3.209 -2.449 -10.633 1 93.88 71 ASN B N 1
ATOM 2606 C CA . ASN B 1 71 ? 2.959 -1.168 -9.984 1 93.88 71 ASN B CA 1
ATOM 2607 C C . ASN B 1 71 ? 4.074 -0.811 -9.008 1 93.88 71 ASN B C 1
ATOM 2609 O O . ASN B 1 71 ? 4.875 -1.669 -8.633 1 93.88 71 ASN B O 1
ATOM 2613 N N . ASN B 1 72 ? 4.105 0.456 -8.57 1 93.69 72 ASN B N 1
ATOM 2614 C CA . ASN B 1 72 ? 5.059 0.898 -7.562 1 93.69 72 ASN B CA 1
ATOM 2615 C C . ASN B 1 72 ? 4.602 0.524 -6.156 1 93.69 72 ASN B C 1
ATOM 2617 O O . ASN B 1 72 ? 5.344 0.708 -5.188 1 93.69 72 ASN B O 1
ATOM 2621 N N . TYR B 1 73 ? 3.357 0.047 -6.082 1 95.5 73 TYR B N 1
ATOM 2622 C CA . TYR B 1 73 ? 2.783 -0.363 -4.805 1 95.5 73 TYR B CA 1
ATOM 2623 C C . TYR B 1 73 ? 2.285 -1.802 -4.867 1 95.5 73 TYR B C 1
ATOM 2625 O O . TYR B 1 73 ? 2.213 -2.395 -5.949 1 95.5 73 TYR B O 1
ATOM 2633 N N . LEU B 1 74 ? 2.043 -2.379 -3.703 1 97.38 74 LEU B N 1
ATOM 2634 C CA . LEU B 1 74 ? 1.485 -3.723 -3.602 1 97.38 74 LEU B CA 1
ATOM 2635 C C . LEU B 1 74 ? 0.035 -3.678 -3.135 1 97.38 74 LEU B C 1
ATOM 2637 O O . LEU B 1 74 ? -0.438 -2.641 -2.666 1 97.38 74 LEU B O 1
ATOM 2641 N N . GLY B 1 75 ? -0.673 -4.805 -3.377 1 96.69 75 GLY B N 1
ATOM 2642 C CA . GLY B 1 75 ? -2.004 -4.945 -2.809 1 96.69 75 GLY B CA 1
ATOM 2643 C C . GLY B 1 75 ? -3.094 -5.055 -3.859 1 96.69 75 GLY B C 1
ATOM 2644 O O . GLY B 1 75 ? -4.191 -5.531 -3.576 1 96.69 75 GLY B O 1
ATOM 2645 N N . GLY B 1 76 ? -2.816 -4.547 -5.082 1 93.31 76 GLY B N 1
ATOM 2646 C CA . GLY B 1 76 ? -3.787 -4.621 -6.164 1 93.31 76 GLY B CA 1
ATOM 2647 C C . GLY B 1 76 ? -5.129 -4.012 -5.801 1 93.31 76 GLY B C 1
ATOM 2648 O O . GLY B 1 76 ? -5.195 -2.887 -5.305 1 93.31 76 GLY B O 1
ATOM 2649 N N . GLY B 1 77 ? -6.211 -4.738 -6.023 1 90.56 77 GLY B N 1
ATOM 2650 C CA . GLY B 1 77 ? -7.551 -4.23 -5.781 1 90.56 77 GLY B CA 1
ATOM 2651 C C . GLY B 1 77 ? -7.977 -4.34 -4.328 1 90.56 77 GLY B C 1
ATOM 2652 O O . GLY B 1 77 ? -9.062 -3.887 -3.957 1 90.56 77 GLY B O 1
ATOM 2653 N N . TYR B 1 78 ? -7.121 -4.859 -3.475 1 94.12 78 TYR B N 1
ATOM 2654 C CA . TYR B 1 78 ? -7.477 -5.152 -2.09 1 94.12 78 TYR B CA 1
ATOM 2655 C C . TYR B 1 78 ? -7.559 -3.871 -1.267 1 94.12 78 TYR B C 1
ATOM 2657 O O . TYR B 1 78 ? -8.008 -3.891 -0.119 1 94.12 78 TYR B O 1
ATOM 2665 N N . TRP B 1 79 ? -7.195 -2.73 -1.847 1 94.19 79 TRP B N 1
ATOM 2666 C CA . TRP B 1 79 ? -7.227 -1.434 -1.178 1 94.19 79 TRP B CA 1
ATOM 2667 C C . TRP B 1 79 ? -8.656 -0.917 -1.061 1 94.19 79 TRP B C 1
ATOM 2669 O O . TRP B 1 79 ? -8.977 -0.145 -0.152 1 94.19 79 TRP B O 1
ATOM 2679 N N . LEU B 1 80 ? -9.477 -1.405 -2.029 1 90.5 80 LEU B N 1
ATOM 2680 C CA . LEU B 1 80 ? -10.844 -0.897 -2.1 1 90.5 80 LEU B CA 1
ATOM 2681 C C . LEU B 1 80 ? -11.844 -2.043 -2.17 1 90.5 80 LEU B C 1
ATOM 2683 O O . LEU B 1 80 ? -11.562 -3.088 -2.764 1 90.5 80 LEU B O 1
ATOM 2687 N N . GLY B 1 81 ? -13.016 -1.879 -1.616 1 81.12 81 GLY B N 1
ATOM 2688 C CA . GLY B 1 81 ? -14.07 -2.881 -1.656 1 81.12 81 GLY B CA 1
ATOM 2689 C C . GLY B 1 81 ? -14.836 -2.891 -2.965 1 81.12 81 GLY B C 1
ATOM 2690 O O . GLY B 1 81 ? -15.25 -3.947 -3.438 1 81.12 81 GLY B O 1
ATOM 2691 N N . GLY B 1 82 ? -15.07 -1.731 -3.482 1 80.5 82 GLY B N 1
ATOM 2692 C CA . GLY B 1 82 ? -15.852 -1.582 -4.703 1 80.5 82 GLY B CA 1
ATOM 2693 C C . GLY B 1 82 ? -16.391 -0.177 -4.898 1 80.5 82 GLY B C 1
ATOM 2694 O O . GLY B 1 82 ? -16.516 0.581 -3.936 1 80.5 82 GLY B O 1
ATOM 2695 N N . TYR B 1 83 ? -16.594 0.045 -6.051 1 79.25 83 TYR B N 1
ATOM 2696 C CA . TYR B 1 83 ? -17.219 1.314 -6.414 1 79.25 83 TYR B CA 1
ATOM 2697 C C . TYR B 1 83 ? -16.484 2.484 -5.766 1 79.25 83 TYR B C 1
ATOM 2699 O O . TYR B 1 83 ? -17.125 3.41 -5.254 1 79.25 83 TYR B O 1
ATOM 2707 N N . MET B 1 84 ? -15.25 2.42 -5.602 1 82.81 84 MET B N 1
ATOM 2708 C CA . MET B 1 84 ? -14.359 3.469 -5.121 1 82.81 84 MET B CA 1
ATOM 2709 C C . MET B 1 84 ? -14.492 3.646 -3.611 1 82.81 84 MET B C 1
ATOM 2711 O O . MET B 1 84 ? -14.133 4.695 -3.072 1 82.81 84 MET B O 1
ATOM 2715 N N . MET B 1 85 ? -15.117 2.635 -2.979 1 88.06 85 MET B N 1
ATOM 2716 C CA . MET B 1 85 ? -15.273 2.693 -1.528 1 88.06 85 MET B CA 1
ATOM 2717 C C . MET B 1 85 ? -14.312 1.725 -0.841 1 88.06 85 MET B C 1
ATOM 2719 O O . MET B 1 85 ? -14.102 0.609 -1.322 1 88.06 85 MET B O 1
ATOM 2723 N N . ASN B 1 86 ? -13.773 2.062 0.247 1 88.81 86 ASN B N 1
ATOM 2724 C CA . ASN B 1 86 ? -12.609 1.418 0.848 1 88.81 86 ASN B CA 1
ATOM 2725 C C . ASN B 1 86 ? -13 0.172 1.636 1 88.81 86 ASN B C 1
ATOM 2727 O O . ASN B 1 86 ? -12.164 -0.701 1.883 1 88.81 86 ASN B O 1
ATOM 2731 N N . PRO B 1 87 ? -14.305 0.067 2.119 1 93.19 87 PRO B N 1
ATOM 2732 C CA . PRO B 1 87 ? -14.594 -1.132 2.908 1 93.19 87 PRO B CA 1
ATOM 2733 C C . PRO B 1 87 ? -14.57 -2.41 2.074 1 93.19 87 PRO B C 1
ATOM 2735 O O . PRO B 1 87 ? -15.227 -2.484 1.032 1 93.19 87 PRO B O 1
ATOM 2738 N N . VAL B 1 88 ? -13.836 -3.326 2.539 1 94.75 88 VAL B N 1
ATOM 2739 C CA . VAL B 1 88 ? -13.766 -4.609 1.852 1 94.75 88 VAL B CA 1
ATOM 2740 C C . VAL B 1 88 ? -14.555 -5.656 2.631 1 94.75 88 VAL B C 1
ATOM 2742 O O . VAL B 1 88 ? -14.672 -5.57 3.855 1 94.75 88 VAL B O 1
ATOM 2745 N N . THR B 1 89 ? -15.039 -6.656 1.906 1 94.69 89 THR B N 1
ATOM 2746 C CA . THR B 1 89 ? -15.875 -7.672 2.541 1 94.69 89 THR B CA 1
ATOM 2747 C C . THR B 1 89 ? -15.328 -9.07 2.27 1 94.69 89 THR B C 1
ATOM 2749 O O . THR B 1 89 ? -14.602 -9.281 1.295 1 94.69 89 THR B O 1
ATOM 2752 N N . VAL B 1 90 ? -15.656 -9.945 3.18 1 95 90 VAL B N 1
ATOM 2753 C CA . VAL B 1 90 ? -15.438 -11.375 2.973 1 95 90 VAL B CA 1
ATOM 2754 C C . VAL B 1 90 ? -16.625 -12.164 3.525 1 95 90 VAL B C 1
ATOM 2756 O O . VAL B 1 90 ? -17.297 -11.711 4.453 1 95 90 VAL B O 1
ATOM 2759 N N . ARG B 1 91 ? -16.781 -13.227 2.92 1 93.88 91 ARG B N 1
ATOM 2760 C CA . ARG B 1 91 ? -17.781 -14.156 3.436 1 93.88 91 ARG B CA 1
ATOM 2761 C C . ARG B 1 91 ? -17.141 -15.195 4.344 1 93.88 91 ARG B C 1
ATOM 2763 O O . ARG B 1 91 ? -15.984 -15.57 4.152 1 93.88 91 ARG B O 1
ATOM 2770 N N . GLU B 1 92 ? -17.859 -15.695 5.281 1 94.25 92 GLU B N 1
ATOM 2771 C CA . GLU B 1 92 ? -17.391 -16.781 6.148 1 94.25 92 GLU B CA 1
ATOM 2772 C C . GLU B 1 92 ? -16.969 -18 5.336 1 94.25 92 GLU B C 1
ATOM 2774 O O . GLU B 1 92 ? -17.656 -18.391 4.402 1 94.25 92 GLU B O 1
ATOM 2779 N N . PRO B 1 93 ? -15.883 -18.453 5.656 1 96.19 93 PRO B N 1
ATOM 2780 C CA . PRO B 1 93 ? -15.031 -18.297 6.836 1 96.19 93 PRO B CA 1
ATOM 2781 C C . PRO B 1 93 ? -13.781 -17.469 6.559 1 96.19 93 PRO B C 1
ATOM 2783 O O . PRO B 1 93 ? -12.773 -17.609 7.246 1 96.19 93 PRO B O 1
ATOM 2786 N N . ALA B 1 94 ? -13.859 -16.656 5.586 1 95.44 94 ALA B N 1
ATOM 2787 C CA . ALA B 1 94 ? -12.664 -15.961 5.109 1 95.44 94 ALA B CA 1
ATOM 2788 C C . ALA B 1 94 ? -12.18 -14.93 6.121 1 95.44 94 ALA B C 1
ATOM 2790 O O . ALA B 1 94 ? -11.031 -14.477 6.062 1 95.44 94 ALA B O 1
ATOM 2791 N N . GLN B 1 95 ? -13.016 -14.562 7.102 1 96.38 95 GLN B N 1
ATOM 2792 C CA . GLN B 1 95 ? -12.602 -13.617 8.133 1 96.38 95 GLN B CA 1
ATOM 2793 C C . GLN B 1 95 ? -11.508 -14.219 9.016 1 96.38 95 GLN B C 1
ATOM 2795 O O . GLN B 1 95 ? -10.82 -13.492 9.742 1 96.38 95 GLN B O 1
ATOM 2800 N N . LYS B 1 96 ? -11.336 -15.508 8.961 1 96.75 96 LYS B N 1
ATOM 2801 C CA . LYS B 1 96 ? -10.289 -16.172 9.734 1 96.75 96 LYS B CA 1
ATOM 2802 C C . LYS B 1 96 ? -8.906 -15.688 9.312 1 96.75 96 LYS B C 1
ATOM 2804 O O . LYS B 1 96 ? -7.98 -15.648 10.133 1 96.75 96 LYS B O 1
ATOM 2809 N N . PHE B 1 97 ? -8.773 -15.328 8.008 1 96.69 97 PHE B N 1
ATOM 2810 C CA . PHE B 1 97 ? -7.523 -14.734 7.562 1 96.69 97 PHE B CA 1
ATOM 2811 C C . PHE B 1 97 ? -7.238 -13.445 8.328 1 96.69 97 PHE B C 1
ATOM 2813 O O . PHE B 1 97 ? -6.094 -13.172 8.695 1 96.69 97 PHE B O 1
ATOM 2820 N N . TRP B 1 98 ? -8.305 -12.641 8.547 1 97.88 98 TRP B N 1
ATOM 2821 C CA . TRP B 1 98 ? -8.156 -11.383 9.266 1 97.88 98 TRP B CA 1
ATOM 2822 C C . TRP B 1 98 ? -7.805 -11.633 10.734 1 97.88 98 TRP B C 1
ATOM 2824 O O . TRP B 1 98 ? -7.016 -10.891 11.32 1 97.88 98 TRP B O 1
ATOM 2834 N N . ASP B 1 99 ? -8.352 -12.711 11.281 1 97.81 99 ASP B N 1
ATOM 2835 C CA . ASP B 1 99 ? -7.969 -13.117 12.633 1 97.81 99 ASP B CA 1
ATOM 2836 C C . ASP B 1 99 ? -6.473 -13.406 12.711 1 97.81 99 ASP B C 1
ATOM 2838 O O . ASP B 1 99 ? -5.793 -12.938 13.625 1 97.81 99 ASP B O 1
ATOM 2842 N N . GLU B 1 100 ? -6.035 -14.141 11.758 1 97.19 100 GLU B N 1
ATOM 2843 C CA . GLU B 1 100 ? -4.629 -14.539 11.727 1 97.19 100 GLU B CA 1
ATOM 2844 C C . GLU B 1 100 ? -3.715 -13.328 11.609 1 97.19 100 GLU B C 1
ATOM 2846 O O . GLU B 1 100 ? -2.613 -13.32 12.164 1 97.19 100 GLU B O 1
ATOM 2851 N N . LEU B 1 101 ? -4.184 -12.289 10.953 1 97.5 101 LEU B N 1
ATOM 2852 C CA . LEU B 1 101 ? -3.352 -11.133 10.641 1 97.5 101 LEU B CA 1
ATOM 2853 C C . LEU B 1 101 ? -3.543 -10.031 11.672 1 97.5 101 LEU B C 1
ATOM 2855 O O . LEU B 1 101 ? -2.898 -8.984 11.594 1 97.5 101 LEU B O 1
ATOM 2859 N N . GLY B 1 102 ? -4.453 -10.211 12.57 1 97.19 102 GLY B N 1
ATOM 2860 C CA . GLY B 1 102 ? -4.75 -9.195 13.57 1 97.19 102 GLY B CA 1
ATOM 2861 C C . GLY B 1 102 ? -5.508 -8.008 13 1 97.19 102 GLY B C 1
ATOM 2862 O O . GLY B 1 102 ? -5.293 -6.871 13.422 1 97.19 102 GLY B O 1
ATOM 2863 N N . VAL B 1 103 ? -6.332 -8.227 12 1 97.31 103 VAL B N 1
ATOM 2864 C CA . VAL B 1 103 ? -7.172 -7.191 11.406 1 97.31 103 VAL B CA 1
ATOM 2865 C C . VAL B 1 103 ? -8.539 -7.184 12.078 1 97.31 103 VAL B C 1
ATOM 2867 O O . VAL B 1 103 ? -9.258 -8.188 12.055 1 97.31 103 VAL B O 1
ATOM 2870 N N . PRO B 1 104 ? -8.891 -6.074 12.664 1 97.44 104 PRO B N 1
ATOM 2871 C CA . PRO B 1 104 ? -10.25 -6.016 13.195 1 97.44 104 PRO B CA 1
ATOM 2872 C C . PRO B 1 104 ? -11.312 -5.984 12.094 1 97.44 104 PRO B C 1
ATOM 2874 O O . PRO B 1 104 ? -11.062 -5.457 11.008 1 97.44 104 PRO B O 1
ATOM 2877 N N . TYR B 1 105 ? -12.43 -6.621 12.344 1 96.94 105 TYR B N 1
ATOM 2878 C CA . TYR B 1 105 ? -13.531 -6.621 11.391 1 96.94 105 TYR B CA 1
ATOM 2879 C C . TYR B 1 105 ? -14.875 -6.617 12.102 1 96.94 105 TYR B C 1
ATOM 2881 O O . TYR B 1 105 ? -14.945 -6.852 13.312 1 96.94 105 TYR B O 1
ATOM 2889 N N . LYS B 1 106 ? -15.898 -6.285 11.367 1 96.5 106 LYS B N 1
ATOM 2890 C CA . LYS B 1 106 ? -17.266 -6.277 11.906 1 96.5 106 LYS B CA 1
ATOM 2891 C C . LYS B 1 106 ? -18.156 -7.234 11.133 1 96.5 106 LYS B C 1
ATOM 2893 O O . LYS B 1 106 ? -18.016 -7.379 9.914 1 96.5 106 LYS B O 1
ATOM 2898 N N . LYS B 1 107 ? -19.031 -7.93 11.875 1 96.25 107 LYS B N 1
ATOM 2899 C CA . LYS B 1 107 ? -20.109 -8.68 11.227 1 96.25 107 LYS B CA 1
ATOM 2900 C C . LYS B 1 107 ? -21.219 -7.746 10.758 1 96.25 107 LYS B C 1
ATOM 2902 O O . LYS B 1 107 ? -21.828 -7.039 11.562 1 96.25 107 LYS B O 1
ATOM 2907 N N . VAL B 1 108 ? -21.453 -7.754 9.477 1 94.38 108 VAL B N 1
ATOM 2908 C CA . VAL B 1 108 ? -22.406 -6.793 8.945 1 94.38 108 VAL B CA 1
ATOM 2909 C C . VAL B 1 108 ? -23.672 -7.516 8.5 1 94.38 108 VAL B C 1
ATOM 2911 O O . VAL B 1 108 ? -24.719 -6.891 8.305 1 94.38 108 VAL B O 1
ATOM 2914 N N . ALA B 1 109 ? -23.641 -8.82 8.273 1 92.81 109 ALA B N 1
ATOM 2915 C CA . ALA B 1 109 ? -24.734 -9.742 8 1 92.81 109 ALA B CA 1
ATOM 2916 C C . ALA B 1 109 ? -24.328 -11.18 8.297 1 92.81 109 ALA B C 1
ATOM 2918 O O . ALA B 1 109 ? -23.172 -11.453 8.625 1 92.81 109 ALA B O 1
ATOM 2919 N N . ASP B 1 110 ? -25.25 -12.008 8.32 1 92.06 110 ASP B N 1
ATOM 2920 C CA . ASP B 1 110 ? -24.906 -13.406 8.555 1 92.06 110 ASP B CA 1
ATOM 2921 C C . ASP B 1 110 ? -23.938 -13.922 7.496 1 92.06 110 ASP B C 1
ATOM 2923 O O . ASP B 1 110 ? -24.25 -13.922 6.305 1 92.06 110 ASP B O 1
ATOM 2927 N N . GLY B 1 111 ? -22.766 -14.219 7.988 1 94.06 111 GLY B N 1
ATOM 2928 C CA . GLY B 1 111 ? -21.766 -14.781 7.105 1 94.06 111 GLY B CA 1
ATOM 2929 C C . GLY B 1 111 ? -21 -13.734 6.32 1 94.06 111 GLY B C 1
ATOM 2930 O O . GLY B 1 111 ? -20.188 -14.07 5.449 1 94.06 111 GLY B O 1
ATOM 2931 N N . LEU B 1 112 ? -21.312 -12.438 6.594 1 94.69 112 LEU B N 1
ATOM 2932 C CA . LEU B 1 112 ? -20.656 -11.352 5.875 1 94.69 112 LEU B CA 1
ATOM 2933 C C . LEU B 1 112 ? -19.906 -10.445 6.84 1 94.69 112 LEU B C 1
ATOM 2935 O O . LEU B 1 112 ? -20.469 -9.961 7.824 1 94.69 112 LEU B O 1
ATOM 2939 N N . TYR B 1 113 ? -18.672 -10.273 6.527 1 96.88 113 TYR B N 1
ATOM 2940 C CA . TYR B 1 113 ? -17.797 -9.477 7.379 1 96.88 113 TYR B CA 1
ATOM 2941 C C . TYR B 1 113 ? -17.156 -8.344 6.594 1 96.88 113 TYR B C 1
ATOM 2943 O O . TYR B 1 113 ? -17.031 -8.422 5.367 1 96.88 113 TYR B O 1
ATOM 2951 N N . LEU B 1 114 ? -16.781 -7.293 7.332 1 96.75 114 LEU B N 1
ATOM 2952 C CA . LEU B 1 114 ? -16.297 -6.082 6.676 1 96.75 114 LEU B CA 1
ATOM 2953 C C . LEU B 1 114 ? -15.156 -5.457 7.461 1 96.75 114 LEU B C 1
ATOM 2955 O O . LEU B 1 114 ? -15.18 -5.441 8.695 1 96.75 114 LEU B O 1
ATOM 2959 N N . THR B 1 115 ? -14.148 -4.984 6.805 1 97 115 THR B N 1
ATOM 2960 C CA . THR B 1 115 ? -13.055 -4.227 7.398 1 97 115 THR B CA 1
ATOM 2961 C C . THR B 1 115 ? -12.562 -3.152 6.434 1 97 115 THR B C 1
ATOM 2963 O O . THR B 1 115 ? -12.852 -3.203 5.238 1 97 115 THR B O 1
ATOM 2966 N N . PRO B 1 116 ? -11.891 -2.088 6.941 1 95.75 116 PRO B N 1
ATOM 2967 C CA . PRO B 1 116 ? -11.281 -1.128 6.02 1 95.75 116 PRO B CA 1
ATOM 2968 C C . PRO B 1 116 ? -10.219 -1.763 5.125 1 95.75 116 PRO B C 1
ATOM 2970 O O . PRO B 1 116 ? -9.367 -2.514 5.605 1 95.75 116 PRO B O 1
ATOM 2973 N N . GLY B 1 117 ? -10.25 -1.472 3.844 1 96.44 117 GLY B N 1
ATOM 2974 C CA . GLY B 1 117 ? -9.305 -1.991 2.871 1 96.44 117 GLY B CA 1
ATOM 2975 C C . GLY B 1 117 ? -7.859 -1.781 3.275 1 96.44 117 GLY B C 1
ATOM 2976 O O . GLY B 1 117 ? -7.082 -2.734 3.338 1 96.44 117 GLY B O 1
ATOM 2977 N N . PRO B 1 118 ? -7.496 -0.531 3.656 1 97.31 118 PRO B N 1
ATOM 2978 C CA . PRO B 1 118 ? -6.113 -0.253 4.043 1 97.31 118 PRO B CA 1
ATOM 2979 C C . PRO B 1 118 ? -5.637 -1.121 5.203 1 97.31 118 PRO B C 1
ATOM 2981 O O . PRO B 1 118 ? -4.465 -1.507 5.254 1 97.31 118 PRO B O 1
ATOM 2984 N N . HIS B 1 119 ? -6.516 -1.397 6.102 1 98.12 119 HIS B N 1
ATOM 2985 C CA . HIS B 1 119 ? -6.152 -2.229 7.242 1 98.12 119 HIS B CA 1
ATOM 2986 C C . HIS B 1 119 ? -5.84 -3.656 6.809 1 98.12 119 HIS B C 1
ATOM 2988 O O . HIS B 1 119 ? -4.809 -4.215 7.188 1 98.12 119 HIS B O 1
ATOM 2994 N N . ALA B 1 120 ? -6.672 -4.211 5.996 1 97.56 120 ALA B N 1
ATOM 2995 C CA . ALA B 1 120 ? -6.527 -5.59 5.547 1 97.56 120 ALA B CA 1
ATOM 2996 C C . ALA B 1 120 ? -5.289 -5.758 4.672 1 97.56 120 ALA B C 1
ATOM 2998 O O . ALA B 1 120 ? -4.48 -6.664 4.895 1 97.56 120 ALA B O 1
ATOM 2999 N N . VAL B 1 121 ? -5.105 -4.863 3.746 1 98 121 VAL B N 1
ATOM 3000 C CA . VAL B 1 121 ? -4.055 -5.051 2.75 1 98 121 VAL B CA 1
ATOM 3001 C C . VAL B 1 121 ? -2.693 -4.766 3.377 1 98 121 VAL B C 1
ATOM 3003 O O . VAL B 1 121 ? -1.716 -5.461 3.096 1 98 121 VAL B O 1
ATOM 3006 N N . SER B 1 122 ? -2.576 -3.748 4.223 1 98.38 122 SER B N 1
ATOM 3007 C CA . SER B 1 122 ? -1.293 -3.428 4.84 1 98.38 122 SER B CA 1
ATOM 3008 C C . SER B 1 122 ? -0.812 -4.562 5.738 1 98.38 122 SER B C 1
ATOM 3010 O O . SER B 1 122 ? 0.37 -4.914 5.723 1 98.38 122 SER B O 1
ATOM 3012 N N . LYS B 1 123 ? -1.725 -5.148 6.5 1 98.62 123 LYS B N 1
ATOM 3013 C CA . LYS B 1 123 ? -1.36 -6.277 7.355 1 98.62 123 LYS B CA 1
ATOM 3014 C C . LYS B 1 123 ? -0.944 -7.484 6.523 1 98.62 123 LYS B C 1
ATOM 3016 O O . LYS B 1 123 ? -0.028 -8.219 6.898 1 98.62 123 LYS B O 1
ATOM 3021 N N . LEU B 1 124 ? -1.62 -7.695 5.414 1 98.62 124 LEU B N 1
ATOM 3022 C CA . LEU B 1 124 ? -1.274 -8.82 4.551 1 98.62 124 LEU B CA 1
ATOM 3023 C C . LEU B 1 124 ? 0.108 -8.625 3.936 1 98.62 124 LEU B C 1
ATOM 3025 O O . LEU B 1 124 ? 0.917 -9.555 3.912 1 98.62 124 LEU B O 1
ATOM 3029 N N . ILE B 1 125 ? 0.398 -7.422 3.443 1 98.69 125 ILE B N 1
ATOM 3030 C CA . ILE B 1 125 ? 1.705 -7.109 2.875 1 98.69 125 ILE B CA 1
ATOM 3031 C C . ILE B 1 125 ? 2.785 -7.277 3.941 1 98.69 125 ILE B C 1
ATOM 3033 O O . ILE B 1 125 ? 3.811 -7.918 3.699 1 98.69 125 ILE B O 1
ATOM 3037 N N . ALA B 1 126 ? 2.531 -6.73 5.094 1 98.56 126 ALA B N 1
ATOM 3038 C CA . ALA B 1 126 ? 3.492 -6.82 6.188 1 98.56 126 ALA B CA 1
ATOM 3039 C C . ALA B 1 126 ? 3.775 -8.273 6.551 1 98.56 126 ALA B C 1
ATOM 3041 O O . ALA B 1 126 ? 4.926 -8.648 6.789 1 98.56 126 ALA B O 1
ATOM 3042 N N . ALA B 1 127 ? 2.729 -9.062 6.582 1 98.56 127 ALA B N 1
ATOM 3043 C CA . ALA B 1 127 ? 2.879 -10.477 6.93 1 98.56 127 ALA B CA 1
ATOM 3044 C C . ALA B 1 127 ? 3.711 -11.211 5.883 1 98.56 127 ALA B C 1
ATOM 3046 O O . ALA B 1 127 ? 4.52 -12.078 6.223 1 98.56 127 ALA B O 1
ATOM 3047 N N . ALA B 1 128 ? 3.484 -10.914 4.625 1 98.62 128 ALA B N 1
ATOM 3048 C CA . ALA B 1 128 ? 4.289 -11.516 3.562 1 98.62 128 ALA B CA 1
ATOM 3049 C C . ALA B 1 128 ? 5.758 -11.125 3.701 1 98.62 128 ALA B C 1
ATOM 3051 O O . ALA B 1 128 ? 6.648 -11.969 3.551 1 98.62 128 ALA B O 1
ATOM 3052 N N . CYS B 1 129 ? 6.016 -9.852 4.008 1 98.44 129 CYS B N 1
ATOM 3053 C CA . CYS B 1 129 ? 7.379 -9.383 4.234 1 98.44 129 CYS B CA 1
ATOM 3054 C C . CYS B 1 129 ? 8.008 -10.094 5.422 1 98.44 129 CYS B C 1
ATOM 3056 O O . CYS B 1 129 ? 9.156 -10.539 5.352 1 98.44 129 CYS B O 1
ATOM 3058 N N . ASP B 1 130 ? 7.215 -10.188 6.48 1 98.19 130 ASP B N 1
ATOM 3059 C CA . ASP B 1 130 ? 7.699 -10.852 7.688 1 98.19 130 ASP B CA 1
ATOM 3060 C C . ASP B 1 130 ? 8.07 -12.305 7.398 1 98.19 130 ASP B C 1
ATOM 3062 O O . ASP B 1 130 ? 8.992 -12.852 8.008 1 98.19 130 ASP B O 1
ATOM 3066 N N . ALA B 1 131 ? 7.355 -12.914 6.484 1 98.19 131 ALA B N 1
ATOM 3067 C CA . ALA B 1 131 ? 7.59 -14.312 6.141 1 98.19 131 ALA B CA 1
ATOM 3068 C C . ALA B 1 131 ? 8.859 -14.469 5.312 1 98.19 131 ALA B C 1
ATOM 3070 O O . ALA B 1 131 ? 9.344 -15.586 5.105 1 98.19 131 ALA B O 1
ATOM 3071 N N . GLY B 1 132 ? 9.398 -13.336 4.762 1 97.38 132 GLY B N 1
ATOM 3072 C CA . GLY B 1 132 ? 10.664 -13.398 4.039 1 97.38 132 GLY B CA 1
ATOM 3073 C C . GLY B 1 132 ? 10.492 -13.289 2.535 1 97.38 132 GLY B C 1
ATOM 3074 O O . GLY B 1 132 ? 11.445 -13.508 1.781 1 97.38 132 GLY B O 1
ATOM 3075 N N . VAL B 1 133 ? 9.289 -12.945 2.121 1 98.31 133 VAL B N 1
ATOM 3076 C CA . VAL B 1 133 ? 9.031 -12.773 0.695 1 98.31 133 VAL B CA 1
ATOM 3077 C C . VAL B 1 133 ? 9.836 -11.578 0.172 1 98.31 133 VAL B C 1
ATOM 3079 O O . VAL B 1 133 ? 9.93 -10.547 0.839 1 98.31 133 VAL B O 1
ATOM 3082 N N . LYS B 1 134 ? 10.422 -11.688 -0.967 1 97.88 134 LYS B N 1
ATOM 3083 C CA . LYS B 1 134 ? 11.047 -10.555 -1.651 1 97.88 134 LYS B CA 1
ATOM 3084 C C . LYS B 1 134 ? 10.172 -10.062 -2.801 1 97.88 134 LYS B C 1
ATOM 3086 O O . LYS B 1 134 ? 9.5 -10.852 -3.459 1 97.88 134 LYS B O 1
ATOM 3091 N N . PHE B 1 135 ? 10.219 -8.789 -2.984 1 97.56 135 PHE B N 1
ATOM 3092 C CA . PHE B 1 135 ? 9.398 -8.156 -4.012 1 97.56 135 PHE B CA 1
ATOM 3093 C C . PHE B 1 135 ? 10.258 -7.367 -4.988 1 97.56 135 PHE B C 1
ATOM 3095 O O . PHE B 1 135 ? 11.227 -6.715 -4.586 1 97.56 135 PHE B O 1
ATOM 3102 N N . LEU B 1 136 ? 9.977 -7.418 -6.234 1 95.31 136 LEU B N 1
ATOM 3103 C CA . LEU B 1 136 ? 10.453 -6.48 -7.25 1 95.31 136 LEU B CA 1
ATOM 3104 C C . LEU B 1 136 ? 9.297 -5.676 -7.828 1 95.31 136 LEU B C 1
ATOM 3106 O O . LEU B 1 136 ? 8.531 -6.18 -8.656 1 95.31 136 LEU B O 1
ATOM 3110 N N . GLN B 1 137 ? 9.195 -4.5 -7.383 1 94.88 137 GLN B N 1
ATOM 3111 C CA . GLN B 1 137 ? 8.172 -3.596 -7.902 1 94.88 137 GLN B CA 1
ATOM 3112 C C . GLN B 1 137 ? 8.609 -2.971 -9.227 1 94.88 137 GLN B C 1
ATOM 3114 O O . GLN B 1 137 ? 9.773 -3.08 -9.609 1 94.88 137 GLN B O 1
ATOM 3119 N N . LEU B 1 138 ? 7.621 -2.365 -9.891 1 93.25 138 LEU B N 1
ATOM 3120 C CA . LEU B 1 138 ? 7.875 -1.739 -11.18 1 93.25 138 LEU B CA 1
ATOM 3121 C C . LEU B 1 138 ? 8.523 -2.729 -12.148 1 93.25 138 LEU B C 1
ATOM 3123 O O . LEU B 1 138 ? 9.391 -2.354 -12.938 1 93.25 138 LEU B O 1
ATOM 3127 N N . THR B 1 139 ? 8.25 -3.939 -11.984 1 92.19 139 THR B N 1
ATOM 3128 C CA . THR B 1 139 ? 8.727 -5.031 -12.828 1 92.19 139 THR B CA 1
ATOM 3129 C C . THR B 1 139 ? 7.57 -5.703 -13.555 1 92.19 139 THR B C 1
ATOM 3131 O O . THR B 1 139 ? 6.629 -6.191 -12.93 1 92.19 139 THR B O 1
ATOM 3134 N N . LYS B 1 140 ? 7.629 -5.727 -14.789 1 93.06 140 LYS B N 1
ATOM 3135 C CA . LYS B 1 140 ? 6.531 -6.234 -15.609 1 93.06 140 LYS B CA 1
ATOM 3136 C C . LYS B 1 140 ? 6.887 -7.59 -16.219 1 93.06 140 LYS B C 1
ATOM 3138 O O . LYS B 1 140 ? 8.008 -7.789 -16.688 1 93.06 140 LYS B O 1
ATOM 3143 N N . PHE B 1 141 ? 5.961 -8.469 -16.156 1 94.88 141 PHE B N 1
ATOM 3144 C CA . PHE B 1 141 ? 6.074 -9.742 -16.859 1 94.88 141 PHE B CA 1
ATOM 3145 C C . PHE B 1 141 ? 6.086 -9.531 -18.359 1 94.88 141 PHE B C 1
ATOM 3147 O O . PHE B 1 141 ? 5.25 -8.797 -18.906 1 94.88 141 PHE B O 1
ATOM 3154 N N . ASP B 1 142 ? 6.992 -10.195 -19.016 1 89.69 142 ASP B N 1
ATOM 3155 C CA . ASP B 1 142 ? 7.062 -10.07 -20.469 1 89.69 142 ASP B CA 1
ATOM 3156 C C . ASP B 1 142 ? 6.723 -11.391 -21.141 1 89.69 142 ASP B C 1
ATOM 3158 O O . ASP B 1 142 ? 5.941 -11.43 -22.094 1 89.69 142 ASP B O 1
ATOM 3162 N N . ASP B 1 143 ? 7.395 -12.477 -20.562 1 92.06 143 ASP B N 1
ATOM 3163 C CA . ASP B 1 143 ? 7.195 -13.766 -21.234 1 92.06 143 ASP B CA 1
ATOM 3164 C C . ASP B 1 143 ? 7.566 -14.922 -20.297 1 92.06 143 ASP B C 1
ATOM 3166 O O . ASP B 1 143 ? 7.992 -14.703 -19.172 1 92.06 143 ASP B O 1
ATOM 3170 N N . LEU B 1 144 ? 7.336 -16.188 -20.828 1 93.62 144 LEU B N 1
ATOM 3171 C CA . LEU B 1 144 ? 7.668 -17.391 -20.078 1 93.62 144 LEU B CA 1
ATOM 3172 C C . LEU B 1 144 ? 8.953 -18.016 -20.609 1 93.62 144 LEU B C 1
ATOM 3174 O O . LEU B 1 144 ? 9.312 -17.812 -21.781 1 93.62 144 LEU B O 1
ATOM 3178 N N . VAL B 1 145 ? 9.617 -18.594 -19.766 1 90.12 145 VAL B N 1
ATOM 3179 C CA . VAL B 1 145 ? 10.695 -19.5 -20.172 1 90.12 145 VAL B CA 1
ATOM 3180 C C . VAL B 1 145 ? 10.203 -20.938 -20.141 1 90.12 145 VAL B C 1
ATOM 3182 O O . VAL B 1 145 ? 9.859 -21.469 -19.094 1 90.12 145 VAL B O 1
ATOM 3185 N N . LEU B 1 146 ? 10.141 -21.609 -21.281 1 90.44 146 LEU B N 1
ATOM 3186 C CA . LEU B 1 146 ? 9.68 -22.984 -21.438 1 90.44 146 LEU B CA 1
ATOM 3187 C C . LEU B 1 146 ? 10.852 -23.922 -21.75 1 90.44 146 LEU B C 1
ATOM 3189 O O . LEU B 1 146 ? 11.641 -23.641 -22.656 1 90.44 146 LEU B O 1
ATOM 3193 N N . LYS B 1 147 ? 11.031 -24.859 -20.922 1 87.94 147 LYS B N 1
ATOM 3194 C CA . LYS B 1 147 ? 12.023 -25.906 -21.156 1 87.94 147 LYS B CA 1
ATOM 3195 C C . LYS B 1 147 ? 11.414 -27.297 -20.984 1 87.94 147 LYS B C 1
ATOM 3197 O O . LYS B 1 147 ? 10.789 -27.578 -19.953 1 87.94 147 LYS B O 1
ATOM 3202 N N . ASN B 1 148 ? 11.602 -28.188 -21.984 1 87.62 148 ASN B N 1
ATOM 3203 C CA . ASN B 1 148 ? 11.156 -29.562 -21.906 1 87.62 148 ASN B CA 1
ATOM 3204 C C . ASN B 1 148 ? 9.672 -29.656 -21.562 1 87.62 148 ASN B C 1
ATOM 3206 O O . ASN B 1 148 ? 9.297 -30.422 -20.656 1 87.62 148 ASN B O 1
ATOM 3210 N N . GLY B 1 149 ? 8.859 -28.688 -22.062 1 89.25 149 GLY B N 1
ATOM 3211 C CA . GLY B 1 149 ? 7.41 -28.734 -21.906 1 89.25 149 GLY B CA 1
ATOM 3212 C C . GLY B 1 149 ? 6.934 -28.25 -20.562 1 89.25 149 GLY B C 1
ATOM 3213 O O . GLY B 1 149 ? 5.836 -28.609 -20.125 1 89.25 149 GLY B O 1
ATOM 3214 N N . ARG B 1 150 ? 7.844 -27.5 -19.969 1 93.06 150 ARG B N 1
ATOM 3215 C CA . ARG B 1 150 ? 7.5 -27 -18.641 1 93.06 150 ARG B CA 1
ATOM 3216 C C . ARG B 1 150 ? 7.918 -25.531 -18.5 1 93.06 150 ARG B C 1
ATOM 3218 O O . ARG B 1 150 ? 8.961 -25.125 -19.016 1 93.06 150 ARG B O 1
ATOM 3225 N N . VAL B 1 151 ? 7.098 -24.797 -17.781 1 94.5 151 VAL B N 1
ATOM 3226 C CA . VAL B 1 151 ? 7.492 -23.422 -17.422 1 94.5 151 VAL B CA 1
ATOM 3227 C C . VAL B 1 151 ? 8.578 -23.469 -16.359 1 94.5 151 VAL B C 1
ATOM 3229 O O . VAL B 1 151 ? 8.383 -24.047 -15.281 1 94.5 151 VAL B O 1
ATOM 3232 N N . THR B 1 152 ? 9.719 -22.844 -16.641 1 93.75 152 THR B N 1
ATOM 3233 C CA . THR B 1 152 ? 10.844 -22.922 -15.719 1 93.75 152 THR B CA 1
ATOM 3234 C C . THR B 1 152 ? 11.305 -21.531 -15.305 1 93.75 152 THR B C 1
ATOM 3236 O O . THR B 1 152 ? 12.297 -21.391 -14.594 1 93.75 152 THR B O 1
ATOM 3239 N N . GLY B 1 153 ? 10.609 -20.562 -15.797 1 94.06 153 GLY B N 1
ATOM 3240 C CA . GLY B 1 153 ? 10.977 -19.188 -15.469 1 94.06 153 GLY B CA 1
ATOM 3241 C C . GLY B 1 153 ? 10.148 -18.156 -16.203 1 94.06 153 GLY B C 1
ATOM 3242 O O . GLY B 1 153 ? 9.164 -18.5 -16.859 1 94.06 153 GLY B O 1
ATOM 3243 N N . ILE B 1 154 ? 10.523 -16.906 -15.945 1 95.19 154 ILE B N 1
ATOM 3244 C CA . ILE B 1 154 ? 9.828 -15.805 -16.594 1 95.19 154 ILE B CA 1
ATOM 3245 C C . ILE B 1 154 ? 10.836 -14.781 -17.109 1 95.19 154 ILE B C 1
ATOM 3247 O O . ILE B 1 154 ? 11.969 -14.727 -16.641 1 95.19 154 ILE B O 1
ATOM 3251 N N . VAL B 1 155 ? 10.398 -14.062 -18.109 1 90.88 155 VAL B N 1
ATOM 3252 C CA . VAL B 1 155 ? 11.125 -12.906 -18.625 1 90.88 155 VAL B CA 1
ATOM 3253 C C . VAL B 1 155 ? 10.477 -11.617 -18.125 1 90.88 155 VAL B C 1
ATOM 3255 O O . VAL B 1 155 ? 9.25 -11.492 -18.156 1 90.88 155 VAL B O 1
ATOM 3258 N N . VAL B 1 156 ? 11.312 -10.742 -17.594 1 92.75 156 VAL B N 1
ATOM 3259 C CA . VAL B 1 156 ? 10.75 -9.523 -17.031 1 92.75 156 VAL B CA 1
ATOM 3260 C C . VAL B 1 156 ? 11.469 -8.305 -17.609 1 92.75 156 VAL B C 1
ATOM 3262 O O . VAL B 1 156 ? 12.578 -8.422 -18.125 1 92.75 156 VAL B O 1
ATOM 3265 N N . ASN B 1 157 ? 10.75 -7.215 -17.484 1 88.88 157 ASN B N 1
ATOM 3266 C CA . ASN B 1 157 ? 11.289 -5.902 -17.812 1 88.88 157 ASN B CA 1
ATOM 3267 C C . ASN B 1 157 ? 10.789 -4.832 -16.844 1 88.88 157 ASN B C 1
ATOM 3269 O O . ASN B 1 157 ? 9.82 -5.055 -16.109 1 88.88 157 ASN B O 1
ATOM 3273 N N . TRP B 1 158 ? 11.492 -3.707 -16.844 1 87.25 158 TRP B N 1
ATOM 3274 C CA . TRP B 1 158 ? 11.008 -2.596 -16.031 1 87.25 158 TRP B CA 1
ATOM 3275 C C . TRP B 1 158 ? 9.703 -2.041 -16.594 1 87.25 158 TRP B C 1
ATOM 3277 O O . TRP B 1 158 ? 9.586 -1.816 -17.812 1 87.25 158 TRP B O 1
ATOM 3287 N N . MET B 1 159 ? 8.766 -1.738 -15.727 1 85.5 159 MET B N 1
ATOM 3288 C CA . MET B 1 159 ? 7.434 -1.309 -16.141 1 85.5 159 MET B CA 1
ATOM 3289 C C . MET B 1 159 ? 7.5 0.013 -16.906 1 85.5 159 MET B C 1
ATOM 3291 O O . MET B 1 159 ? 6.824 0.187 -17.922 1 85.5 159 MET B O 1
ATOM 3295 N N . PRO B 1 160 ? 8.328 0.941 -16.453 1 77.69 160 PRO B N 1
ATOM 3296 C CA . PRO B 1 160 ? 8.336 2.217 -17.172 1 77.69 160 PRO B CA 1
ATOM 3297 C C . PRO B 1 160 ? 8.805 2.076 -18.609 1 77.69 160 PRO B C 1
ATOM 3299 O O . PRO B 1 160 ? 8.5 2.932 -19.453 1 77.69 160 PRO B O 1
ATOM 3302 N N . VAL B 1 161 ? 9.617 0.984 -18.906 1 73 161 VAL B N 1
ATOM 3303 C CA . VAL B 1 161 ? 10.07 0.747 -20.281 1 73 161 VAL B CA 1
ATOM 3304 C C . VAL B 1 161 ? 8.867 0.498 -21.188 1 73 161 VAL B C 1
ATOM 3306 O O . VAL B 1 161 ? 8.859 0.922 -22.344 1 73 161 VAL B O 1
ATOM 3309 N N . SER B 1 162 ? 7.875 -0.159 -20.641 1 72.88 162 SER B N 1
ATOM 3310 C CA . SER B 1 162 ? 6.688 -0.494 -21.422 1 72.88 162 SER B CA 1
ATOM 3311 C C . SER B 1 162 ? 5.82 0.738 -21.672 1 72.88 162 SER B C 1
ATOM 3313 O O . SER B 1 162 ? 4.992 0.75 -22.578 1 72.88 162 SER B O 1
ATOM 3315 N N . ALA B 1 163 ? 5.996 1.704 -20.797 1 70.5 163 ALA B N 1
ATOM 3316 C CA . ALA B 1 163 ? 5.207 2.926 -20.922 1 70.5 163 ALA B CA 1
ATOM 3317 C C . ALA B 1 163 ? 5.852 3.889 -21.922 1 70.5 163 ALA B C 1
ATOM 3319 O O . ALA B 1 163 ? 5.234 4.879 -22.312 1 70.5 163 ALA B O 1
ATOM 3320 N N . LEU B 1 164 ? 7.098 3.533 -22.297 1 66.81 164 LEU B N 1
ATOM 3321 C CA . LEU B 1 164 ? 7.84 4.414 -23.188 1 66.81 164 LEU B CA 1
ATOM 3322 C C . LEU B 1 164 ? 7.586 4.043 -24.656 1 66.81 164 LEU B C 1
ATOM 3324 O O . LEU B 1 164 ? 7.316 2.881 -24.969 1 66.81 164 LEU B O 1
ATOM 3328 N N . PRO B 1 165 ? 7.551 5.172 -25.469 1 60.09 165 PRO B N 1
ATOM 3329 C CA . PRO B 1 165 ? 7.449 4.879 -26.906 1 60.09 165 PRO B CA 1
ATOM 3330 C C . PRO B 1 165 ? 8.578 3.986 -27.406 1 60.09 165 PRO B C 1
ATOM 3332 O O . PRO B 1 165 ? 9.68 3.996 -26.844 1 60.09 165 PRO B O 1
ATOM 3335 N N . ARG B 1 166 ? 8.398 3.02 -28.312 1 55.09 166 ARG B N 1
ATOM 3336 C CA . ARG B 1 166 ? 9.227 1.94 -28.844 1 55.09 166 ARG B CA 1
ATOM 3337 C C . ARG B 1 166 ? 10.617 2.451 -29.234 1 55.09 166 ARG B C 1
ATOM 3339 O O . ARG B 1 166 ? 11.602 1.714 -29.141 1 55.09 166 ARG B O 1
ATOM 3346 N N . ASN B 1 167 ? 10.711 3.512 -29.703 1 48.03 167 ASN B N 1
ATOM 3347 C CA . ASN B 1 167 ? 11.977 3.953 -30.297 1 48.03 167 ASN B CA 1
ATOM 3348 C C . ASN B 1 167 ? 13.078 4.059 -29.25 1 48.03 167 ASN B C 1
ATOM 3350 O O . ASN B 1 167 ? 14.258 4.102 -29.594 1 48.03 167 ASN B O 1
ATOM 3354 N N . ILE B 1 168 ? 12.773 4.309 -28.094 1 48.16 168 ILE B N 1
ATOM 3355 C CA . ILE B 1 168 ? 13.812 4.562 -27.109 1 48.16 168 ILE B CA 1
ATOM 3356 C C . ILE B 1 168 ? 14.055 3.301 -26.281 1 48.16 168 ILE B C 1
ATOM 3358 O O . ILE B 1 168 ? 15.094 3.168 -25.625 1 48.16 168 ILE B O 1
ATOM 3362 N N . THR B 1 169 ? 13.148 2.293 -26.375 1 51.66 169 THR B N 1
ATOM 3363 C CA . THR B 1 169 ? 13.062 1.352 -25.266 1 51.66 169 THR B CA 1
ATOM 3364 C C . THR B 1 169 ? 13.672 0.008 -25.641 1 51.66 169 THR B C 1
ATOM 3366 O O . THR B 1 169 ? 13.141 -1.047 -25.297 1 51.66 169 THR B O 1
ATOM 3369 N N . CYS B 1 170 ? 14.773 0.052 -26.422 1 51 170 CYS B N 1
ATOM 3370 C CA . CYS B 1 170 ? 15.281 -1.294 -26.656 1 51 170 CYS B CA 1
ATOM 3371 C C . CYS B 1 170 ? 15.914 -1.87 -25.391 1 51 170 CYS B C 1
ATOM 3373 O O . CYS B 1 170 ? 17.109 -2.139 -25.359 1 51 170 CYS B O 1
ATOM 3375 N N . VAL B 1 171 ? 15.234 -1.724 -24.266 1 64.75 171 VAL B N 1
ATOM 3376 C CA . VAL B 1 171 ? 15.789 -2.381 -23.094 1 64.75 171 VAL B CA 1
ATOM 3377 C C . VAL B 1 171 ? 15.461 -3.873 -23.141 1 64.75 171 VAL B C 1
ATOM 3379 O O . VAL B 1 171 ? 14.297 -4.262 -23.203 1 64.75 171 VAL B O 1
ATOM 3382 N N . ASP B 1 172 ? 16.594 -4.703 -23.266 1 75.25 172 ASP B N 1
ATOM 3383 C CA . ASP B 1 172 ? 16.438 -6.152 -23.297 1 75.25 172 ASP B CA 1
ATOM 3384 C C . ASP B 1 172 ? 15.93 -6.688 -21.969 1 75.25 172 ASP B C 1
ATOM 3386 O O . ASP B 1 172 ? 16.391 -6.266 -20.906 1 75.25 172 ASP B O 1
ATOM 3390 N N . PRO B 1 173 ? 14.969 -7.43 -21.984 1 81.56 173 PRO B N 1
ATOM 3391 C CA . PRO B 1 173 ? 14.477 -8.086 -20.766 1 81.56 173 PRO B CA 1
ATOM 3392 C C . PRO B 1 173 ? 15.445 -9.125 -20.219 1 81.56 173 PRO B C 1
ATOM 3394 O O . PRO B 1 173 ? 16.422 -9.469 -20.891 1 81.56 173 PRO B O 1
ATOM 3397 N N . VAL B 1 174 ? 15.281 -9.508 -18.953 1 85.81 174 VAL B N 1
ATOM 3398 C CA . VAL B 1 174 ? 16.078 -10.555 -18.328 1 85.81 174 VAL B CA 1
ATOM 3399 C C . VAL B 1 174 ? 15.18 -11.719 -17.922 1 85.81 174 VAL B C 1
ATOM 3401 O O . VAL B 1 174 ? 13.969 -11.547 -17.766 1 85.81 174 VAL B O 1
ATOM 3404 N N . ALA B 1 175 ? 15.805 -12.836 -17.75 1 90.94 175 ALA B N 1
ATOM 3405 C CA . ALA B 1 175 ? 15.07 -14.023 -17.328 1 90.94 175 ALA B CA 1
ATOM 3406 C C . ALA B 1 175 ? 15.297 -14.32 -15.852 1 90.94 175 ALA B C 1
ATOM 3408 O O . ALA B 1 175 ? 16.406 -14.133 -15.344 1 90.94 175 ALA B O 1
ATOM 3409 N N . LEU B 1 176 ? 14.305 -14.672 -15.164 1 94.75 176 LEU B N 1
ATOM 3410 C CA . LEU B 1 176 ? 14.344 -15.219 -13.812 1 94.75 176 LEU B CA 1
ATOM 3411 C C . LEU B 1 176 ? 13.859 -16.656 -13.797 1 94.75 176 LEU B C 1
ATOM 3413 O O . LEU B 1 176 ? 12.891 -17 -14.477 1 94.75 176 LEU B O 1
ATOM 3417 N N . GLU B 1 177 ? 14.492 -17.5 -13.094 1 95.31 177 GLU B N 1
ATOM 3418 C CA . GLU B 1 177 ? 14.156 -18.922 -13.086 1 95.31 177 GLU B CA 1
ATOM 3419 C C . GLU B 1 177 ? 13.508 -19.328 -11.766 1 95.31 177 GLU B C 1
ATOM 3421 O O . GLU B 1 177 ? 13.781 -18.734 -10.719 1 95.31 177 GLU B O 1
ATOM 3426 N N . ALA B 1 178 ? 12.641 -20.297 -11.805 1 97.12 178 ALA B N 1
ATOM 3427 C CA . ALA B 1 178 ? 11.992 -20.859 -10.617 1 97.12 178 ALA B CA 1
ATOM 3428 C C . ALA B 1 178 ? 11.492 -22.281 -10.883 1 97.12 178 ALA B C 1
ATOM 3430 O O . ALA B 1 178 ? 11.328 -22.688 -12.031 1 97.12 178 ALA B O 1
ATOM 3431 N N . LYS B 1 179 ? 11.32 -23 -9.836 1 96.88 179 LYS B N 1
ATOM 3432 C CA . LYS B 1 179 ? 10.758 -24.344 -9.961 1 96.88 179 LYS B CA 1
ATOM 3433 C C . LYS B 1 179 ? 9.289 -24.281 -10.367 1 96.88 179 LYS B C 1
ATOM 3435 O O . LYS B 1 179 ? 8.812 -25.125 -11.141 1 96.88 179 LYS B O 1
ATOM 3440 N N . MET B 1 180 ? 8.602 -23.312 -9.828 1 98.06 180 MET B N 1
ATOM 3441 C CA . MET B 1 180 ? 7.188 -23.094 -10.133 1 98.06 180 MET B CA 1
ATOM 3442 C C . MET B 1 180 ? 6.891 -21.609 -10.297 1 98.06 180 MET B C 1
ATOM 3444 O O . MET B 1 180 ? 7.535 -20.766 -9.672 1 98.06 180 MET B O 1
ATOM 3448 N N . ILE B 1 181 ? 5.902 -21.328 -11.133 1 98.19 181 ILE B N 1
ATOM 3449 C CA . ILE B 1 181 ? 5.406 -19.984 -11.344 1 98.19 181 ILE B CA 1
ATOM 3450 C C . ILE B 1 181 ? 3.924 -19.906 -10.977 1 98.19 181 ILE B C 1
ATOM 3452 O O . ILE B 1 181 ? 3.156 -20.828 -11.297 1 98.19 181 ILE B O 1
ATOM 3456 N N . ILE B 1 182 ? 3.535 -18.906 -10.289 1 98.56 182 ILE B N 1
ATOM 3457 C CA . ILE B 1 182 ? 2.125 -18.656 -10.016 1 98.56 182 ILE B CA 1
ATOM 3458 C C . ILE B 1 182 ? 1.672 -17.391 -10.734 1 98.56 182 ILE B C 1
ATOM 3460 O O . ILE B 1 182 ? 2.252 -16.312 -10.539 1 98.56 182 ILE B O 1
ATOM 3464 N N . ASP B 1 183 ? 0.706 -17.516 -11.57 1 97.94 183 ASP B N 1
ATOM 3465 C CA . ASP B 1 183 ? 0.076 -16.375 -12.211 1 97.94 183 ASP B CA 1
ATOM 3466 C C . ASP B 1 183 ? -1.041 -15.805 -11.336 1 97.94 183 ASP B C 1
ATOM 3468 O O . ASP B 1 183 ? -2.156 -16.328 -11.32 1 97.94 183 ASP B O 1
ATOM 3472 N N . ALA B 1 184 ? -0.794 -14.758 -10.664 1 97.75 184 ALA B N 1
ATOM 3473 C CA . ALA B 1 184 ? -1.753 -14.008 -9.859 1 97.75 184 ALA B CA 1
ATOM 3474 C C . ALA B 1 184 ? -1.868 -12.57 -10.359 1 97.75 184 ALA B C 1
ATOM 3476 O O . ALA B 1 184 ? -1.949 -11.633 -9.555 1 97.75 184 ALA B O 1
ATOM 3477 N N . SER B 1 185 ? -1.862 -12.406 -11.633 1 94.81 185 SER B N 1
ATOM 3478 C CA . SER B 1 185 ? -1.77 -11.086 -12.258 1 94.81 185 SER B CA 1
ATOM 3479 C C . SER B 1 185 ? -3.152 -10.484 -12.492 1 94.81 185 SER B C 1
ATOM 3481 O O . SER B 1 185 ? -3.281 -9.453 -13.148 1 94.81 185 SER B O 1
ATOM 3483 N N . GLY B 1 186 ? -4.168 -11.141 -11.992 1 90.5 186 GLY B N 1
ATOM 3484 C CA . GLY B 1 186 ? -5.504 -10.57 -12.047 1 90.5 186 GLY B CA 1
ATOM 3485 C C . GLY B 1 186 ? -6.195 -10.797 -13.383 1 90.5 186 GLY B C 1
ATOM 3486 O O . GLY B 1 186 ? -6.094 -11.883 -13.961 1 90.5 186 GLY B O 1
ATOM 3487 N N . HIS B 1 187 ? -6.898 -9.781 -13.82 1 81.75 187 HIS B N 1
ATOM 3488 C CA . HIS B 1 187 ? -7.754 -9.891 -15 1 81.75 187 HIS B CA 1
ATOM 3489 C C . HIS B 1 187 ? -6.93 -10.117 -16.266 1 81.75 187 HIS B C 1
ATOM 3491 O O . HIS B 1 187 ? -7.398 -10.75 -17.203 1 81.75 187 HIS B O 1
ATOM 3497 N N . ASP B 1 188 ? -5.73 -9.727 -16.203 1 83.38 188 ASP B N 1
ATOM 3498 C CA . ASP B 1 188 ? -4.891 -9.836 -17.391 1 83.38 188 ASP B CA 1
ATOM 3499 C C . ASP B 1 188 ? -4.375 -11.258 -17.578 1 83.38 188 ASP B C 1
ATOM 3501 O O . ASP B 1 188 ? -4.121 -11.688 -18.703 1 83.38 188 ASP B O 1
ATOM 3505 N N . SER B 1 189 ? -4.25 -11.953 -16.453 1 87.88 189 SER B N 1
ATOM 3506 C CA . SER B 1 189 ? -3.732 -13.32 -16.484 1 87.88 189 SER B CA 1
ATOM 3507 C C . SER B 1 189 ? -2.588 -13.445 -17.484 1 87.88 189 SER B C 1
ATOM 3509 O O . SER B 1 189 ? -2.629 -14.289 -18.391 1 87.88 189 SER B O 1
ATOM 3511 N N . VAL B 1 190 ? -1.574 -12.711 -17.312 1 86.31 190 VAL B N 1
ATOM 3512 C CA . VAL B 1 190 ? -0.587 -12.414 -18.344 1 86.31 190 VAL B CA 1
ATOM 3513 C C . VAL B 1 190 ? 0.194 -13.68 -18.703 1 86.31 190 VAL B C 1
ATOM 3515 O O . VAL B 1 190 ? 0.527 -13.906 -19.859 1 86.31 190 VAL B O 1
ATOM 3518 N N . ALA B 1 191 ? 0.516 -14.477 -17.719 1 90.06 191 ALA B N 1
ATOM 3519 C CA . ALA B 1 191 ? 1.31 -15.68 -17.969 1 90.06 191 ALA B CA 1
ATOM 3520 C C . ALA B 1 191 ? 0.486 -16.734 -18.688 1 90.06 191 ALA B C 1
ATOM 3522 O O . ALA B 1 191 ? 0.956 -17.344 -19.656 1 90.06 191 ALA B O 1
ATOM 3523 N N . VAL B 1 192 ? -0.719 -16.953 -18.266 1 90.62 192 VAL B N 1
ATOM 3524 C CA . VAL B 1 192 ? -1.603 -17.922 -18.906 1 90.62 192 VAL B CA 1
ATOM 3525 C C . VAL B 1 192 ? -1.891 -17.516 -20.344 1 90.62 192 VAL B C 1
ATOM 3527 O O . VAL B 1 192 ? -1.889 -18.344 -21.25 1 90.62 192 VAL B O 1
ATOM 3530 N N . LYS B 1 193 ? -2.139 -16.266 -20.516 1 88.75 193 LYS B N 1
ATOM 3531 C CA . LYS B 1 193 ? -2.42 -15.742 -21.844 1 88.75 193 LYS B CA 1
ATOM 3532 C C . LYS B 1 193 ? -1.271 -16.031 -22.812 1 88.75 193 LYS B C 1
ATOM 3534 O O . LYS B 1 193 ? -1.497 -16.328 -23.984 1 88.75 193 LYS B O 1
ATOM 3539 N N . ARG B 1 194 ? -0.052 -15.93 -22.344 1 88.06 194 ARG B N 1
ATOM 3540 C CA . ARG B 1 194 ? 1.109 -16.219 -23.172 1 88.06 194 ARG B CA 1
ATOM 3541 C C . ARG B 1 194 ? 1.081 -17.672 -23.656 1 88.06 194 ARG B C 1
ATOM 3543 O O . ARG B 1 194 ? 1.448 -17.969 -24.797 1 88.06 194 ARG B O 1
ATOM 3550 N N . LEU B 1 195 ? 0.653 -18.578 -22.812 1 88.25 195 LEU B N 1
ATOM 3551 C CA . LEU B 1 195 ? 0.53 -19.984 -23.188 1 88.25 195 LEU B CA 1
ATOM 3552 C C . LEU B 1 195 ? -0.587 -20.172 -24.203 1 88.25 195 LEU B C 1
ATOM 3554 O O . LEU B 1 195 ? -0.442 -20.953 -25.156 1 88.25 195 LEU B O 1
ATOM 3558 N N . VAL B 1 196 ? -1.656 -19.438 -24.016 1 84.81 196 VAL B N 1
ATOM 3559 C CA . VAL B 1 196 ? -2.791 -19.516 -24.938 1 84.81 196 VAL B CA 1
ATOM 3560 C C . VAL B 1 196 ? -2.373 -19.031 -26.328 1 84.81 196 VAL B C 1
ATOM 3562 O O . VAL B 1 196 ? -2.693 -19.672 -27.328 1 84.81 196 VAL B O 1
ATOM 3565 N N . ASP B 1 197 ? -1.667 -17.969 -26.297 1 83.25 197 ASP B N 1
ATOM 3566 C CA . ASP B 1 197 ? -1.187 -17.406 -27.562 1 83.25 197 ASP B CA 1
ATOM 3567 C C . ASP B 1 197 ? -0.314 -18.406 -28.312 1 83.25 197 ASP B C 1
ATOM 3569 O O . ASP B 1 197 ? -0.256 -18.391 -29.547 1 83.25 197 ASP B O 1
ATOM 3573 N N . ARG B 1 198 ? 0.291 -19.344 -27.609 1 84.69 198 ARG B N 1
ATOM 3574 C CA . ARG B 1 198 ? 1.186 -20.328 -28.203 1 84.69 198 ARG B CA 1
ATOM 3575 C C . ARG B 1 198 ? 0.459 -21.656 -28.438 1 84.69 198 ARG B C 1
ATOM 3577 O O . ARG B 1 198 ? 1.069 -22.625 -28.875 1 84.69 198 ARG B O 1
ATOM 3584 N N . GLY B 1 199 ? -0.862 -21.688 -28.016 1 82.81 199 GLY B N 1
ATOM 3585 C CA . GLY B 1 199 ? -1.666 -22.891 -28.219 1 82.81 199 GLY B CA 1
ATOM 3586 C C . GLY B 1 199 ? -1.399 -23.969 -27.188 1 82.81 199 GLY B C 1
ATOM 3587 O O . GLY B 1 199 ? -1.703 -25.141 -27.422 1 82.81 199 GLY B O 1
ATOM 3588 N N . LEU B 1 200 ? -0.772 -23.578 -26.094 1 83.12 200 LEU B N 1
ATOM 3589 C CA . LEU B 1 200 ? -0.342 -24.562 -25.109 1 83.12 200 LEU B CA 1
ATOM 3590 C C . LEU B 1 200 ? -1.345 -24.656 -23.969 1 83.12 200 LEU B C 1
ATOM 3592 O O . LEU B 1 200 ? -1.229 -25.547 -23.109 1 83.12 200 LEU B O 1
ATOM 3596 N N . ALA B 1 201 ? -2.318 -23.75 -23.969 1 79.75 201 ALA B N 1
ATOM 3597 C CA . ALA B 1 201 ? -3.383 -23.766 -22.969 1 79.75 201 ALA B CA 1
ATOM 3598 C C . ALA B 1 201 ? -4.699 -23.266 -23.547 1 79.75 201 ALA B C 1
ATOM 3600 O O . ALA B 1 201 ? -4.715 -22.656 -24.625 1 79.75 201 ALA B O 1
ATOM 3601 N N . LYS B 1 202 ? -5.832 -23.672 -22.984 1 74.44 202 LYS B N 1
ATOM 3602 C CA . LYS B 1 202 ? -7.145 -23.188 -23.406 1 74.44 202 LYS B CA 1
ATOM 3603 C C . LYS B 1 202 ? -7.66 -22.109 -22.453 1 74.44 202 LYS B C 1
ATOM 3605 O O . LYS B 1 202 ? -7.406 -22.172 -21.25 1 74.44 202 LYS B O 1
ATOM 3610 N N . TRP B 1 203 ? -8.125 -20.969 -23.094 1 67 203 TRP B N 1
ATOM 3611 C CA . TRP B 1 203 ? -8.664 -19.844 -22.328 1 67 203 TRP B CA 1
ATOM 3612 C C . TRP B 1 203 ? -10.156 -19.672 -22.594 1 67 203 TRP B C 1
ATOM 3614 O O . TRP B 1 203 ? -10.578 -19.562 -23.75 1 67 203 TRP B O 1
ATOM 3624 N N . LYS B 1 204 ? -11.133 -19.844 -21.641 1 65.5 204 LYS B N 1
ATOM 3625 C CA . LYS B 1 204 ? -12.578 -19.812 -21.891 1 65.5 204 LYS B CA 1
ATOM 3626 C C . LYS B 1 204 ? -13.148 -18.422 -21.641 1 65.5 204 LYS B C 1
ATOM 3628 O O . LYS B 1 204 ? -14.273 -18.125 -22.047 1 65.5 204 LYS B O 1
ATOM 3633 N N . GLY B 1 205 ? -12.406 -17.375 -21.25 1 59.25 205 GLY B N 1
ATOM 3634 C CA . GLY B 1 205 ? -12.898 -16.031 -20.969 1 59.25 205 GLY B CA 1
ATOM 3635 C C . GLY B 1 205 ? -13.766 -15.961 -19.719 1 59.25 205 GLY B C 1
ATOM 3636 O O . GLY B 1 205 ? -13.797 -16.906 -18.922 1 59.25 205 GLY B O 1
ATOM 3637 N N . MET B 1 206 ? -14.461 -14.68 -19.406 1 57.34 206 MET B N 1
ATOM 3638 C CA . MET B 1 206 ? -15.219 -14.469 -18.172 1 57.34 206 MET B CA 1
ATOM 3639 C C . MET B 1 206 ? -16.719 -14.523 -18.453 1 57.34 206 MET B C 1
ATOM 3641 O O . MET B 1 206 ? -17.188 -14.008 -19.469 1 57.34 206 MET B O 1
ATOM 3645 N N . GLU B 1 207 ? -17.5 -15.305 -17.594 1 58.25 207 GLU B N 1
ATOM 3646 C CA . GLU B 1 207 ? -18.953 -15.359 -17.625 1 58.25 207 GLU B CA 1
ATOM 3647 C C . GLU B 1 207 ? -19.578 -14.25 -16.781 1 58.25 207 GLU B C 1
ATOM 3649 O O . GLU B 1 207 ? -18.891 -13.617 -15.977 1 58.25 207 GLU B O 1
ATOM 3654 N N . PRO B 1 208 ? -20.891 -13.891 -16.859 1 53.5 208 PRO B N 1
ATOM 3655 C CA . PRO B 1 208 ? -21.547 -12.836 -16.062 1 53.5 208 PRO B CA 1
ATOM 3656 C C . PRO B 1 208 ? -21.438 -13.078 -14.562 1 53.5 208 PRO B C 1
ATOM 3658 O O . PRO B 1 208 ? -21.203 -14.203 -14.125 1 53.5 208 PRO B O 1
ATOM 3661 N N . MET B 1 209 ? -21.703 -12.109 -13.836 1 61.12 209 MET B N 1
ATOM 3662 C CA . MET B 1 209 ? -21.469 -12.062 -12.398 1 61.12 209 MET B CA 1
ATOM 3663 C C . MET B 1 209 ? -22.422 -12.992 -11.656 1 61.12 209 MET B C 1
ATOM 3665 O O . MET B 1 209 ? -23.625 -13.008 -11.945 1 61.12 209 MET B O 1
ATOM 3669 N N . HIS B 1 210 ? -22.047 -13.906 -10.867 1 67.31 210 HIS B N 1
ATOM 3670 C CA . HIS B 1 210 ? -22.672 -14.719 -9.844 1 67.31 210 HIS B CA 1
ATOM 3671 C C . HIS B 1 210 ? -21.734 -14.961 -8.664 1 67.31 210 HIS B C 1
ATOM 3673 O O . HIS B 1 210 ? -20.969 -15.922 -8.664 1 67.31 210 HIS B O 1
ATOM 3679 N N . VAL B 1 211 ? -21.906 -14.18 -7.598 1 68.25 211 VAL B N 1
ATOM 3680 C CA . VAL B 1 211 ? -20.922 -14.094 -6.52 1 68.25 211 VAL B CA 1
ATOM 3681 C C . VAL B 1 211 ? -20.719 -15.469 -5.887 1 68.25 211 VAL B C 1
ATOM 3683 O O . VAL B 1 211 ? -19.594 -15.914 -5.691 1 68.25 211 VAL B O 1
ATOM 3686 N N . ASN B 1 212 ? -21.828 -16.125 -5.543 1 73.62 212 ASN B N 1
ATOM 3687 C CA . ASN B 1 212 ? -21.703 -17.391 -4.812 1 73.62 212 ASN B CA 1
ATOM 3688 C C . ASN B 1 212 ? -20.984 -18.453 -5.633 1 73.62 212 ASN B C 1
ATOM 3690 O O . ASN B 1 212 ? -20.047 -19.078 -5.145 1 73.62 212 ASN B O 1
ATOM 3694 N N . ASP B 1 213 ? -21.375 -18.453 -6.812 1 75.38 213 ASP B N 1
ATOM 3695 C CA . ASP B 1 213 ? -20.734 -19.453 -7.672 1 75.38 213 ASP B CA 1
ATOM 3696 C C . ASP B 1 213 ? -19.312 -19.047 -8.039 1 75.38 213 ASP B C 1
ATOM 3698 O O . ASP B 1 213 ? -18.406 -19.875 -8.062 1 75.38 213 ASP B O 1
ATOM 3702 N N . GLY B 1 214 ? -19.188 -17.766 -8.188 1 76.06 214 GLY B N 1
ATOM 3703 C CA . GLY B 1 214 ? -17.906 -17.25 -8.609 1 76.06 214 GLY B CA 1
ATOM 3704 C C . GLY B 1 214 ? -16.797 -17.484 -7.59 1 76.06 214 GLY B C 1
ATOM 3705 O O . GLY B 1 214 ? -15.711 -17.938 -7.938 1 76.06 214 GLY B O 1
ATOM 3706 N N . GLU B 1 215 ? -17.141 -17.266 -6.391 1 85 215 GLU B N 1
ATOM 3707 C CA . GLU B 1 215 ? -16.141 -17.406 -5.34 1 85 215 GLU B CA 1
ATOM 3708 C C . GLU B 1 215 ? -15.742 -18.875 -5.141 1 85 215 GLU B C 1
ATOM 3710 O O . GLU B 1 215 ? -14.562 -19.188 -4.98 1 85 215 GLU B O 1
ATOM 3715 N N . GLU B 1 216 ? -16.766 -19.734 -5.188 1 85.69 216 GLU B N 1
ATOM 3716 C CA . GLU B 1 216 ? -16.469 -21.156 -5.023 1 85.69 216 GLU B CA 1
ATOM 3717 C C . GLU B 1 216 ? -15.594 -21.672 -6.164 1 85.69 216 GLU B C 1
ATOM 3719 O O . GLU B 1 216 ? -14.594 -22.359 -5.93 1 85.69 216 GLU B O 1
ATOM 3724 N N . HIS B 1 217 ? -15.992 -21.266 -7.297 1 86.19 217 HIS B N 1
ATOM 3725 C CA . HIS B 1 217 ? -15.352 -21.797 -8.492 1 86.19 217 HIS B CA 1
ATOM 3726 C C . HIS B 1 217 ? -13.898 -21.344 -8.586 1 86.19 217 HIS B C 1
ATOM 3728 O O . HIS B 1 217 ? -13.031 -22.109 -9 1 86.19 217 HIS B O 1
ATOM 3734 N N . VAL B 1 218 ? -13.641 -20.141 -8.164 1 89.38 218 VAL B N 1
ATOM 3735 C CA . VAL B 1 218 ? -12.273 -19.641 -8.234 1 89.38 218 VAL B CA 1
ATOM 3736 C C . VAL B 1 218 ? -11.367 -20.484 -7.344 1 89.38 218 VAL B C 1
ATOM 3738 O O . VAL B 1 218 ? -10.266 -20.844 -7.754 1 89.38 218 VAL B O 1
ATOM 3741 N N . VAL B 1 219 ? -11.812 -20.828 -6.184 1 92.88 219 VAL B N 1
ATOM 3742 C CA . VAL B 1 219 ? -11 -21.594 -5.246 1 92.88 219 VAL B CA 1
ATOM 3743 C C . VAL B 1 219 ? -10.812 -23.016 -5.762 1 92.88 219 VAL B C 1
ATOM 3745 O O . VAL B 1 219 ? -9.695 -23.531 -5.809 1 92.88 219 VAL B O 1
ATOM 3748 N N . HIS B 1 220 ? -11.883 -23.578 -6.277 1 90.69 220 HIS B N 1
ATOM 3749 C CA . HIS B 1 220 ? -11.844 -24.969 -6.707 1 90.69 220 HIS B CA 1
ATOM 3750 C C . HIS B 1 220 ? -11.023 -25.141 -7.977 1 90.69 220 HIS B C 1
ATOM 3752 O O . HIS B 1 220 ? -10.367 -26.156 -8.164 1 90.69 220 HIS B O 1
ATOM 3758 N N . LYS B 1 221 ? -11.055 -24.125 -8.758 1 90.44 221 LYS B N 1
ATOM 3759 C CA . LYS B 1 221 ? -10.391 -24.234 -10.047 1 90.44 221 LYS B CA 1
ATOM 3760 C C . LYS B 1 221 ? -8.953 -23.719 -9.977 1 90.44 221 LYS B C 1
ATOM 3762 O O . LYS B 1 221 ? -8.211 -23.781 -10.961 1 90.44 221 LYS B O 1
ATOM 3767 N N . THR B 1 222 ? -8.625 -23.188 -8.852 1 94.12 222 THR B N 1
ATOM 3768 C CA . THR B 1 222 ? -7.227 -22.844 -8.656 1 94.12 222 THR B CA 1
ATOM 3769 C C . THR B 1 222 ? -6.336 -24.078 -8.805 1 94.12 222 THR B C 1
ATOM 3771 O O . THR B 1 222 ? -6.617 -25.125 -8.234 1 94.12 222 THR B O 1
ATOM 3774 N N . GLY B 1 223 ? -5.293 -23.938 -9.609 1 93.62 223 GLY B N 1
ATOM 3775 C CA . GLY B 1 223 ? -4.418 -25.078 -9.812 1 93.62 223 GLY B CA 1
ATOM 3776 C C . GLY B 1 223 ? -3.449 -24.891 -10.961 1 93.62 223 GLY B C 1
ATOM 3777 O O . GLY B 1 223 ? -3.326 -23.781 -11.508 1 93.62 223 GLY B O 1
ATOM 3778 N N . GLU B 1 224 ? -2.744 -25.938 -11.188 1 94.81 224 GLU B N 1
ATOM 3779 C CA . GLU B 1 224 ? -1.768 -25.938 -12.273 1 94.81 224 GLU B CA 1
ATOM 3780 C C . GLU B 1 224 ? -2.453 -25.969 -13.633 1 94.81 224 GLU B C 1
ATOM 3782 O O . GLU B 1 224 ? -3.246 -26.875 -13.914 1 94.81 224 GLU B O 1
ATOM 3787 N N . VAL B 1 225 ? -2.162 -25 -14.484 1 92.62 225 VAL B N 1
ATOM 3788 C CA . VAL B 1 225 ? -2.826 -24.906 -15.781 1 92.62 225 VAL B CA 1
ATOM 3789 C C . VAL B 1 225 ? -1.897 -25.406 -16.875 1 92.62 225 VAL B C 1
ATOM 3791 O O . VAL B 1 225 ? -2.342 -25.688 -18 1 92.62 225 VAL B O 1
ATOM 3794 N N . TYR B 1 226 ? -0.686 -25.469 -16.609 1 92.56 226 TYR B N 1
ATOM 3795 C CA . TYR B 1 226 ? 0.404 -26 -17.422 1 92.56 226 TYR B CA 1
ATOM 3796 C C . TYR B 1 226 ? 1.562 -26.469 -16.547 1 92.56 226 TYR B C 1
ATOM 3798 O O . TYR B 1 226 ? 1.8 -25.906 -15.477 1 92.56 226 TYR B O 1
ATOM 3806 N N . PRO B 1 227 ? 2.248 -27.516 -16.953 1 94.25 227 PRO B N 1
ATOM 3807 C CA . PRO B 1 227 ? 3.354 -27.938 -16.094 1 94.25 227 PRO B CA 1
ATOM 3808 C C . PRO B 1 227 ? 4.262 -26.781 -15.68 1 94.25 227 PRO B C 1
ATOM 3810 O O . PRO B 1 227 ? 4.871 -26.141 -16.531 1 94.25 227 PRO B O 1
ATOM 3813 N N . GLY B 1 228 ? 4.285 -26.469 -14.406 1 96.06 228 GLY B N 1
ATOM 3814 C CA . GLY B 1 228 ? 5.156 -25.422 -13.883 1 96.06 228 GLY B CA 1
ATOM 3815 C C . GLY B 1 228 ? 4.449 -24.094 -13.672 1 96.06 228 GLY B C 1
ATOM 3816 O O . GLY B 1 228 ? 5.031 -23.156 -13.133 1 96.06 228 GLY B O 1
ATOM 3817 N N . LEU B 1 229 ? 3.176 -24.031 -14.086 1 96.69 229 LEU B N 1
ATOM 3818 C CA . LEU B 1 229 ? 2.438 -22.766 -13.977 1 96.69 229 LEU B CA 1
ATOM 3819 C C . LEU B 1 229 ? 1.111 -22.984 -13.25 1 96.69 229 LEU B C 1
ATOM 3821 O O . LEU B 1 229 ? 0.263 -23.75 -13.719 1 96.69 229 LEU B O 1
ATOM 3825 N N . VAL B 1 230 ? 0.965 -22.312 -12.164 1 97.31 230 VAL B N 1
ATOM 3826 C CA . VAL B 1 230 ? -0.264 -22.344 -11.375 1 97.31 230 VAL B CA 1
ATOM 3827 C C . VAL B 1 230 ? -1 -21.016 -11.516 1 97.31 230 VAL B C 1
ATOM 3829 O O . VAL B 1 230 ? -0.376 -19.953 -11.523 1 97.31 230 VAL B O 1
ATOM 3832 N N . ALA B 1 231 ? -2.309 -21.047 -11.703 1 95.94 231 ALA B N 1
ATOM 3833 C CA . ALA B 1 231 ? -3.121 -19.844 -11.711 1 95.94 231 ALA B CA 1
ATOM 3834 C C . ALA B 1 231 ? -3.814 -19.641 -10.367 1 95.94 231 ALA B C 1
ATOM 3836 O O . ALA B 1 231 ? -4.277 -20.594 -9.75 1 95.94 231 ALA B O 1
ATOM 3837 N N . ALA B 1 232 ? -3.912 -18.438 -9.945 1 96.31 232 ALA B N 1
ATOM 3838 C CA . ALA B 1 232 ? -4.586 -18.078 -8.703 1 96.31 232 ALA B CA 1
ATOM 3839 C C . ALA B 1 232 ? -5.383 -16.797 -8.859 1 96.31 232 ALA B C 1
ATOM 3841 O O . ALA B 1 232 ? -5.043 -15.938 -9.68 1 96.31 232 ALA B O 1
ATOM 3842 N N . GLY B 1 233 ? -6.434 -16.656 -8.047 1 93.81 233 GLY B N 1
ATOM 3843 C CA . GLY B 1 233 ? -7.242 -15.445 -8.031 1 93.81 233 GLY B CA 1
ATOM 3844 C C . GLY B 1 233 ? -8 -15.219 -9.328 1 93.81 233 GLY B C 1
ATOM 3845 O O . GLY B 1 233 ? -8.57 -16.156 -9.891 1 93.81 233 GLY B O 1
ATOM 3846 N N . MET B 1 234 ? -7.984 -13.992 -9.781 1 89.56 234 MET B N 1
ATOM 3847 C CA . MET B 1 234 ? -8.766 -13.633 -10.961 1 89.56 234 MET B CA 1
ATOM 3848 C C . MET B 1 234 ? -8.188 -14.281 -12.219 1 89.56 234 MET B C 1
ATOM 3850 O O . MET B 1 234 ? -8.891 -14.445 -13.211 1 89.56 234 MET B O 1
ATOM 3854 N N . SER B 1 235 ? -6.91 -14.594 -12.164 1 89.94 235 SER B N 1
ATOM 3855 C CA . SER B 1 235 ? -6.32 -15.312 -13.281 1 89.94 235 SER B CA 1
ATOM 3856 C C . SER B 1 235 ? -7.027 -16.641 -13.516 1 89.94 235 SER B C 1
ATOM 3858 O O . SER B 1 235 ? -7.133 -17.109 -14.648 1 89.94 235 SER B O 1
ATOM 3860 N N . VAL B 1 236 ? -7.523 -17.234 -12.43 1 90 236 VAL B N 1
ATOM 3861 C CA . VAL B 1 236 ? -8.289 -18.469 -12.531 1 90 236 VAL B CA 1
ATOM 3862 C C . VAL B 1 236 ? -9.609 -18.188 -13.258 1 90 236 VAL B C 1
ATOM 3864 O O . VAL B 1 236 ? -10 -18.953 -14.148 1 90 236 VAL B O 1
ATOM 3867 N N . THR B 1 237 ? -10.234 -17.109 -12.867 1 83.69 237 THR B N 1
ATOM 3868 C CA . THR B 1 237 ? -11.508 -16.719 -13.461 1 83.69 237 THR B CA 1
ATOM 3869 C C . THR B 1 237 ? -11.367 -16.547 -14.969 1 83.69 237 THR B C 1
ATOM 3871 O O . THR B 1 237 ? -12.18 -17.062 -15.742 1 83.69 237 THR B O 1
ATOM 3874 N N . GLU B 1 238 ? -10.375 -15.875 -15.336 1 80.81 238 GLU B N 1
ATOM 3875 C CA . GLU B 1 238 ? -10.148 -15.609 -16.75 1 80.81 238 GLU B CA 1
ATOM 3876 C C . GLU B 1 238 ? -9.766 -16.891 -17.5 1 80.81 238 GLU B C 1
ATOM 3878 O O . GLU B 1 238 ? -10.18 -17.094 -18.641 1 80.81 238 GLU B O 1
ATOM 3883 N N . THR B 1 239 ? -9 -17.672 -16.906 1 82.5 239 THR B N 1
ATOM 3884 C CA . THR B 1 239 ? -8.508 -18.906 -17.516 1 82.5 239 THR B CA 1
ATOM 3885 C C . THR B 1 239 ? -9.656 -19.875 -17.766 1 82.5 239 THR B C 1
ATOM 3887 O O . THR B 1 239 ? -9.727 -20.5 -18.828 1 82.5 239 THR B O 1
ATOM 3890 N N . HIS B 1 240 ? -10.609 -19.875 -16.828 1 83.75 240 HIS B N 1
ATOM 3891 C CA . HIS B 1 240 ? -11.641 -20.906 -16.906 1 83.75 240 HIS B CA 1
ATOM 3892 C C . HIS B 1 240 ? -12.992 -20.312 -17.281 1 83.75 240 HIS B C 1
ATOM 3894 O O . HIS B 1 240 ? -13.984 -21.031 -17.391 1 83.75 240 HIS B O 1
ATOM 3900 N N . GLY B 1 241 ? -13.023 -18.922 -17.469 1 78.62 241 GLY B N 1
ATOM 3901 C CA . GLY B 1 241 ? -14.266 -18.266 -17.844 1 78.62 241 GLY B CA 1
ATOM 3902 C C . GLY B 1 241 ? -15.32 -18.312 -16.75 1 78.62 241 GLY B C 1
ATOM 3903 O O . GLY B 1 241 ? -16.469 -18.688 -17 1 78.62 241 GLY B O 1
ATOM 3904 N N . LEU B 1 242 ? -14.898 -18 -15.594 1 77.56 242 LEU B N 1
ATOM 3905 C CA . LEU B 1 242 ? -15.797 -18.078 -14.445 1 77.56 242 LEU B CA 1
ATOM 3906 C C . LEU B 1 242 ? -16.578 -16.766 -14.273 1 77.56 242 LEU B C 1
ATOM 3908 O O . LEU B 1 242 ? -16.25 -15.758 -14.898 1 77.56 242 LEU B O 1
ATOM 3912 N N . ALA B 1 243 ? -17.578 -16.844 -13.383 1 71.19 243 ALA B N 1
ATOM 3913 C CA . ALA B 1 243 ? -18.391 -15.672 -13.102 1 71.19 243 ALA B CA 1
ATOM 3914 C C . ALA B 1 243 ? -17.594 -14.633 -12.305 1 71.19 243 ALA B C 1
ATOM 3916 O O . ALA B 1 243 ? -16.703 -14.984 -11.531 1 71.19 243 ALA B O 1
ATOM 3917 N N . ARG B 1 244 ? -18.047 -13.453 -12.445 1 68.12 244 ARG B N 1
ATOM 3918 C CA . ARG B 1 244 ? -17.438 -12.375 -11.672 1 68.12 244 ARG B CA 1
ATOM 3919 C C . ARG B 1 244 ? -17.828 -12.469 -10.195 1 68.12 244 ARG B C 1
ATOM 3921 O O . ARG B 1 244 ? -18.984 -12.758 -9.875 1 68.12 244 ARG B O 1
ATOM 3928 N N . MET B 1 245 ? -16.969 -12.383 -9.25 1 67.38 245 MET B N 1
ATOM 3929 C CA . MET B 1 245 ? -17.188 -12.586 -7.82 1 67.38 245 MET B CA 1
ATOM 3930 C C . MET B 1 245 ? -17.672 -11.305 -7.156 1 67.38 245 MET B C 1
ATOM 3932 O O . MET B 1 245 ? -18.016 -11.305 -5.969 1 67.38 245 MET B O 1
ATOM 3936 N N . GLY B 1 246 ? -18.109 -10.312 -7.762 1 68.81 246 GLY B N 1
ATOM 3937 C CA . GLY B 1 246 ? -18.453 -9.062 -7.098 1 68.81 246 GLY B CA 1
ATOM 3938 C C . GLY B 1 246 ? -17.359 -8.555 -6.176 1 68.81 246 GLY B C 1
ATOM 3939 O O . GLY B 1 246 ? -16.219 -9.016 -6.246 1 68.81 246 GLY B O 1
ATOM 3940 N N . PRO B 1 247 ? -17.719 -7.613 -5.188 1 78.25 247 PRO B N 1
ATOM 3941 C CA . PRO B 1 247 ? -16.703 -6.969 -4.363 1 78.25 247 PRO B CA 1
ATOM 3942 C C . PRO B 1 247 ? -16.484 -7.684 -3.031 1 78.25 247 PRO B C 1
ATOM 3944 O O . PRO B 1 247 ? -16.719 -7.102 -1.968 1 78.25 247 PRO B O 1
ATOM 3947 N N . THR B 1 248 ? -16.156 -8.945 -3.023 1 88.56 248 THR B N 1
ATOM 3948 C CA . THR B 1 248 ? -15.781 -9.758 -1.872 1 88.56 248 THR B CA 1
ATOM 3949 C C . THR B 1 248 ? -14.461 -10.477 -2.127 1 88.56 248 THR B C 1
ATOM 3951 O O . THR B 1 248 ? -14.242 -11.016 -3.217 1 88.56 248 THR B O 1
ATOM 3954 N N . PHE B 1 249 ? -13.664 -10.531 -1.112 1 92.75 249 PHE B N 1
ATOM 3955 C CA . PHE B 1 249 ? -12.273 -10.883 -1.381 1 92.75 249 PHE B CA 1
ATOM 3956 C C . PHE B 1 249 ? -11.938 -12.242 -0.795 1 92.75 249 PHE B C 1
ATOM 3958 O O . PHE B 1 249 ? -10.789 -12.695 -0.876 1 92.75 249 PHE B O 1
ATOM 3965 N N . GLY B 1 250 ? -12.906 -12.93 -0.214 1 94.25 250 GLY B N 1
ATOM 3966 C CA . GLY B 1 250 ? -12.641 -14.219 0.399 1 94.25 250 GLY B CA 1
ATOM 3967 C C . GLY B 1 250 ? -12.055 -15.227 -0.569 1 94.25 250 GLY B C 1
ATOM 3968 O O . GLY B 1 250 ? -11.102 -15.938 -0.233 1 94.25 250 GLY B O 1
ATOM 3969 N N . SER B 1 251 ? -12.594 -15.289 -1.729 1 93.06 251 SER B N 1
ATOM 3970 C CA . SER B 1 251 ? -12.148 -16.266 -2.719 1 93.06 251 SER B CA 1
ATOM 3971 C C . SER B 1 251 ? -10.727 -15.961 -3.186 1 93.06 251 SER B C 1
ATOM 3973 O O . SER B 1 251 ? -9.969 -16.875 -3.512 1 93.06 251 SER B O 1
ATOM 3975 N N . MET B 1 252 ? -10.328 -14.68 -3.236 1 94.81 252 MET B N 1
ATOM 3976 C CA . MET B 1 252 ? -8.961 -14.32 -3.6 1 94.81 252 MET B CA 1
ATOM 3977 C C . MET B 1 252 ? -7.965 -14.852 -2.574 1 94.81 252 MET B C 1
ATOM 3979 O O . MET B 1 252 ? -6.934 -15.422 -2.941 1 94.81 252 MET B O 1
ATOM 3983 N N . LEU B 1 253 ? -8.312 -14.711 -1.317 1 97.19 253 LEU B N 1
ATOM 3984 C CA . LEU B 1 253 ? -7.449 -15.164 -0.234 1 97.19 253 LEU B CA 1
ATOM 3985 C C . LEU B 1 253 ? -7.34 -16.688 -0.228 1 97.19 253 LEU B C 1
ATOM 3987 O O . LEU B 1 253 ? -6.234 -17.234 -0.161 1 97.19 253 LEU B O 1
ATOM 3991 N N . TYR B 1 254 ? -8.438 -17.344 -0.404 1 96.5 254 TYR B N 1
ATOM 3992 C CA . TYR B 1 254 ? -8.453 -18.812 -0.391 1 96.5 254 TYR B CA 1
ATOM 3993 C C . TYR B 1 254 ? -7.77 -19.375 -1.63 1 96.5 254 TYR B C 1
ATOM 3995 O O . TYR B 1 254 ? -7.105 -20.406 -1.562 1 96.5 254 TYR B O 1
ATOM 4003 N N . SER B 1 255 ? -8.039 -18.719 -2.713 1 96.12 255 SER B N 1
ATOM 4004 C CA . SER B 1 255 ? -7.359 -19.141 -3.934 1 96.12 255 SER B CA 1
ATOM 4005 C C . SER B 1 255 ? -5.848 -19.062 -3.775 1 96.12 255 SER B C 1
ATOM 4007 O O . SER B 1 255 ? -5.121 -19.953 -4.223 1 96.12 255 SER B O 1
ATOM 4009 N N . GLY B 1 256 ? -5.336 -17.969 -3.154 1 98.06 256 GLY B N 1
ATOM 4010 C CA . GLY B 1 256 ? -3.916 -17.859 -2.855 1 98.06 256 GLY B CA 1
ATOM 4011 C C . GLY B 1 256 ? -3.396 -18.984 -1.982 1 98.06 256 GLY B C 1
ATOM 4012 O O . GLY B 1 256 ? -2.334 -19.547 -2.254 1 98.06 256 GLY B O 1
ATOM 4013 N N . LYS B 1 257 ? -4.145 -19.281 -0.978 1 97.69 257 LYS B N 1
ATOM 4014 C CA . LYS B 1 257 ? -3.762 -20.375 -0.085 1 97.69 257 LYS B CA 1
ATOM 4015 C C . LYS B 1 257 ? -3.711 -21.703 -0.832 1 97.69 257 LYS B C 1
ATOM 4017 O O . LYS B 1 257 ? -2.762 -22.484 -0.678 1 97.69 257 LYS B O 1
ATOM 4022 N N . ARG B 1 258 ? -4.727 -21.969 -1.62 1 97.12 258 ARG B N 1
ATOM 4023 C CA . ARG B 1 258 ? -4.777 -23.203 -2.404 1 97.12 258 ARG B CA 1
ATOM 4024 C C . ARG B 1 258 ? -3.621 -23.266 -3.395 1 97.12 258 ARG B C 1
ATOM 4026 O O . ARG B 1 258 ? -2.996 -24.312 -3.555 1 97.12 258 ARG B O 1
ATOM 4033 N N . ALA B 1 259 ? -3.383 -22.172 -4.035 1 98.19 259 ALA B N 1
ATOM 4034 C CA . ALA B 1 259 ? -2.262 -22.109 -4.969 1 98.19 259 ALA B CA 1
ATOM 4035 C C . ALA B 1 259 ? -0.949 -22.453 -4.27 1 98.19 259 ALA B C 1
ATOM 4037 O O . ALA B 1 259 ? -0.109 -23.156 -4.832 1 98.19 259 ALA B O 1
ATOM 4038 N N . ALA B 1 260 ? -0.761 -21.969 -3.088 1 98.56 260 ALA B N 1
ATOM 4039 C CA . ALA B 1 260 ? 0.441 -22.25 -2.309 1 98.56 260 ALA B CA 1
ATOM 4040 C C . ALA B 1 260 ? 0.561 -23.75 -2.014 1 98.56 260 ALA B C 1
ATOM 4042 O O . ALA B 1 260 ? 1.637 -24.328 -2.164 1 98.56 260 ALA B O 1
ATOM 4043 N N . GLU B 1 261 ? -0.53 -24.328 -1.617 1 97.38 261 GLU B N 1
ATOM 4044 C CA . GLU B 1 261 ? -0.538 -25.75 -1.287 1 97.38 261 GLU B CA 1
ATOM 4045 C C . GLU B 1 261 ? -0.182 -26.594 -2.502 1 97.38 261 GLU B C 1
ATOM 4047 O O . GLU B 1 261 ? 0.634 -27.516 -2.406 1 97.38 261 GLU B O 1
ATOM 4052 N N . ILE B 1 262 ? -0.785 -26.266 -3.578 1 97.62 262 ILE B N 1
ATOM 4053 C CA . ILE B 1 262 ? -0.551 -27 -4.812 1 97.62 262 ILE B CA 1
ATOM 4054 C C . ILE B 1 262 ? 0.908 -26.844 -5.238 1 97.62 262 ILE B C 1
ATOM 4056 O O . ILE B 1 262 ? 1.57 -27.828 -5.578 1 97.62 262 ILE B O 1
ATOM 4060 N N . THR B 1 263 ? 1.368 -25.625 -5.195 1 98.19 263 THR B N 1
ATOM 4061 C CA . THR B 1 263 ? 2.734 -25.312 -5.605 1 98.19 263 THR B CA 1
ATOM 4062 C C . THR B 1 263 ? 3.742 -26.047 -4.723 1 98.19 263 THR B C 1
ATOM 4064 O O . THR B 1 263 ? 4.703 -26.625 -5.219 1 98.19 263 THR B O 1
ATOM 4067 N N . ALA B 1 264 ? 3.521 -26.016 -3.434 1 97.88 264 ALA B N 1
ATOM 4068 C CA . ALA B 1 264 ? 4.402 -26.703 -2.494 1 97.88 264 ALA B CA 1
ATOM 4069 C C . ALA B 1 264 ? 4.469 -28.203 -2.797 1 97.88 264 ALA B C 1
ATOM 4071 O O . ALA B 1 264 ? 5.551 -28.797 -2.801 1 97.88 264 ALA B O 1
ATOM 4072 N N . SER B 1 265 ? 3.301 -28.781 -3.029 1 96.81 265 SER B N 1
ATOM 4073 C CA . SER B 1 265 ? 3.23 -30.203 -3.344 1 96.81 265 SER B CA 1
ATOM 4074 C C . SER B 1 265 ? 3.98 -30.531 -4.633 1 96.81 265 SER B C 1
ATOM 4076 O O . SER B 1 265 ? 4.707 -31.516 -4.703 1 96.81 265 SER B O 1
ATOM 4078 N N . LYS B 1 266 ? 3.824 -29.719 -5.613 1 96.12 266 LYS B N 1
ATOM 4079 C CA . LYS B 1 266 ? 4.457 -29.922 -6.91 1 96.12 266 LYS B CA 1
ATOM 4080 C C . LYS B 1 266 ? 5.977 -29.828 -6.805 1 96.12 266 LYS B C 1
ATOM 4082 O O . LYS B 1 266 ? 6.695 -30.594 -7.453 1 96.12 266 LYS B O 1
ATOM 4087 N N . ILE B 1 267 ? 6.469 -28.875 -6.012 1 96.75 267 ILE B N 1
ATOM 4088 C CA . ILE B 1 267 ? 7.91 -28.734 -5.844 1 96.75 267 ILE B CA 1
ATOM 4089 C C . ILE B 1 267 ? 8.477 -29.969 -5.16 1 96.75 267 ILE B C 1
ATOM 4091 O O . ILE B 1 267 ? 9.555 -30.453 -5.527 1 96.75 267 ILE B O 1
ATOM 4095 N N . LYS B 1 268 ? 7.75 -30.5 -4.215 1 94.06 268 LYS B N 1
ATOM 4096 C CA . LYS B 1 268 ? 8.195 -31.703 -3.533 1 94.06 268 LYS B CA 1
ATOM 4097 C C . LYS B 1 268 ? 8.266 -32.875 -4.5 1 94.06 268 LYS B C 1
ATOM 4099 O O . LYS B 1 268 ? 9.164 -33.719 -4.402 1 94.06 268 LYS B O 1
ATOM 4104 N N . GLU B 1 269 ? 7.328 -32.906 -5.391 1 93.12 269 GLU B N 1
ATOM 4105 C CA . GLU B 1 269 ? 7.32 -33.969 -6.398 1 93.12 269 GLU B CA 1
ATOM 4106 C C . GLU B 1 269 ? 8.508 -33.812 -7.348 1 93.12 269 GLU B C 1
ATOM 4108 O O . GLU B 1 269 ? 9.078 -34.844 -7.785 1 93.12 269 GLU B O 1
ATOM 4113 N N . LEU B 1 270 ? 8.859 -32.594 -7.672 1 90.31 270 LEU B N 1
ATOM 4114 C CA . LEU B 1 270 ? 9.977 -32.344 -8.578 1 90.31 270 LEU B CA 1
ATOM 4115 C C . LEU B 1 270 ? 11.305 -32.719 -7.926 1 90.31 270 LEU B C 1
ATOM 4117 O O . LEU B 1 270 ? 12.25 -33.094 -8.617 1 90.31 270 LEU B O 1
ATOM 4121 N N . GLU B 1 271 ? 11.422 -32.625 -6.605 1 87.69 271 GLU B N 1
ATOM 4122 C CA . GLU B 1 271 ? 12.672 -32.875 -5.883 1 87.69 271 GLU B CA 1
ATOM 4123 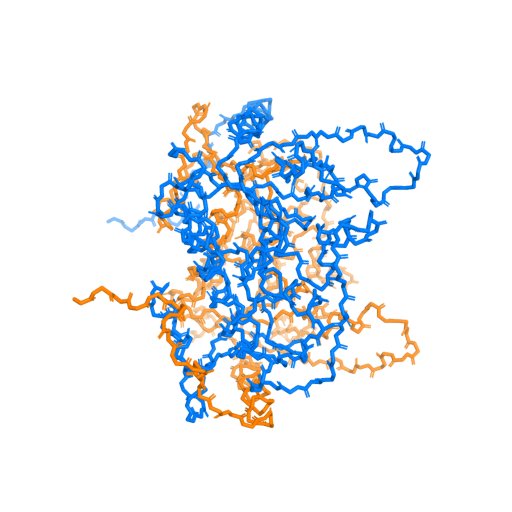C C . GLU B 1 271 ? 12.828 -34.344 -5.551 1 87.69 271 GLU B C 1
ATOM 4125 O O . GLU B 1 271 ? 13.891 -34.781 -5.109 1 87.69 271 GLU B O 1
ATOM 4130 N N . ARG B 1 272 ? 11.891 -35.219 -5.711 1 78.44 272 ARG B N 1
ATOM 4131 C CA . ARG B 1 272 ? 11.992 -36.656 -5.57 1 78.44 272 ARG B CA 1
ATOM 4132 C C . ARG B 1 272 ? 12.484 -37.312 -6.867 1 78.44 272 ARG B C 1
ATOM 4134 O O . ARG B 1 272 ? 12.227 -36.781 -7.957 1 78.44 272 ARG B O 1
#

Foldseek 3Di:
DPPDDPVPDDPDDDDDDDPVVVVCVVVVVVVVLCVVQLEWQEEEEAQALLRLLLLLLLLLVVTGYEYEEQAPDHHPCLCCLDPPHFKFKAFPPLCVVVVVLVFDWDDPDHRMIIGGSCRVRVSSNVSSVVSPYHYHYQKAWDAFDDDPFATFWTWIDGNVLVVDDPVPRPPGTDIGGHQAYEQPHAQPSPHQVRCVVVVNFAWPAADEADQVFQLVQQLVQFAARTHRYTYFDNSSRRRVHYYDNHRHCSSSSNRSVSNNVRSVVSSVVVVD/DPPDDPVPDDPDDDDDDDPVVVVCVVVVVVVVLCVVQLEWQEEEEAQALLRLLLLLLLLLVVTGYEYEEQAPDHHPCLCCLDPPHFKFKAFPPLCVVVVVLVFDWDDPDHRMIIGGSCRVRVSSNVSSVVSPYHYHYQKAWDAFDDDPFATFWTWIDGNVLVVDDPVVRPPGTDIGGHQAYEQPHAQPSPHQVRCVVVVNFAWPAADEADQVFQLVQQLVQFADRTHRYTYFDNSSRGRVHYYDNHRHCSSSSNRSVSNNVRSVVSSVVVVD

pLDDT: mean 88.08, std 13.33, range [25.75, 98.81]

Sequence (544 aa):
MQEATIAEQSSKIFTDVREVEITRAIANEFHDVLIDRADSDVIIIGAGPAGLTASRELSNMGFKVLVIEQNNYLGGGYWLGGYMMNPVTVREPAQKFWDELGVPYKKVADGLYLTPGPHAVSKLIAAACDAGVKFLQLTKFDDLVLKNGRVTGIVVNWMPVSALPRNITCVDPVALEAKMIIDASGHDSVAVKRLVDRGLAKWKGMEPMHVNDGEEHVVHKTGEVYPGLVAAGMSVTETHGLARMGPTFGSMLYSGKRAAEITASKIKELERMQEATIAEQSSKIFTDVREVEITRAIANEFHDVLIDRADSDVIIIGAGPAGLTASRELSNMGFKVLVIEQNNYLGGGYWLGGYMMNPVTVREPAQKFWDELGVPYKKVADGLYLTPGPHAVSKLIAAACDAGVKFLQLTKFDDLVLKNGRVTGIVVNWMPVSALPRNITCVDPVALEAKMIIDASGHDSVAVKRLVDRGLAKWKGMEPMHVNDGEEHVVHKTGEVYPGLVAAGMSVTETHGLARMGPTFGSMLYSGKRAAEITASKIKELER